Protein AF-A0A4R5M4K1-F1 (afdb_monomer)

InterPro domains:
  IPR003660 HAMP domain [PF00672] (145-196)
  IPR003660 HAMP domain [PS50885] (148-200)
  IPR003660 HAMP domain [SM00304] (148-200)
  IPR004089 Methyl-accepting chemotaxis protein (MCP) signalling domain [PF00015] (260-416)
  IPR004089 Methyl-accepting chemotaxis protein (MCP) signalling domain [PS50111] (205-434)
  IPR004089 Methyl-accepting chemotaxis protein (MCP) signalling domain [SM00283] (201-448)
  IPR004090 Chemotaxis methyl-accepting receptor [PR00260] (125-145)
  IPR004090 Chemotaxis methyl-accepting receptor [PR00260] (222-251)
  IPR004090 Chemotaxis methyl-accepting receptor [PR00260] (299-326)
  IPR004090 Chemotaxis methyl-accepting receptor [PR00260] (328-357)
  IPR004090 Chemotaxis methyl-accepting receptor [PR00260] (376-405)

Nearest PDB structures (foldseek):
  3zx6-assembly1_A  TM=9.377E-01  e=9.775E-18  Archaeoglobus fulgidus DSM 4304
  8c5v-assembly1_I  TM=7.174E-01  e=4.024E-17  Escherichia coli
  3ja6-assembly1_I  TM=6.295E-01  e=9.170E-08  Escherichia coli
  3g67-assembly1_A  TM=6.761E-01  e=6.565E-05  Thermotoga maritima
  3g67-assembly1_B  TM=6.049E-01  e=7.880E-05  Thermotoga maritima

Structure (mmCIF, N/CA/C/O backbone):
data_AF-A0A4R5M4K1-F1
#
_entry.id   AF-A0A4R5M4K1-F1
#
loop_
_atom_site.group_PDB
_atom_site.id
_atom_site.type_symbol
_atom_site.label_atom_id
_atom_site.label_alt_id
_atom_site.label_comp_id
_atom_site.label_asym_id
_atom_site.label_entity_id
_atom_site.label_seq_id
_atom_site.pdbx_PDB_ins_code
_atom_site.Cartn_x
_atom_site.Cartn_y
_atom_site.Cartn_z
_atom_site.occupancy
_atom_site.B_iso_or_equiv
_atom_site.auth_seq_id
_atom_site.auth_comp_id
_atom_site.auth_asym_id
_atom_site.auth_atom_id
_atom_site.pdbx_PDB_model_num
ATOM 1 N N . MET A 1 1 ? 92.655 1.547 -141.781 1.00 39.22 1 MET A N 1
ATOM 2 C CA . MET A 1 1 ? 92.478 0.322 -142.600 1.00 39.22 1 MET A CA 1
ATOM 3 C C . MET A 1 1 ? 91.800 0.553 -143.962 1.00 39.22 1 MET A C 1
ATOM 5 O O . MET A 1 1 ? 91.765 -0.377 -144.750 1.00 39.22 1 MET A O 1
ATOM 9 N N . LEU A 1 2 ? 91.340 1.766 -144.310 1.00 45.31 2 LEU A N 1
ATOM 10 C CA . LEU A 1 2 ? 90.675 2.051 -145.598 1.00 45.31 2 LEU A CA 1
ATOM 11 C C . LEU A 1 2 ? 91.605 2.059 -146.833 1.00 45.31 2 LEU A C 1
ATOM 13 O O . LEU A 1 2 ? 91.189 1.649 -147.909 1.00 45.31 2 LEU A O 1
ATOM 17 N N . ALA A 1 3 ? 92.874 2.461 -146.695 1.00 42.72 3 ALA A N 1
ATOM 18 C CA . ALA A 1 3 ? 93.779 2.641 -147.841 1.00 42.72 3 ALA A CA 1
ATOM 19 C C . ALA A 1 3 ? 94.212 1.331 -148.546 1.00 42.72 3 ALA A C 1
ATOM 21 O O . ALA A 1 3 ? 94.563 1.349 -149.729 1.00 42.72 3 ALA A O 1
ATOM 22 N N . TYR A 1 4 ? 94.149 0.187 -147.852 1.00 48.56 4 TYR A N 1
ATOM 23 C CA . TYR A 1 4 ? 94.551 -1.121 -148.393 1.00 48.56 4 TYR A CA 1
ATOM 24 C C . TYR A 1 4 ? 93.411 -1.888 -149.092 1.00 48.56 4 TYR A C 1
ATOM 26 O O . TYR A 1 4 ? 93.695 -2.740 -149.927 1.00 48.56 4 TYR A O 1
ATOM 34 N N . ASN A 1 5 ? 92.141 -1.531 -148.856 1.00 51.69 5 ASN A N 1
ATOM 35 C CA . ASN A 1 5 ? 90.960 -2.258 -149.364 1.00 51.69 5 ASN A CA 1
ATOM 36 C C . ASN A 1 5 ? 90.385 -1.700 -150.679 1.00 51.69 5 ASN A C 1
ATOM 38 O O . ASN A 1 5 ? 89.258 -2.001 -151.055 1.00 51.69 5 ASN A O 1
ATOM 42 N N . LEU A 1 6 ? 91.150 -0.863 -151.376 1.00 55.62 6 LEU A N 1
ATOM 43 C CA . LEU A 1 6 ? 90.715 -0.114 -152.555 1.00 55.62 6 LEU A CA 1
ATOM 44 C C . LEU A 1 6 ? 91.321 -0.676 -153.858 1.00 55.62 6 LEU A C 1
ATOM 46 O O . LEU A 1 6 ? 91.606 0.089 -154.762 1.00 55.62 6 LEU A O 1
ATOM 50 N N . ASN A 1 7 ? 91.598 -1.976 -153.984 1.00 53.75 7 ASN A N 1
ATOM 51 C CA . ASN A 1 7 ? 92.278 -2.545 -155.169 1.00 53.75 7 ASN A CA 1
ATOM 52 C C . ASN A 1 7 ? 91.377 -2.705 -156.421 1.00 53.75 7 ASN A C 1
ATOM 54 O O . ASN A 1 7 ? 91.896 -2.965 -157.505 1.00 53.75 7 ASN A O 1
ATOM 58 N N . GLY A 1 8 ? 90.063 -2.490 -156.303 1.00 55.72 8 GLY A N 1
ATOM 59 C CA . GLY A 1 8 ? 89.122 -2.538 -157.428 1.00 55.72 8 GLY A CA 1
ATOM 60 C C . GLY A 1 8 ? 88.698 -3.947 -157.858 1.00 55.72 8 GLY A C 1
ATOM 61 O O . GLY A 1 8 ? 88.080 -4.084 -158.911 1.00 55.72 8 GLY A O 1
ATOM 62 N N . GLU A 1 9 ? 89.001 -4.985 -157.072 1.00 55.34 9 GLU A N 1
ATOM 63 C CA . GLU A 1 9 ? 88.476 -6.334 -157.317 1.00 55.34 9 GLU A CA 1
ATOM 64 C C . GLU A 1 9 ? 86.988 -6.448 -156.909 1.00 55.34 9 GLU A C 1
ATOM 66 O O . GLU A 1 9 ? 86.553 -5.742 -155.991 1.00 55.34 9 GLU A O 1
ATOM 71 N N . PRO A 1 10 ? 86.195 -7.345 -157.538 1.00 57.97 10 PRO A N 1
ATOM 72 C CA . PRO A 1 10 ? 84.743 -7.433 -157.336 1.00 57.97 10 PRO A CA 1
ATOM 73 C C . PRO A 1 10 ? 84.295 -7.550 -155.869 1.00 57.97 10 PRO A C 1
ATOM 75 O O . PRO A 1 10 ? 83.282 -6.963 -155.503 1.00 57.97 10 PRO A O 1
ATOM 78 N N . GLY A 1 11 ? 85.066 -8.231 -155.011 1.00 58.06 11 GLY A N 1
ATOM 79 C CA . GLY A 1 11 ? 84.739 -8.390 -153.586 1.00 58.06 11 GLY A CA 1
ATOM 80 C C . GLY A 1 11 ? 84.816 -7.097 -152.757 1.00 58.06 11 GLY A C 1
ATOM 81 O O . GLY A 1 11 ? 84.147 -6.975 -151.737 1.00 58.06 11 GLY A O 1
ATOM 82 N N . HIS A 1 12 ? 85.574 -6.087 -153.195 1.00 62.12 12 HIS A N 1
ATOM 83 C CA . HIS A 1 12 ? 85.709 -4.818 -152.463 1.00 62.12 12 HIS A CA 1
ATOM 84 C C . HIS A 1 12 ? 84.580 -3.818 -152.764 1.00 62.12 12 HIS A C 1
ATOM 86 O O . HIS A 1 12 ? 84.363 -2.876 -152.000 1.00 62.12 12 HIS A O 1
ATOM 92 N N . LEU A 1 13 ? 83.829 -4.034 -153.849 1.00 58.31 13 LEU A N 1
ATOM 93 C CA . LEU A 1 13 ? 82.626 -3.262 -154.174 1.00 58.31 13 LEU A CA 1
ATOM 94 C C . LEU A 1 13 ? 81.442 -3.614 -153.260 1.00 58.31 13 LEU A C 1
ATOM 96 O O . LEU A 1 13 ? 80.594 -2.758 -153.021 1.00 58.31 13 LEU A O 1
ATOM 100 N N . GLU A 1 14 ? 81.403 -4.829 -152.711 1.00 59.22 14 GLU A N 1
ATOM 101 C CA . GLU A 1 14 ? 80.353 -5.266 -151.781 1.00 59.22 14 GLU A CA 1
ATOM 102 C C . GLU A 1 14 ? 80.501 -4.575 -150.412 1.00 59.22 14 GLU A C 1
ATOM 104 O O . GLU A 1 14 ? 79.538 -4.019 -149.884 1.00 59.22 14 GLU A O 1
ATOM 109 N N . TRP A 1 15 ? 81.740 -4.448 -149.910 1.00 64.94 15 TRP A N 1
ATOM 110 C CA . TRP A 1 15 ? 82.042 -3.723 -148.666 1.00 64.94 15 TRP A CA 1
ATOM 111 C C . TRP A 1 15 ? 81.605 -2.247 -148.702 1.00 64.94 15 TRP A C 1
ATOM 113 O O . TRP A 1 15 ? 81.102 -1.735 -147.698 1.00 64.94 15 TRP A O 1
ATOM 123 N N . LYS A 1 16 ? 81.761 -1.574 -149.859 1.00 63.12 16 LYS A N 1
ATOM 124 C CA . LYS A 1 16 ? 81.290 -0.192 -150.079 1.00 63.12 16 LYS A CA 1
ATOM 125 C C . LYS A 1 16 ? 79.805 -0.081 -149.749 1.00 63.12 16 LYS A C 1
ATOM 127 O O . LYS A 1 16 ? 79.423 0.815 -149.002 1.00 63.12 16 LYS A O 1
ATOM 132 N N . ASN A 1 17 ? 78.989 -0.945 -150.346 1.00 63.50 17 ASN A N 1
ATOM 133 C CA . ASN A 1 17 ? 77.540 -0.819 -150.256 1.00 63.50 17 ASN A CA 1
ATOM 134 C C . ASN A 1 17 ? 77.065 -1.120 -148.833 1.00 63.50 17 ASN A C 1
ATOM 136 O O . ASN A 1 17 ? 76.329 -0.320 -148.267 1.00 63.50 17 ASN A O 1
ATOM 140 N N . ASP A 1 18 ? 77.578 -2.174 -148.195 1.00 65.94 18 ASP A N 1
ATOM 141 C CA . ASP A 1 18 ? 77.115 -2.545 -146.855 1.00 65.94 18 ASP A CA 1
ATOM 142 C C . ASP A 1 18 ? 77.427 -1.489 -145.789 1.00 65.94 18 ASP A C 1
ATOM 144 O O . ASP A 1 18 ? 76.532 -1.091 -145.043 1.00 65.94 18 ASP A O 1
ATOM 148 N N . HIS A 1 19 ? 78.666 -0.989 -145.725 1.00 69.81 19 HIS A N 1
ATOM 149 C CA . HIS A 1 19 ? 79.073 -0.092 -144.636 1.00 69.81 19 HIS A CA 1
ATOM 150 C C . HIS A 1 19 ? 78.591 1.349 -144.839 1.00 69.81 19 HIS A C 1
ATOM 152 O O . HIS A 1 19 ? 78.221 2.018 -143.872 1.00 69.81 19 HIS A O 1
ATOM 158 N N . ILE A 1 20 ? 78.568 1.838 -146.085 1.00 68.25 20 ILE A N 1
ATOM 159 C CA . ILE A 1 20 ? 78.042 3.179 -146.379 1.00 68.25 20 ILE A CA 1
ATOM 160 C C . ILE A 1 20 ? 76.528 3.221 -146.154 1.00 68.25 20 ILE A C 1
ATOM 162 O O . ILE A 1 20 ? 76.010 4.217 -145.638 1.00 68.25 20 ILE A O 1
ATOM 166 N N . ASP A 1 21 ? 75.815 2.150 -146.507 1.00 70.62 21 ASP A N 1
ATOM 167 C CA . ASP A 1 21 ? 74.370 2.099 -146.314 1.00 70.62 21 ASP A CA 1
ATOM 168 C C . ASP A 1 21 ? 73.986 1.818 -144.859 1.00 70.62 21 ASP A C 1
ATOM 170 O O . ASP A 1 21 ? 72.927 2.268 -144.427 1.00 70.62 21 ASP A O 1
ATOM 174 N N . ASP A 1 22 ? 74.806 1.121 -144.067 1.00 75.75 22 ASP A N 1
ATOM 175 C CA . ASP A 1 22 ? 74.528 0.899 -142.640 1.00 75.75 22 ASP A CA 1
ATOM 176 C C . ASP A 1 22 ? 74.580 2.197 -141.818 1.00 75.75 22 ASP A C 1
ATOM 178 O O . ASP A 1 22 ? 73.658 2.490 -141.049 1.00 75.75 22 ASP A O 1
ATOM 182 N N . PHE A 1 23 ? 75.585 3.047 -142.059 1.00 72.31 23 PHE A N 1
ATOM 183 C CA . PHE A 1 23 ? 75.673 4.350 -141.393 1.00 72.31 23 PHE A CA 1
ATOM 184 C C . PHE A 1 23 ? 74.497 5.264 -141.773 1.00 72.31 23 PHE A C 1
ATOM 186 O O . PHE A 1 23 ? 73.850 5.849 -140.900 1.00 72.31 23 PHE A O 1
ATOM 193 N N . LYS A 1 24 ? 74.143 5.323 -143.067 1.00 72.00 24 LYS A N 1
ATOM 194 C CA . LYS A 1 24 ? 72.958 6.064 -143.536 1.00 72.00 24 LYS A CA 1
ATOM 195 C C . LYS A 1 24 ? 71.666 5.525 -142.925 1.00 72.00 24 LYS A C 1
ATOM 197 O O . LYS A 1 24 ? 70.824 6.316 -142.506 1.00 72.00 24 LYS A O 1
ATOM 202 N N . ARG A 1 25 ? 71.500 4.199 -142.855 1.00 75.81 25 ARG A N 1
ATOM 203 C CA . ARG A 1 25 ? 70.315 3.558 -142.261 1.00 75.81 25 ARG A CA 1
ATOM 204 C C . ARG A 1 25 ? 70.198 3.851 -140.768 1.00 75.81 25 ARG A C 1
ATOM 206 O O . ARG A 1 25 ? 69.089 4.095 -140.295 1.00 75.81 25 ARG A O 1
ATOM 213 N N . SER A 1 26 ? 71.312 3.852 -140.043 1.00 74.44 26 SER A N 1
ATOM 214 C CA . SER A 1 26 ? 71.335 4.125 -138.604 1.00 74.44 26 SER A CA 1
ATOM 215 C C . SER A 1 26 ? 70.976 5.578 -138.293 1.00 74.44 26 SER A C 1
ATOM 217 O O . SER A 1 26 ? 70.087 5.809 -137.476 1.00 74.44 26 SER A O 1
ATOM 219 N N . LEU A 1 27 ? 71.557 6.553 -139.004 1.00 70.50 27 LEU A N 1
ATOM 220 C CA . LEU A 1 27 ? 71.178 7.960 -138.827 1.00 70.50 27 LEU A CA 1
ATOM 221 C C . LEU A 1 27 ? 69.732 8.242 -139.275 1.00 70.50 27 LEU A C 1
ATOM 223 O O . LEU A 1 27 ? 69.016 8.980 -138.603 1.00 70.50 27 LEU A O 1
ATOM 227 N N . ALA A 1 28 ? 69.267 7.621 -140.365 1.00 68.38 28 ALA A N 1
ATOM 228 C CA . ALA A 1 28 ? 67.901 7.823 -140.856 1.00 68.38 28 ALA A CA 1
ATOM 229 C C . ALA A 1 28 ? 66.843 7.303 -139.868 1.00 68.38 28 ALA A C 1
ATOM 231 O O . ALA A 1 28 ? 65.780 7.905 -139.726 1.00 68.38 28 ALA A O 1
ATOM 232 N N . LYS A 1 29 ? 67.131 6.215 -139.137 1.00 73.81 29 LYS A N 1
ATOM 233 C CA . LYS A 1 29 ? 66.253 5.734 -138.054 1.00 73.81 29 LYS A CA 1
ATOM 234 C C . LYS A 1 29 ? 66.111 6.753 -136.923 1.00 73.81 29 LYS A C 1
ATOM 236 O O . LYS A 1 29 ? 65.032 6.848 -136.345 1.00 73.81 29 LYS A O 1
ATOM 241 N N . VAL A 1 30 ? 67.174 7.498 -136.618 1.00 70.25 30 VAL A N 1
ATOM 242 C CA . VAL A 1 30 ? 67.155 8.544 -135.586 1.00 70.25 30 VAL A CA 1
ATOM 243 C C . VAL A 1 30 ? 66.349 9.756 -136.065 1.00 70.25 30 VAL A C 1
ATOM 245 O O . VAL A 1 30 ? 65.487 10.229 -135.325 1.00 70.25 30 VAL A O 1
ATOM 248 N N . GLU A 1 31 ? 66.537 10.187 -137.319 1.00 66.19 31 GLU A N 1
ATOM 249 C CA . GLU A 1 31 ? 65.776 11.290 -137.939 1.00 66.19 31 GLU A CA 1
ATOM 250 C C . GLU A 1 31 ? 64.259 11.013 -137.980 1.00 66.19 31 GLU A C 1
ATOM 252 O O . GLU A 1 31 ? 63.447 11.902 -137.722 1.00 66.19 31 GLU A O 1
ATOM 257 N N . LEU A 1 32 ? 63.872 9.760 -138.250 1.00 61.66 32 LEU A N 1
ATOM 258 C CA . LEU A 1 32 ? 62.475 9.303 -138.291 1.00 61.66 32 LEU A CA 1
ATOM 259 C C . LEU A 1 32 ? 61.859 9.034 -136.907 1.00 61.66 32 LEU A C 1
ATOM 261 O O . LEU A 1 32 ? 60.671 8.712 -136.827 1.00 61.66 32 LEU A O 1
ATOM 265 N N . SER A 1 33 ? 62.623 9.145 -135.818 1.00 63.09 33 SER A N 1
ATOM 266 C CA . SER A 1 33 ? 62.085 8.936 -134.474 1.00 63.09 33 SER A CA 1
ATOM 267 C C . SER A 1 33 ? 61.294 10.163 -133.997 1.00 63.09 33 SER A C 1
ATOM 269 O O . SER A 1 33 ? 61.720 11.308 -134.134 1.00 63.09 33 SER A O 1
ATOM 271 N N . ASN A 1 34 ? 60.129 9.931 -133.386 1.00 61.16 34 ASN A N 1
ATOM 272 C CA . ASN A 1 34 ? 59.311 10.989 -132.771 1.00 61.16 34 ASN A CA 1
ATOM 273 C C . ASN A 1 34 ? 59.838 11.435 -131.395 1.00 61.16 34 ASN A C 1
ATOM 275 O O . ASN A 1 34 ? 59.134 12.123 -130.662 1.00 61.16 34 ASN A O 1
ATOM 279 N N . VAL A 1 35 ? 61.039 10.991 -131.025 1.00 60.91 35 VAL A N 1
ATOM 280 C CA . VAL A 1 35 ? 61.600 11.140 -129.678 1.00 60.91 35 VAL A CA 1
ATOM 281 C C . VAL A 1 35 ? 62.473 12.394 -129.564 1.00 60.91 35 VAL A C 1
ATOM 283 O O . VAL A 1 35 ? 62.672 12.886 -128.461 1.00 60.91 35 VAL A O 1
ATOM 286 N N . ILE A 1 36 ? 62.944 12.941 -130.690 1.00 69.31 36 ILE A N 1
ATOM 287 C CA . ILE A 1 36 ? 63.825 14.115 -130.732 1.00 69.31 36 ILE A CA 1
ATOM 288 C C . ILE A 1 36 ? 63.100 15.363 -131.258 1.00 69.31 36 ILE A C 1
ATOM 290 O O . ILE A 1 36 ? 62.212 15.277 -132.118 1.00 69.31 36 ILE A O 1
ATOM 294 N N . ALA A 1 37 ? 63.478 16.528 -130.737 1.00 68.75 37 ALA A N 1
ATOM 295 C CA . ALA A 1 37 ? 62.941 17.830 -131.106 1.00 68.75 37 ALA A CA 1
ATOM 296 C C . ALA A 1 37 ? 63.311 18.217 -132.550 1.00 68.75 37 ALA A C 1
ATOM 298 O O . ALA A 1 37 ? 64.292 17.752 -133.130 1.00 68.75 37 ALA A O 1
ATOM 299 N N . GLU A 1 38 ? 62.541 19.131 -133.143 1.00 67.62 38 GLU A N 1
ATOM 300 C CA . GLU A 1 38 ? 62.692 19.505 -134.557 1.00 67.62 38 GLU A CA 1
ATOM 301 C C . GLU A 1 38 ? 64.069 20.121 -134.883 1.00 67.62 38 GLU A C 1
ATOM 303 O O . GLU A 1 38 ? 64.605 19.949 -135.978 1.00 67.62 38 GLU A O 1
ATOM 308 N N . THR A 1 39 ? 64.686 20.800 -133.911 1.00 67.75 39 THR A N 1
ATOM 309 C CA . THR A 1 39 ? 66.063 21.310 -134.003 1.00 67.75 39 THR A CA 1
ATOM 310 C C . THR A 1 39 ? 67.101 20.196 -134.093 1.00 67.75 39 THR A C 1
ATOM 312 O O . THR A 1 39 ? 68.089 20.342 -134.804 1.00 67.75 39 THR A O 1
ATOM 315 N N . GLU A 1 40 ? 66.862 19.077 -133.421 1.00 69.75 40 GLU A N 1
ATOM 316 C CA . GLU A 1 40 ? 67.783 17.943 -133.310 1.00 69.75 40 GLU A CA 1
ATOM 317 C C . GLU A 1 40 ? 67.670 17.060 -134.559 1.00 69.75 40 GLU A C 1
ATOM 319 O O . GLU A 1 40 ? 68.682 16.643 -135.123 1.00 69.75 40 GLU A O 1
ATOM 324 N N . LYS A 1 41 ? 66.450 16.903 -135.099 1.00 69.25 41 LYS A N 1
ATOM 325 C CA . LYS A 1 41 ? 66.226 16.302 -136.428 1.00 69.25 41 LYS A CA 1
ATOM 326 C C . LYS A 1 41 ? 66.990 17.032 -137.525 1.00 69.25 41 LYS A C 1
ATOM 328 O O . LYS A 1 41 ? 67.562 16.394 -138.405 1.00 69.25 41 LYS A O 1
ATOM 333 N N . LYS A 1 42 ? 67.035 18.367 -137.464 1.00 72.44 42 LYS A N 1
ATOM 334 C CA . LYS A 1 42 ? 67.786 19.177 -138.428 1.00 72.44 42 LYS A CA 1
ATOM 335 C C . LYS A 1 42 ? 69.288 18.878 -138.381 1.00 72.44 42 LYS A C 1
ATOM 337 O O . LYS A 1 42 ? 69.909 18.801 -139.437 1.00 72.44 42 LYS A O 1
ATOM 342 N N . GLU A 1 43 ? 69.862 18.687 -137.195 1.00 73.50 43 GLU A N 1
ATOM 343 C CA . GLU A 1 43 ? 71.285 18.353 -137.045 1.00 73.50 43 GLU A CA 1
ATOM 344 C C . GLU A 1 43 ? 71.605 16.933 -137.536 1.00 73.50 43 GLU A C 1
ATOM 346 O O . GLU A 1 43 ? 72.597 16.743 -138.242 1.00 73.50 43 GLU A O 1
ATOM 351 N N . VAL A 1 44 ? 70.724 15.960 -137.269 1.00 72.06 44 VAL A N 1
ATOM 352 C CA . VAL A 1 44 ? 70.829 14.595 -137.820 1.00 72.06 44 VAL A CA 1
ATOM 353 C C . VAL A 1 44 ? 70.726 14.606 -139.350 1.00 72.06 44 VAL A C 1
ATOM 355 O O . VAL A 1 44 ? 71.548 13.990 -140.033 1.00 72.06 44 VAL A O 1
ATOM 358 N N . GLY A 1 45 ? 69.776 15.360 -139.910 1.00 72.69 45 GLY A N 1
ATOM 359 C CA . GLY A 1 45 ? 69.618 15.522 -141.357 1.00 72.69 45 GLY A CA 1
ATOM 360 C C . GLY A 1 45 ? 70.802 16.241 -142.021 1.00 72.69 45 GLY A C 1
ATOM 361 O O . GLY A 1 45 ? 71.212 15.885 -143.130 1.00 72.69 45 GLY A O 1
ATOM 362 N N . ASP A 1 46 ? 71.408 17.225 -141.351 1.00 76.19 46 ASP A N 1
ATOM 363 C CA . ASP A 1 46 ? 72.631 17.888 -141.820 1.00 76.19 46 ASP A CA 1
ATOM 364 C C . ASP A 1 46 ? 73.832 16.932 -141.824 1.00 76.19 46 ASP A C 1
ATOM 366 O O . ASP A 1 46 ? 74.563 16.885 -142.818 1.00 76.19 46 ASP A O 1
ATOM 370 N N . ALA A 1 47 ? 73.995 16.106 -140.790 1.00 74.00 47 ALA A N 1
ATOM 371 C CA . ALA A 1 47 ? 75.015 15.061 -140.750 1.00 74.00 47 ALA A CA 1
ATOM 372 C C . ALA A 1 47 ? 74.840 14.016 -141.866 1.00 74.00 47 ALA A C 1
ATOM 374 O O . ALA A 1 47 ? 75.806 13.677 -142.556 1.00 74.00 47 ALA A O 1
ATOM 375 N N . LEU A 1 48 ? 73.606 13.567 -142.114 1.00 74.69 48 LEU A N 1
ATOM 376 C CA . LEU A 1 48 ? 73.259 12.671 -143.225 1.00 74.69 48 LEU A CA 1
ATOM 377 C C . LEU A 1 48 ? 73.604 13.282 -144.587 1.00 74.69 48 LEU A C 1
ATOM 379 O O . LEU A 1 48 ? 74.200 12.617 -145.444 1.00 74.69 48 LEU A O 1
ATOM 383 N N . ARG A 1 49 ? 73.275 14.565 -144.783 1.00 77.56 49 ARG A N 1
ATOM 384 C CA . ARG A 1 49 ? 73.613 15.305 -146.006 1.00 77.56 49 ARG A CA 1
ATOM 385 C C . ARG A 1 49 ? 75.120 15.413 -146.200 1.00 77.56 49 ARG A C 1
ATOM 387 O O . ARG A 1 49 ? 75.595 15.068 -147.282 1.00 77.56 49 ARG A O 1
ATOM 394 N N . GLN A 1 50 ? 75.872 15.819 -145.179 1.00 76.94 50 GLN A N 1
ATOM 395 C CA . GLN A 1 50 ? 77.333 15.922 -145.266 1.00 76.94 50 GLN A CA 1
ATOM 396 C C . GLN A 1 50 ? 77.991 14.562 -145.519 1.00 76.94 50 GLN A C 1
ATOM 398 O O . GLN A 1 50 ? 78.866 14.461 -146.377 1.00 76.94 50 GLN A O 1
ATOM 403 N N . TYR A 1 51 ? 77.506 13.495 -144.879 1.00 73.94 51 TYR A N 1
ATOM 404 C CA . TYR A 1 51 ? 77.981 12.135 -145.137 1.00 73.94 51 TYR A CA 1
ATOM 405 C C . TYR A 1 51 ? 77.714 11.702 -146.584 1.00 73.94 51 TYR A C 1
ATOM 407 O O . TYR A 1 51 ? 78.598 11.177 -147.260 1.00 73.94 51 TYR A O 1
ATOM 415 N N . SER A 1 52 ? 76.513 11.974 -147.105 1.00 72.50 52 SER A N 1
ATOM 416 C CA . SER A 1 52 ? 76.166 11.655 -148.495 1.00 72.50 52 SER A CA 1
ATOM 417 C C . SER A 1 52 ? 77.007 12.436 -149.513 1.00 72.50 52 SER A C 1
ATOM 419 O O . SER A 1 52 ? 77.431 11.863 -150.520 1.00 72.50 52 SER A O 1
ATOM 421 N N . MET A 1 53 ? 77.303 13.710 -149.229 1.00 73.50 53 MET A N 1
ATOM 422 C CA . MET A 1 53 ? 78.176 14.545 -150.054 1.00 73.50 53 MET A CA 1
ATOM 423 C C . MET A 1 53 ? 79.621 14.057 -150.008 1.00 73.50 53 MET A C 1
ATOM 425 O O . MET A 1 53 ? 80.252 13.971 -151.056 1.00 73.50 53 MET A O 1
ATOM 429 N N . TRP A 1 54 ? 80.128 13.667 -148.839 1.00 73.06 54 TRP A N 1
ATOM 430 C CA . TRP A 1 54 ? 81.463 13.086 -148.710 1.00 73.06 54 TRP A CA 1
ATOM 431 C C . TRP A 1 54 ? 81.597 11.778 -149.501 1.00 73.06 54 TRP A C 1
ATOM 433 O O . TRP A 1 54 ? 82.551 11.607 -150.256 1.00 73.06 54 TRP A O 1
ATOM 443 N N . VAL A 1 55 ? 80.607 10.885 -149.422 1.00 71.38 55 VAL A N 1
ATOM 444 C CA . VAL A 1 55 ? 80.602 9.647 -150.220 1.00 71.38 55 VAL A CA 1
ATOM 445 C C . VAL A 1 55 ? 80.637 9.953 -151.719 1.00 71.38 55 VAL A C 1
ATOM 447 O O . VAL A 1 55 ? 81.467 9.405 -152.444 1.00 71.38 55 VAL A O 1
ATOM 450 N N . LYS A 1 56 ? 79.760 10.842 -152.189 1.00 71.50 56 LYS A N 1
ATOM 451 C CA . LYS A 1 56 ? 79.649 11.171 -153.615 1.00 71.50 56 LYS A CA 1
ATOM 452 C C . LYS A 1 56 ? 80.886 11.893 -154.149 1.00 71.50 56 LYS A C 1
ATOM 454 O O . LYS A 1 56 ? 81.338 11.612 -155.251 1.00 71.50 56 LYS A O 1
ATOM 459 N N . ASN A 1 57 ? 81.415 12.836 -153.382 1.00 69.06 57 ASN A N 1
ATOM 460 C CA . ASN A 1 57 ? 82.471 13.717 -153.855 1.00 69.06 57 ASN A CA 1
ATOM 461 C C . ASN A 1 57 ? 83.853 13.109 -153.591 1.00 69.06 57 ASN A C 1
ATOM 463 O O . ASN A 1 57 ? 84.718 13.179 -154.445 1.00 69.06 57 ASN A O 1
ATOM 467 N N . VAL A 1 58 ? 84.083 12.457 -152.455 1.00 68.19 58 VAL A N 1
ATOM 468 C CA . VAL A 1 58 ? 85.421 11.952 -152.104 1.00 68.19 58 VAL A CA 1
ATOM 469 C C . VAL A 1 58 ? 85.564 10.477 -152.457 1.00 68.19 58 VAL A C 1
ATOM 471 O O . VAL A 1 58 ? 86.519 10.070 -153.119 1.00 68.19 58 VAL A O 1
ATOM 474 N N . VAL A 1 59 ? 84.608 9.653 -152.030 1.00 68.81 59 VAL A N 1
ATOM 475 C CA . VAL A 1 59 ? 84.750 8.195 -152.130 1.00 68.81 59 VAL A CA 1
ATOM 476 C C . VAL A 1 59 ? 84.594 7.728 -153.580 1.00 68.81 59 VAL A C 1
ATOM 478 O O . VAL A 1 59 ? 85.451 6.996 -154.076 1.00 68.81 59 VAL A O 1
ATOM 481 N N . GLU A 1 60 ? 83.554 8.163 -154.296 1.00 69.50 60 GLU A N 1
ATOM 482 C CA . GLU A 1 60 ? 83.295 7.694 -155.670 1.00 69.50 60 GLU A CA 1
ATOM 483 C C . GLU A 1 60 ? 84.408 8.039 -156.681 1.00 69.50 60 GLU A C 1
ATOM 485 O O . GLU A 1 60 ? 84.825 7.132 -157.414 1.00 69.50 60 GLU A O 1
ATOM 490 N N . PRO A 1 61 ? 84.968 9.266 -156.716 1.00 66.06 61 PRO A N 1
ATOM 491 C CA . PRO A 1 61 ? 86.050 9.597 -157.642 1.00 66.06 61 PRO A CA 1
ATOM 492 C C . PRO A 1 61 ? 87.351 8.860 -157.329 1.00 66.06 61 PRO A C 1
ATOM 494 O O . PRO A 1 61 ? 88.032 8.424 -158.256 1.00 66.06 61 PRO A O 1
ATOM 497 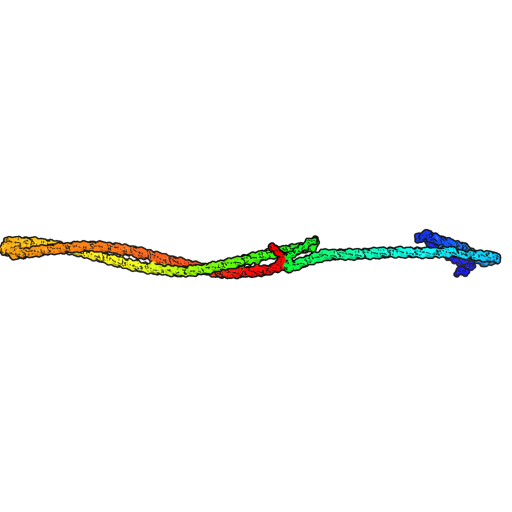N N . MET A 1 62 ? 87.679 8.638 -156.049 1.00 65.50 62 MET A N 1
ATOM 498 C CA . MET A 1 62 ? 88.857 7.843 -155.674 1.00 65.50 62 MET A CA 1
ATOM 499 C C . MET A 1 62 ? 88.759 6.391 -156.158 1.00 65.50 62 MET A C 1
ATOM 501 O O . MET A 1 62 ? 89.748 5.815 -156.621 1.00 65.50 62 MET A O 1
ATOM 505 N N . PHE A 1 63 ? 87.568 5.794 -156.096 1.00 65.38 63 PHE A N 1
ATOM 506 C CA . PHE A 1 63 ? 87.340 4.462 -156.659 1.00 65.38 63 PHE A CA 1
ATOM 507 C C . PHE A 1 63 ? 87.431 4.467 -158.195 1.00 65.38 63 PHE A C 1
ATOM 509 O O . PHE A 1 63 ? 88.072 3.582 -158.771 1.00 65.38 63 PHE A O 1
ATOM 516 N N . ALA A 1 64 ? 86.850 5.470 -158.865 1.00 64.38 64 ALA A N 1
ATOM 517 C CA . ALA A 1 64 ? 86.926 5.613 -160.323 1.00 64.38 64 ALA A CA 1
ATOM 518 C C . ALA A 1 64 ? 88.374 5.789 -160.816 1.00 64.38 64 ALA A C 1
ATOM 520 O O . ALA A 1 64 ? 88.774 5.197 -161.823 1.00 64.38 64 ALA A O 1
ATOM 521 N N . LEU A 1 65 ? 89.180 6.548 -160.071 1.00 61.66 65 LEU A N 1
ATOM 522 C CA . LEU A 1 65 ? 90.610 6.717 -160.302 1.00 61.66 65 LEU A CA 1
ATOM 523 C C . LEU A 1 65 ? 91.346 5.375 -160.252 1.00 61.66 65 LEU A C 1
ATOM 525 O O . LEU A 1 65 ? 92.081 5.024 -161.178 1.00 61.66 65 LEU A O 1
ATOM 529 N N . ARG A 1 66 ? 91.125 4.598 -159.187 1.00 62.56 66 ARG A N 1
ATOM 530 C CA . ARG A 1 66 ? 91.826 3.324 -159.004 1.00 62.56 66 ARG A CA 1
ATOM 531 C C . ARG A 1 66 ? 91.438 2.298 -160.070 1.00 62.56 66 ARG A C 1
ATOM 533 O O . ARG A 1 66 ? 92.311 1.609 -160.585 1.00 62.56 66 ARG A O 1
ATOM 540 N N . SER A 1 67 ? 90.170 2.277 -160.485 1.00 63.19 67 SER A N 1
ATOM 541 C CA . SER A 1 67 ? 89.685 1.463 -161.611 1.00 63.19 67 SER A CA 1
ATOM 542 C C . SER A 1 67 ? 90.428 1.753 -162.932 1.00 63.19 67 SER A C 1
ATOM 544 O O . SER A 1 67 ? 90.809 0.818 -163.647 1.00 63.19 67 SER A O 1
ATOM 546 N N . LYS A 1 68 ? 90.705 3.030 -163.242 1.00 61.91 68 LYS A N 1
ATOM 547 C CA . LYS A 1 68 ? 91.451 3.428 -164.453 1.00 61.91 68 LYS A CA 1
ATOM 548 C C . LYS A 1 68 ? 92.943 3.085 -164.385 1.00 61.91 68 LYS A C 1
ATOM 550 O O . LYS A 1 68 ? 93.521 2.666 -165.385 1.00 61.91 68 LYS A O 1
ATOM 555 N N . VAL A 1 69 ? 93.566 3.198 -163.210 1.00 61.72 69 VAL A N 1
ATOM 556 C CA . VAL A 1 69 ? 94.981 2.825 -163.013 1.00 61.72 69 VAL A CA 1
ATOM 557 C C . VAL A 1 69 ? 95.192 1.313 -163.179 1.00 61.72 69 VAL A C 1
ATOM 559 O O . VAL A 1 69 ? 96.157 0.892 -163.818 1.00 61.72 69 VAL A O 1
ATOM 562 N N . THR A 1 70 ? 94.265 0.484 -162.692 1.00 62.12 70 THR A N 1
ATOM 563 C CA . THR A 1 70 ? 94.358 -0.984 -162.804 1.00 62.12 70 THR A CA 1
ATOM 564 C C . THR A 1 70 ? 94.195 -1.490 -164.249 1.00 62.12 70 THR A C 1
ATOM 566 O O . THR A 1 70 ? 94.716 -2.548 -164.593 1.00 62.12 70 THR A O 1
ATOM 569 N N . SER A 1 71 ? 93.551 -0.721 -165.136 1.00 61.41 71 SER A N 1
ATOM 570 C CA . SER A 1 71 ? 93.305 -1.088 -166.544 1.00 61.41 71 SER A CA 1
ATOM 571 C C . SER A 1 71 ? 94.418 -0.673 -167.531 1.00 61.41 71 SER A C 1
ATOM 573 O O . SER A 1 71 ? 94.248 -0.825 -168.740 1.00 61.41 71 SER A O 1
ATOM 575 N N . ARG A 1 72 ? 95.585 -0.214 -167.038 1.00 53.72 72 ARG A N 1
ATOM 576 C CA . ARG A 1 72 ? 96.802 0.137 -167.820 1.00 53.72 72 ARG A CA 1
ATOM 577 C C . ARG A 1 72 ? 96.613 1.180 -168.940 1.00 53.72 72 ARG A C 1
ATOM 579 O O . ARG A 1 72 ? 97.478 1.307 -169.801 1.00 53.72 72 ARG A O 1
ATOM 586 N N . ASN A 1 73 ? 95.537 1.963 -168.905 1.00 53.94 73 ASN A N 1
ATOM 587 C CA . ASN A 1 73 ? 95.172 2.900 -169.970 1.00 53.94 73 ASN A CA 1
ATOM 588 C C . ASN A 1 73 ? 95.103 4.347 -169.449 1.00 53.94 73 ASN A C 1
ATOM 590 O O . ASN A 1 73 ? 94.042 4.966 -169.461 1.00 53.94 73 ASN A O 1
ATOM 594 N N . VAL A 1 74 ? 96.220 4.862 -168.920 1.00 59.00 74 VAL A N 1
ATOM 595 C CA . VAL A 1 74 ? 96.307 6.238 -168.395 1.00 59.00 74 VAL A CA 1
ATOM 596 C C . VAL A 1 74 ? 97.642 6.870 -168.786 1.00 59.00 74 VAL A C 1
ATOM 598 O O . VAL A 1 74 ? 98.699 6.261 -168.605 1.00 59.00 74 VAL A O 1
ATOM 601 N N . SER A 1 75 ? 97.601 8.090 -169.320 1.00 57.75 75 SER A N 1
ATOM 602 C CA . SER A 1 75 ? 98.796 8.863 -169.679 1.00 57.75 75 SER A CA 1
ATOM 603 C C . SER A 1 75 ? 99.385 9.609 -168.468 1.00 57.75 75 SER A C 1
ATOM 605 O O . SER A 1 75 ? 98.668 10.001 -167.548 1.00 57.75 75 SER A O 1
ATOM 607 N N . LEU A 1 76 ? 100.703 9.851 -168.461 1.00 58.81 76 LEU A N 1
ATOM 608 C CA . LEU A 1 76 ? 101.393 10.559 -167.365 1.00 58.81 76 LEU A CA 1
ATOM 609 C C . LEU A 1 76 ? 100.827 11.979 -167.134 1.00 58.81 76 LEU A C 1
ATOM 611 O O . LEU A 1 76 ? 100.784 12.451 -166.002 1.00 58.81 76 LEU A O 1
ATOM 615 N N . ALA A 1 77 ? 100.321 12.621 -168.192 1.00 57.44 77 ALA A N 1
ATOM 616 C CA . ALA A 1 77 ? 99.665 13.926 -168.127 1.00 57.44 77 ALA A CA 1
ATOM 617 C C . ALA A 1 77 ? 98.295 13.881 -167.415 1.00 57.44 77 ALA A C 1
ATOM 619 O O . ALA A 1 77 ? 97.926 14.837 -166.735 1.00 57.44 77 ALA A O 1
ATOM 620 N N . GLU A 1 78 ? 97.554 12.771 -167.515 1.00 59.06 78 GLU A N 1
ATOM 621 C CA . GLU A 1 78 ? 96.291 12.578 -166.784 1.00 59.06 78 GLU A CA 1
ATOM 622 C C . GLU A 1 78 ? 96.534 12.283 -165.300 1.00 59.06 78 GLU A C 1
ATOM 624 O O . GLU A 1 78 ? 95.792 12.774 -164.453 1.00 59.06 78 GLU A O 1
ATOM 629 N N . LEU A 1 79 ? 97.601 11.548 -164.965 1.00 59.84 79 LEU A N 1
ATOM 630 C CA . LEU A 1 79 ? 97.992 11.312 -163.570 1.00 59.84 79 LEU A CA 1
ATOM 631 C C . LEU A 1 79 ? 98.423 12.603 -162.863 1.00 59.84 79 LEU A C 1
ATOM 633 O O . LEU A 1 79 ? 98.074 12.806 -161.703 1.00 59.84 79 LEU A O 1
ATOM 637 N N . GLN A 1 80 ? 99.130 13.493 -163.563 1.00 58.91 80 GLN A N 1
ATOM 638 C CA . GLN A 1 80 ? 99.634 14.738 -162.981 1.00 58.91 80 GLN A CA 1
ATOM 639 C C . GLN A 1 80 ? 98.520 15.776 -162.766 1.00 58.91 80 GLN A C 1
ATOM 641 O O . GLN A 1 80 ? 98.460 16.380 -161.698 1.00 58.91 80 GLN A O 1
ATOM 646 N N . LYS A 1 81 ? 97.575 15.904 -163.713 1.00 58.97 81 LYS A N 1
ATOM 647 C CA . LYS A 1 81 ? 96.387 16.765 -163.556 1.00 58.97 81 LYS A CA 1
ATOM 648 C C . LYS A 1 81 ? 95.473 16.299 -162.414 1.00 58.97 81 LYS A C 1
ATOM 650 O O . LYS A 1 81 ? 94.834 17.113 -161.763 1.00 58.97 81 LYS A O 1
ATOM 655 N N . MET A 1 82 ? 95.437 14.994 -162.139 1.00 56.72 82 MET A N 1
ATOM 656 C CA . MET A 1 82 ? 94.661 14.445 -161.022 1.00 56.72 82 MET A CA 1
ATOM 657 C C . MET A 1 82 ? 95.358 14.573 -159.663 1.00 56.72 82 MET A C 1
ATOM 659 O O . MET A 1 82 ? 94.669 14.602 -158.649 1.00 56.72 82 MET A O 1
ATOM 663 N N . GLN A 1 83 ? 96.693 14.661 -159.609 1.00 57.56 83 GLN A N 1
ATOM 664 C CA . 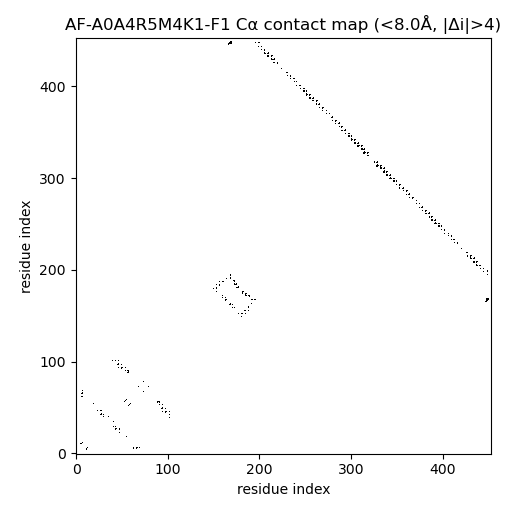GLN A 1 83 ? 97.408 14.863 -158.344 1.00 57.56 83 GLN A CA 1
ATOM 665 C C . GLN A 1 83 ? 97.192 16.280 -157.776 1.00 57.56 83 GLN A C 1
ATOM 667 O O . GLN A 1 83 ? 97.169 16.431 -156.557 1.00 57.56 83 GLN A O 1
ATOM 672 N N . GLU A 1 84 ? 96.982 17.290 -158.630 1.00 56.28 84 GLU A N 1
ATOM 673 C CA . GLU A 1 84 ? 96.585 18.646 -158.205 1.00 56.28 84 GLU A CA 1
ATOM 674 C C . GLU A 1 84 ? 95.137 18.699 -157.681 1.00 56.28 84 GLU A C 1
ATOM 676 O O . GLU A 1 84 ? 94.912 19.285 -156.626 1.00 56.28 84 GLU A O 1
ATOM 681 N N . ASP A 1 85 ? 94.178 18.016 -158.324 1.00 56.62 85 ASP A N 1
ATOM 682 C CA . ASP A 1 85 ? 92.773 17.985 -157.864 1.00 56.62 85 ASP A CA 1
ATOM 683 C C . ASP A 1 85 ? 92.590 17.212 -156.542 1.00 56.62 85 ASP A C 1
ATOM 685 O O . ASP A 1 85 ? 91.718 17.538 -155.739 1.00 56.62 85 ASP A O 1
ATOM 689 N N . LEU A 1 86 ? 93.418 16.197 -156.272 1.00 56.41 86 LEU A N 1
ATOM 690 C CA . LEU A 1 86 ? 93.330 15.401 -155.040 1.00 56.41 86 LEU A CA 1
ATOM 691 C C . LEU A 1 86 ? 93.757 16.164 -153.776 1.00 56.41 86 LEU A C 1
ATOM 693 O O . LEU A 1 86 ? 93.340 15.777 -152.684 1.00 56.41 86 LEU A O 1
ATOM 697 N N . GLY A 1 87 ? 94.547 17.237 -153.908 1.00 54.03 87 GLY A N 1
ATOM 698 C CA . GLY A 1 87 ? 94.986 18.064 -152.778 1.00 54.03 87 GLY A CA 1
ATOM 699 C C . GLY A 1 87 ? 93.837 18.790 -152.072 1.00 54.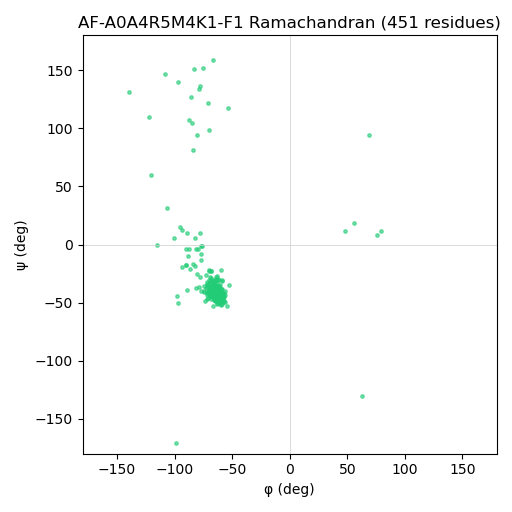03 87 GLY A C 1
ATOM 700 O O . GLY A 1 87 ? 93.836 18.866 -150.845 1.00 54.03 87 GLY A O 1
ATOM 701 N N . ASP A 1 88 ? 92.828 19.232 -152.830 1.00 52.88 88 ASP A N 1
ATOM 702 C CA . ASP A 1 88 ? 91.622 19.901 -152.309 1.00 52.88 88 ASP A CA 1
ATOM 703 C C . ASP A 1 88 ? 90.494 18.909 -151.944 1.00 52.88 88 ASP A C 1
ATOM 705 O O . ASP A 1 88 ? 89.506 19.271 -151.302 1.00 52.88 88 ASP A O 1
ATOM 709 N N . TYR A 1 89 ? 90.625 17.628 -152.310 1.00 54.50 89 TYR A N 1
ATOM 710 C CA . TYR A 1 89 ? 89.528 16.651 -152.265 1.00 54.50 89 TYR A CA 1
ATOM 711 C C . TYR A 1 89 ? 89.416 15.808 -150.987 1.00 54.50 89 TYR A C 1
ATOM 713 O O . TYR A 1 89 ? 88.651 14.842 -150.956 1.00 54.50 89 TYR A O 1
ATOM 721 N N . LEU A 1 90 ? 90.115 16.151 -149.901 1.00 57.06 90 LEU A N 1
ATOM 722 C CA . LEU A 1 90 ? 90.004 15.378 -148.655 1.00 57.06 90 LEU A CA 1
ATOM 723 C C . LEU A 1 90 ? 88.729 15.652 -147.839 1.00 57.06 90 LEU A C 1
ATOM 725 O O . LEU A 1 90 ? 88.402 14.812 -147.013 1.00 57.06 90 LEU A O 1
ATOM 729 N N . GLY A 1 91 ? 87.959 16.714 -148.116 1.00 58.75 91 GLY A N 1
ATOM 730 C CA . GLY A 1 91 ? 86.503 16.834 -147.875 1.00 58.75 91 GLY A CA 1
ATOM 731 C C . GLY A 1 91 ? 85.896 16.432 -146.512 1.00 58.75 91 GLY A C 1
ATOM 732 O O . GLY A 1 91 ? 84.673 16.307 -146.428 1.00 58.75 91 GLY A O 1
ATOM 733 N N . THR A 1 92 ? 86.684 16.197 -145.460 1.00 63.38 92 THR A N 1
ATOM 734 C CA . THR A 1 92 ? 86.221 15.639 -144.175 1.00 63.38 92 THR A CA 1
ATOM 735 C C . THR A 1 92 ? 85.783 16.686 -143.154 1.00 63.38 92 THR A C 1
ATOM 737 O O . THR A 1 92 ? 85.058 16.339 -142.225 1.00 63.38 92 THR A O 1
ATOM 740 N N . ASP A 1 93 ? 86.155 17.956 -143.319 1.00 66.62 93 ASP A N 1
ATOM 741 C CA . ASP A 1 93 ? 85.938 18.993 -142.295 1.00 66.62 93 ASP A CA 1
ATOM 742 C C . ASP A 1 93 ? 84.454 19.219 -141.981 1.00 66.62 93 ASP A C 1
ATOM 744 O O . ASP A 1 93 ? 84.049 19.259 -140.819 1.00 66.62 93 ASP A O 1
ATOM 748 N N . ASN A 1 94 ? 83.607 19.271 -143.012 1.00 69.75 94 ASN A N 1
ATOM 749 C CA . ASN A 1 94 ? 82.168 19.460 -142.822 1.00 69.75 94 ASN A CA 1
ATOM 750 C C . ASN A 1 94 ? 81.490 18.246 -142.167 1.00 69.75 94 ASN A C 1
ATOM 752 O O . ASN A 1 94 ? 80.481 18.406 -141.479 1.00 69.75 94 ASN A O 1
ATOM 756 N N . LEU A 1 95 ? 82.029 17.040 -142.370 1.00 69.06 95 LEU A N 1
ATOM 757 C CA . LEU A 1 95 ? 81.500 15.823 -141.760 1.00 69.06 95 LEU A CA 1
ATOM 758 C C . LEU A 1 95 ? 81.851 15.757 -140.267 1.00 69.06 95 LEU A C 1
ATOM 760 O O . LEU A 1 95 ? 80.992 15.409 -139.461 1.00 69.06 95 LEU A O 1
ATOM 764 N N . VAL A 1 96 ? 83.074 16.145 -139.893 1.00 72.19 96 VAL A N 1
ATOM 765 C CA . VAL A 1 96 ? 83.515 16.185 -138.488 1.00 72.19 96 VAL A CA 1
ATOM 766 C C . VAL A 1 96 ? 82.697 17.199 -137.685 1.00 72.19 96 VAL A C 1
ATOM 768 O O . VAL A 1 96 ? 82.179 16.859 -136.625 1.00 72.19 96 VAL A O 1
ATOM 771 N N . VAL A 1 97 ? 82.474 18.405 -138.221 1.00 77.19 97 VAL A N 1
ATOM 772 C CA . VAL A 1 97 ? 81.652 19.433 -137.550 1.00 77.19 97 VAL A CA 1
ATOM 773 C C . VAL A 1 97 ? 80.206 18.971 -137.343 1.00 77.19 97 VAL A C 1
ATOM 775 O O . VAL A 1 97 ? 79.591 19.290 -136.326 1.00 77.19 97 VAL A O 1
ATOM 778 N N . ALA A 1 98 ? 79.642 18.227 -138.298 1.00 73.38 98 ALA A N 1
ATOM 779 C CA . ALA A 1 98 ? 78.291 17.695 -138.162 1.00 73.38 98 ALA A CA 1
ATOM 780 C C . ALA A 1 98 ? 78.204 16.581 -137.101 1.00 73.38 98 ALA A C 1
ATOM 782 O O . ALA A 1 98 ? 77.200 16.498 -136.398 1.00 73.38 98 ALA A O 1
ATOM 783 N N . MET A 1 99 ? 79.252 15.765 -136.949 1.00 73.69 99 MET A N 1
ATOM 784 C CA . MET A 1 99 ? 79.332 14.736 -135.903 1.00 73.69 99 MET A CA 1
ATOM 785 C C . MET A 1 99 ? 79.506 15.327 -134.498 1.00 73.69 99 MET A C 1
ATOM 787 O O . MET A 1 99 ? 78.832 14.874 -133.577 1.00 73.69 99 MET A O 1
ATOM 791 N N . ASP A 1 100 ? 80.315 16.378 -134.335 1.00 76.81 100 ASP A N 1
ATOM 792 C CA . ASP A 1 100 ? 80.494 17.057 -133.039 1.00 76.81 100 ASP A CA 1
ATOM 793 C C . ASP A 1 100 ? 79.196 17.699 -132.525 1.00 76.81 100 ASP A C 1
ATOM 795 O O . ASP A 1 100 ? 78.901 17.665 -131.329 1.00 76.81 100 ASP A O 1
ATOM 799 N N . LYS A 1 101 ? 78.385 18.269 -133.427 1.00 77.25 101 LYS A N 1
ATOM 800 C CA . LYS A 1 101 ? 77.060 18.793 -133.059 1.00 77.25 101 LYS A CA 1
ATOM 801 C C . LYS A 1 101 ? 76.128 17.690 -132.563 1.00 77.25 101 LYS A C 1
ATOM 803 O O . LYS A 1 101 ? 75.424 17.887 -131.578 1.00 77.25 101 LYS A O 1
ATOM 808 N N . LEU A 1 102 ? 76.174 16.525 -133.206 1.00 75.31 102 LEU A N 1
ATOM 809 C CA . LEU A 1 102 ? 75.346 15.379 -132.842 1.00 75.31 102 LEU A CA 1
ATOM 810 C C . LEU A 1 102 ? 75.675 14.867 -131.424 1.00 75.31 102 LEU A C 1
ATOM 812 O O . LEU A 1 102 ? 74.761 14.656 -130.629 1.00 75.31 102 LEU A O 1
ATOM 816 N N . ASP A 1 103 ? 76.965 14.764 -131.077 1.00 75.94 103 ASP A N 1
ATOM 817 C CA . ASP A 1 103 ? 77.429 14.364 -129.732 1.00 75.94 103 ASP A CA 1
ATOM 818 C C . ASP A 1 103 ? 77.050 15.396 -128.649 1.00 75.94 103 ASP A C 1
ATOM 820 O O . ASP A 1 103 ? 76.654 15.046 -127.531 1.00 75.94 103 ASP A O 1
ATOM 824 N N . ALA A 1 104 ? 77.115 16.691 -128.975 1.00 75.75 104 ALA A N 1
ATOM 825 C CA . ALA A 1 104 ? 76.707 17.753 -128.056 1.00 75.75 104 ALA A CA 1
ATOM 826 C C . ALA A 1 104 ? 75.200 17.710 -127.742 1.00 75.75 104 ALA A C 1
ATOM 828 O O . ALA A 1 104 ? 74.794 17.964 -126.602 1.00 75.75 104 ALA A O 1
ATOM 829 N N . THR A 1 105 ? 74.382 17.373 -128.738 1.00 75.06 105 THR A N 1
ATOM 830 C CA . THR A 1 105 ? 72.927 17.252 -128.604 1.00 75.06 105 THR A CA 1
ATOM 831 C C . THR A 1 105 ? 72.531 16.020 -127.781 1.00 75.06 105 THR A C 1
ATOM 833 O O . THR A 1 105 ? 71.697 16.136 -126.880 1.00 75.06 105 THR A O 1
ATOM 836 N N . GLU A 1 106 ? 73.198 14.876 -127.965 1.00 71.75 106 GLU A N 1
ATOM 837 C CA . GLU A 1 106 ? 72.971 13.666 -127.155 1.00 71.75 106 GLU A CA 1
ATOM 838 C C . GLU A 1 106 ? 73.231 13.908 -125.655 1.00 71.75 106 GLU A C 1
ATOM 840 O O . GLU A 1 106 ? 72.399 13.583 -124.802 1.00 71.75 106 GLU A O 1
ATOM 845 N N . LYS A 1 107 ? 74.343 14.573 -125.315 1.00 72.94 107 LYS A N 1
ATOM 846 C CA . LYS A 1 107 ? 74.676 14.906 -123.915 1.00 72.94 107 LYS A CA 1
ATOM 847 C C . LYS A 1 107 ? 73.646 15.819 -123.248 1.00 72.94 107 LYS A C 1
ATOM 849 O O . LYS A 1 107 ? 73.461 15.745 -122.032 1.00 72.94 107 LYS A O 1
ATOM 854 N N . LYS A 1 108 ? 72.983 16.684 -124.018 1.00 74.75 108 LYS A N 1
ATOM 855 C CA . LYS A 1 108 ? 71.961 17.607 -123.508 1.00 74.75 108 LYS A CA 1
ATOM 856 C C . LYS A 1 108 ? 70.683 16.875 -123.100 1.00 74.75 108 LYS A C 1
ATOM 858 O O . LYS A 1 108 ? 70.196 17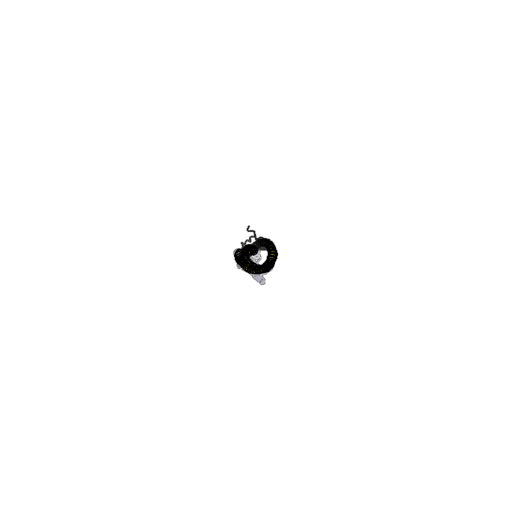.102 -121.995 1.00 74.75 108 LYS A O 1
ATOM 863 N N . LEU A 1 109 ? 70.205 15.966 -123.950 1.00 71.94 109 LEU A N 1
ATOM 864 C CA . LEU A 1 109 ? 68.995 15.170 -123.713 1.00 71.94 109 LEU A CA 1
ATOM 865 C C . LEU A 1 109 ? 69.110 14.312 -122.444 1.00 71.94 109 LEU A C 1
ATOM 867 O O . LEU A 1 109 ? 68.189 14.277 -121.628 1.00 71.94 109 LEU A O 1
ATOM 871 N N . VAL A 1 110 ? 70.268 13.684 -122.224 1.00 72.94 110 VAL A N 1
ATOM 872 C CA . VAL A 1 110 ? 70.517 12.874 -121.017 1.00 72.94 110 VAL A CA 1
ATOM 873 C C . VAL A 1 110 ? 70.526 13.737 -119.748 1.00 72.94 110 VAL A C 1
ATOM 875 O O . VAL A 1 110 ? 69.983 13.339 -118.719 1.00 72.94 110 VAL A O 1
ATOM 878 N N . ALA A 1 111 ? 71.105 14.940 -119.804 1.00 71.81 111 ALA A N 1
ATOM 879 C CA . ALA A 1 111 ? 71.158 15.840 -118.651 1.00 71.81 111 ALA A CA 1
ATOM 880 C C . ALA A 1 111 ? 69.782 16.414 -118.262 1.00 71.81 111 ALA A C 1
ATOM 882 O O . ALA A 1 111 ? 69.563 16.749 -117.095 1.00 71.81 111 ALA A O 1
ATOM 883 N N . GLU A 1 112 ? 68.866 16.547 -119.221 1.00 68.19 112 GLU A N 1
ATOM 884 C CA . GLU A 1 112 ? 67.513 17.058 -118.987 1.00 68.19 112 GLU A CA 1
ATOM 885 C C . GLU A 1 112 ? 66.613 15.996 -118.332 1.00 68.19 112 GLU A C 1
ATOM 887 O O . GLU A 1 112 ? 65.929 16.302 -117.355 1.00 68.19 112 GLU A O 1
ATOM 892 N N . GLN A 1 113 ? 66.726 14.727 -118.747 1.00 64.75 113 GLN A N 1
ATOM 893 C CA . GLN A 1 113 ? 65.991 13.609 -118.134 1.00 64.75 113 GLN A CA 1
ATOM 894 C C . GLN A 1 113 ? 66.368 13.361 -116.662 1.00 64.75 113 GLN A C 1
ATOM 896 O O . GLN A 1 113 ? 65.497 13.077 -115.841 1.00 64.75 113 GLN A O 1
ATOM 901 N N . VAL A 1 114 ? 67.642 13.528 -116.288 1.00 66.75 114 VAL A N 1
ATOM 902 C CA . VAL A 1 114 ? 68.092 13.343 -114.891 1.00 66.75 114 VAL A CA 1
ATOM 903 C C . VAL A 1 114 ? 67.515 14.414 -113.951 1.00 66.75 114 VAL A C 1
ATOM 905 O O . VAL A 1 114 ? 67.224 14.130 -112.790 1.00 66.75 114 VAL A O 1
ATOM 908 N N . LYS A 1 115 ? 67.295 15.643 -114.439 1.00 65.25 115 LYS A N 1
ATOM 909 C CA . LYS A 1 115 ? 66.737 16.733 -113.620 1.00 65.25 115 LYS A CA 1
ATOM 910 C C . LYS A 1 115 ? 65.253 16.556 -113.304 1.00 65.25 115 LYS A C 1
ATOM 912 O O . LYS A 1 115 ? 64.825 16.966 -112.226 1.00 65.25 115 LYS A O 1
ATOM 917 N N . GLU A 1 116 ? 64.469 15.977 -114.212 1.00 64.06 116 GLU A N 1
ATOM 918 C CA . GLU A 1 116 ? 63.041 15.735 -113.961 1.00 64.06 116 GLU A CA 1
ATOM 919 C C . GLU A 1 116 ? 62.812 14.667 -112.878 1.00 64.06 116 GLU A C 1
ATOM 921 O O . GLU A 1 116 ? 61.922 14.835 -112.037 1.00 64.06 116 GLU A O 1
ATOM 926 N N . GLU A 1 117 ? 63.641 13.617 -112.818 1.00 61.28 117 GLU A N 1
ATOM 927 C CA . GLU A 1 117 ? 63.503 12.569 -111.794 1.00 61.28 117 GLU A CA 1
ATOM 928 C C . GLU A 1 117 ? 63.845 13.053 -110.371 1.00 61.28 117 GLU A C 1
ATOM 930 O O . GLU A 1 117 ? 63.151 12.691 -109.413 1.00 61.28 117 GLU A O 1
ATOM 935 N N . GLU A 1 118 ? 64.856 13.914 -110.204 1.00 66.06 118 GLU A N 1
ATOM 936 C CA . GLU A 1 118 ? 65.250 14.430 -108.881 1.00 66.06 118 GLU A CA 1
ATOM 937 C C . GLU A 1 118 ? 64.170 15.321 -108.236 1.00 66.06 118 GLU A C 1
ATOM 939 O O . GLU A 1 118 ? 63.970 15.298 -107.014 1.00 66.06 118 GLU A O 1
ATOM 944 N N . VAL A 1 119 ? 63.433 16.103 -109.034 1.00 67.19 119 VAL A N 1
ATOM 945 C CA . VAL A 1 119 ? 62.373 16.992 -108.522 1.00 67.19 119 VAL A CA 1
ATOM 946 C C . VAL A 1 119 ? 61.175 16.184 -108.014 1.00 67.19 119 VAL A C 1
ATOM 948 O O . VAL A 1 119 ? 60.638 16.480 -106.941 1.00 67.19 119 VAL A O 1
ATOM 951 N N . LEU A 1 120 ? 60.785 15.127 -108.731 1.00 66.62 120 LEU A N 1
ATOM 952 C CA . LEU A 1 120 ? 59.676 14.249 -108.342 1.00 66.62 120 LEU A CA 1
ATOM 953 C C . LEU A 1 120 ? 59.963 13.491 -107.035 1.00 66.62 120 LEU A C 1
ATOM 955 O O . LEU A 1 120 ? 59.092 13.430 -106.159 1.00 66.62 120 LEU A O 1
ATOM 959 N N . GLN A 1 121 ? 61.187 12.985 -106.846 1.00 69.25 121 GLN A N 1
ATOM 960 C CA . GLN A 1 121 ? 61.573 12.300 -105.603 1.00 69.25 121 GLN A CA 1
ATOM 961 C C . GLN A 1 121 ? 61.548 13.227 -104.375 1.00 69.25 121 GLN A C 1
ATOM 963 O O . GLN A 1 121 ? 61.099 12.813 -103.299 1.00 69.25 121 GLN A O 1
ATOM 968 N N . ASN A 1 122 ? 61.963 14.489 -104.524 1.00 71.62 122 ASN A N 1
ATOM 969 C CA . ASN A 1 122 ? 61.972 15.460 -103.426 1.00 71.62 122 ASN A CA 1
ATOM 970 C C . ASN A 1 122 ? 60.558 15.890 -102.994 1.00 71.62 122 ASN A C 1
ATOM 972 O O . ASN A 1 122 ? 60.290 16.006 -101.794 1.00 71.62 122 ASN A O 1
ATOM 976 N N . VAL A 1 123 ? 59.628 16.072 -103.939 1.00 74.38 123 VAL A N 1
ATOM 977 C CA . VAL A 1 123 ? 58.229 16.429 -103.626 1.00 74.38 123 VAL A CA 1
ATOM 978 C C . VAL A 1 123 ? 57.505 15.278 -102.913 1.00 74.38 123 VAL A C 1
ATOM 980 O O . VAL A 1 123 ? 56.817 15.502 -101.909 1.00 74.38 123 VAL A O 1
ATOM 983 N N . ILE A 1 124 ? 57.698 14.035 -103.368 1.00 75.88 124 ILE A N 1
ATOM 984 C CA . ILE A 1 124 ? 57.099 12.850 -102.731 1.00 75.88 124 ILE A CA 1
ATOM 985 C C . ILE A 1 124 ? 57.657 12.664 -101.312 1.00 75.88 124 ILE A C 1
ATOM 987 O O . ILE A 1 124 ? 56.885 12.533 -100.360 1.00 75.88 124 ILE A O 1
ATOM 991 N N . SER A 1 125 ? 58.979 12.741 -101.141 1.00 73.69 125 SER A N 1
ATOM 992 C CA . SER A 1 125 ? 59.624 12.582 -99.830 1.00 73.69 125 SER A CA 1
ATOM 993 C C . SER A 1 125 ? 59.213 13.684 -98.843 1.00 73.69 125 SER A C 1
ATOM 995 O O . SER A 1 125 ? 58.901 13.395 -97.687 1.00 73.69 125 SER A O 1
ATOM 997 N N . GLY A 1 126 ? 59.127 14.941 -99.296 1.00 74.75 126 GLY A N 1
ATOM 998 C CA . GLY A 1 126 ? 58.684 16.065 -98.465 1.00 74.75 126 GLY A CA 1
ATOM 999 C C . GLY A 1 126 ? 57.228 15.943 -98.001 1.00 74.75 126 GLY A C 1
ATOM 1000 O O . GLY A 1 126 ? 56.930 16.171 -96.826 1.00 74.75 126 GLY A O 1
ATOM 1001 N N . SER A 1 127 ? 56.319 15.527 -98.890 1.00 78.12 127 SER A N 1
ATOM 1002 C CA . SER A 1 127 ? 54.900 15.353 -98.541 1.00 78.12 127 SER A CA 1
ATOM 1003 C C . SER A 1 127 ? 54.660 14.212 -97.538 1.00 78.12 127 SER A C 1
ATOM 1005 O O . SER A 1 127 ? 53.861 14.377 -96.612 1.00 78.12 127 SER A O 1
ATOM 1007 N N . LEU A 1 128 ? 55.406 13.103 -97.638 1.00 81.88 128 LEU A N 1
ATOM 1008 C CA . LEU A 1 128 ? 55.342 11.987 -96.684 1.00 81.88 128 LEU A CA 1
ATOM 1009 C C . LEU A 1 128 ? 55.824 12.384 -95.282 1.00 81.88 128 LEU A C 1
ATOM 1011 O O . LEU A 1 128 ? 55.188 12.028 -94.286 1.00 81.88 128 LEU A O 1
ATOM 1015 N N . VAL A 1 129 ? 56.912 13.155 -95.186 1.00 83.56 129 VAL A N 1
ATOM 1016 C CA . VAL A 1 129 ? 57.434 13.634 -93.894 1.00 83.56 129 VAL A CA 1
ATOM 1017 C C . VAL A 1 129 ? 56.428 14.561 -93.210 1.00 83.56 129 VAL A C 1
ATOM 1019 O O . VAL A 1 129 ? 56.145 14.388 -92.022 1.00 83.56 129 VAL A O 1
ATOM 1022 N N . ILE A 1 130 ? 55.830 15.498 -93.953 1.00 85.25 130 ILE A N 1
ATOM 1023 C CA . ILE A 1 130 ? 54.822 16.420 -93.410 1.00 85.25 130 ILE A CA 1
ATOM 1024 C C . ILE A 1 130 ? 53.573 15.656 -92.956 1.00 85.25 130 ILE A C 1
ATOM 1026 O O . ILE A 1 130 ? 53.111 15.876 -91.838 1.00 85.25 130 ILE A O 1
ATOM 1030 N N . ALA A 1 131 ? 53.056 14.725 -93.765 1.00 84.31 131 ALA A N 1
ATOM 1031 C CA . ALA A 1 131 ? 51.892 13.916 -93.396 1.00 84.31 131 ALA A CA 1
ATOM 1032 C C . ALA A 1 131 ? 52.146 13.080 -92.129 1.00 84.31 131 ALA A C 1
ATOM 1034 O O . ALA A 1 131 ? 51.286 13.005 -91.250 1.00 84.31 131 ALA A O 1
ATOM 1035 N N . THR A 1 132 ? 53.349 12.513 -91.992 1.00 85.94 132 THR A N 1
ATOM 1036 C CA . THR A 1 132 ? 53.743 11.726 -90.813 1.00 85.94 132 THR A CA 1
ATOM 1037 C C . THR A 1 132 ? 53.856 12.604 -89.564 1.00 85.94 132 THR A C 1
ATOM 1039 O O . THR A 1 132 ? 53.330 12.251 -88.507 1.00 85.94 132 THR A O 1
ATOM 1042 N N . LEU A 1 133 ? 54.480 13.782 -89.674 1.00 87.56 133 LEU A N 1
ATOM 1043 C CA . LEU A 1 133 ? 54.573 14.745 -88.571 1.00 87.56 133 LEU A CA 1
ATOM 1044 C C . LEU A 1 133 ? 53.194 15.255 -88.132 1.00 87.56 133 LEU A C 1
ATOM 1046 O O . LEU A 1 133 ? 52.938 15.374 -86.930 1.00 87.56 133 LEU A O 1
ATOM 1050 N N . LEU A 1 134 ? 52.295 15.513 -89.086 1.00 89.19 134 LEU A N 1
ATOM 1051 C CA . LEU A 1 134 ? 50.925 15.942 -88.807 1.00 89.19 134 LEU A CA 1
ATOM 1052 C C . LEU A 1 134 ? 50.127 14.830 -88.107 1.00 89.19 134 LEU A C 1
ATOM 1054 O O . LEU A 1 134 ? 49.437 15.083 -87.122 1.00 89.19 134 LEU A O 1
ATOM 1058 N N . ALA A 1 135 ? 50.274 13.580 -88.554 1.00 87.25 135 ALA A N 1
ATOM 1059 C CA . ALA A 1 135 ? 49.634 12.432 -87.917 1.00 87.25 135 ALA A CA 1
ATOM 1060 C C . ALA A 1 135 ? 50.117 12.231 -86.469 1.00 87.25 135 ALA A C 1
ATOM 1062 O O . ALA A 1 135 ? 49.296 12.031 -85.574 1.00 87.25 135 ALA A O 1
ATOM 1063 N N . ILE A 1 136 ? 51.425 12.349 -86.210 1.00 90.25 136 ILE A N 1
ATOM 1064 C CA . ILE A 1 136 ? 51.998 12.225 -84.857 1.00 90.25 136 ILE A CA 1
ATOM 1065 C C . ILE A 1 136 ? 51.515 13.358 -83.945 1.00 90.25 136 ILE A C 1
ATOM 1067 O O . ILE A 1 136 ? 51.151 13.114 -82.794 1.00 90.25 136 ILE A O 1
ATOM 1071 N N . THR A 1 137 ? 51.484 14.597 -84.440 1.00 89.81 137 THR A N 1
ATOM 1072 C CA . THR A 1 137 ? 51.014 15.744 -83.646 1.00 89.81 137 THR A CA 1
ATOM 1073 C C . THR A 1 137 ? 49.526 15.644 -83.328 1.00 89.81 137 THR A C 1
ATOM 1075 O O . THR A 1 137 ? 49.146 15.834 -82.171 1.00 89.81 137 THR A O 1
ATOM 1078 N N . VAL A 1 138 ? 48.687 15.269 -84.297 1.00 89.94 138 VAL A N 1
ATOM 1079 C CA . VAL A 1 138 ? 47.253 15.031 -84.067 1.00 89.94 138 VAL A CA 1
ATOM 1080 C C . VAL A 1 138 ? 47.038 13.867 -83.096 1.00 89.94 138 VAL A C 1
ATOM 1082 O O . VAL A 1 138 ? 46.268 14.011 -82.146 1.00 89.94 138 VAL A O 1
ATOM 1085 N N . ALA A 1 139 ? 47.757 12.752 -83.255 1.00 88.25 139 ALA A N 1
ATOM 1086 C CA . ALA A 1 139 ? 47.687 11.619 -82.331 1.00 88.25 139 ALA A CA 1
ATOM 1087 C C . ALA A 1 139 ? 48.122 12.008 -80.906 1.00 88.25 139 ALA A C 1
ATOM 1089 O O . ALA A 1 139 ? 47.479 11.613 -79.934 1.00 88.25 139 ALA A O 1
ATOM 1090 N N . GLY A 1 140 ? 49.164 12.832 -80.764 1.00 89.06 140 GLY A N 1
ATOM 1091 C CA . GLY A 1 140 ? 49.618 13.353 -79.474 1.00 89.06 140 GLY A CA 1
ATOM 1092 C C . GLY A 1 140 ? 48.609 14.299 -78.816 1.00 89.06 140 GLY A C 1
ATOM 1093 O O . GLY A 1 140 ? 48.359 14.191 -77.613 1.00 89.06 140 GLY A O 1
ATOM 1094 N N . LEU A 1 141 ? 47.989 15.196 -79.591 1.00 89.88 141 LEU A N 1
ATOM 1095 C CA . LEU A 1 141 ? 46.951 16.112 -79.105 1.00 89.88 141 LEU A CA 1
ATOM 1096 C C . LEU A 1 141 ? 45.682 15.361 -78.692 1.00 89.88 141 LEU A C 1
ATOM 1098 O O . LEU A 1 141 ? 45.180 15.601 -77.593 1.00 89.88 141 LEU A O 1
ATOM 1102 N N . LEU A 1 142 ? 45.208 14.420 -79.514 1.00 87.44 142 LEU A N 1
ATOM 1103 C CA . LEU A 1 142 ? 44.066 13.559 -79.190 1.00 87.44 142 LEU A CA 1
ATOM 1104 C C . LEU A 1 142 ? 44.363 12.672 -77.982 1.00 87.44 142 LEU A C 1
ATOM 1106 O O . LEU A 1 142 ? 43.547 12.597 -77.068 1.00 87.44 142 LEU A O 1
ATOM 1110 N N . GLY A 1 143 ? 45.550 12.064 -77.922 1.00 86.69 143 GLY A N 1
ATOM 1111 C CA . GLY A 1 143 ? 45.981 11.257 -76.783 1.00 86.69 143 GLY A CA 1
ATOM 1112 C C . GLY A 1 143 ? 46.024 12.070 -75.492 1.00 86.69 143 GLY A C 1
ATOM 1113 O O . GLY A 1 143 ? 45.519 11.626 -74.460 1.00 86.69 143 GLY A O 1
ATOM 1114 N N . ARG A 1 144 ? 46.554 13.298 -75.541 1.00 88.94 144 ARG A N 1
ATOM 1115 C CA . ARG A 1 144 ? 46.577 14.211 -74.391 1.00 88.94 144 ARG A CA 1
ATOM 1116 C C . ARG A 1 144 ? 45.175 14.680 -74.001 1.00 88.94 144 ARG A C 1
ATOM 1118 O O . ARG A 1 144 ? 44.889 14.735 -72.806 1.00 88.94 144 ARG A O 1
ATOM 1125 N N . TRP A 1 145 ? 44.317 14.999 -74.968 1.00 87.25 145 TRP A N 1
ATOM 1126 C CA . TRP A 1 145 ? 42.930 15.406 -74.734 1.00 87.25 145 TRP A CA 1
ATOM 1127 C C . TRP A 1 145 ? 42.120 14.274 -74.094 1.00 87.25 145 TRP A C 1
ATOM 1129 O O . TRP A 1 145 ? 41.562 14.478 -73.020 1.00 87.25 145 TRP A O 1
ATOM 1139 N N . LEU A 1 146 ? 42.168 13.064 -74.660 1.00 84.88 146 LEU A N 1
ATOM 1140 C CA . LEU A 1 146 ? 41.476 11.881 -74.142 1.00 84.88 146 LEU A CA 1
ATOM 1141 C C . LEU A 1 146 ? 41.986 11.504 -72.745 1.00 84.88 146 LEU A C 1
ATOM 1143 O O . LEU A 1 146 ? 41.208 11.296 -71.817 1.00 84.88 146 LEU A O 1
ATOM 1147 N N . THR A 1 147 ? 43.310 11.511 -72.560 1.00 86.25 147 THR A N 1
ATOM 1148 C CA . THR A 1 147 ? 43.933 11.255 -71.256 1.00 86.25 147 THR A CA 1
ATOM 1149 C C . THR A 1 147 ? 43.469 12.264 -70.213 1.00 86.25 147 THR A C 1
ATOM 1151 O O . THR A 1 147 ? 43.172 11.884 -69.085 1.00 86.25 147 THR A O 1
ATOM 1154 N N . ARG A 1 148 ? 43.403 13.553 -70.562 1.00 85.94 148 ARG A N 1
ATOM 1155 C CA . ARG A 1 148 ? 42.975 14.597 -69.626 1.00 85.94 148 ARG A CA 1
ATOM 1156 C C . ARG A 1 148 ? 41.470 14.533 -69.352 1.00 85.94 148 ARG A C 1
ATOM 1158 O O . ARG A 1 148 ? 41.082 14.723 -68.204 1.00 85.94 148 ARG A O 1
ATOM 1165 N N . SER A 1 149 ? 40.665 14.222 -70.368 1.00 83.06 149 SER A N 1
ATOM 1166 C CA . SER A 1 149 ? 39.209 14.077 -70.265 1.00 83.06 149 SER A CA 1
ATOM 1167 C C . SER A 1 149 ? 38.799 12.896 -69.388 1.00 83.06 149 SER A C 1
ATOM 1169 O O . SER A 1 149 ? 37.774 12.977 -68.733 1.00 83.06 149 SER A O 1
ATOM 1171 N N . ILE A 1 150 ? 39.604 11.828 -69.327 1.00 86.50 150 ILE A N 1
ATOM 1172 C CA . ILE A 1 150 ? 39.295 10.629 -68.529 1.00 86.50 150 ILE A CA 1
ATOM 1173 C C . ILE A 1 150 ? 39.999 10.644 -67.163 1.00 86.50 150 ILE A C 1
ATOM 1175 O O . ILE A 1 150 ? 39.384 10.341 -66.142 1.00 86.50 150 ILE A O 1
ATOM 1179 N N . ARG A 1 151 ? 41.293 11.000 -67.100 1.00 88.00 151 ARG A N 1
ATOM 1180 C CA . ARG A 1 151 ? 42.066 10.910 -65.844 1.00 88.00 151 ARG A CA 1
ATOM 1181 C C . ARG A 1 151 ? 41.620 11.914 -64.790 1.00 88.00 151 ARG A C 1
ATOM 1183 O O . ARG A 1 151 ? 41.653 11.572 -63.613 1.00 88.00 151 ARG A O 1
ATOM 1190 N N . VAL A 1 152 ? 41.256 13.137 -65.182 1.00 87.12 152 VAL A N 1
ATOM 1191 C CA . VAL A 1 152 ? 40.881 14.180 -64.212 1.00 87.12 152 VAL A CA 1
ATOM 1192 C C . VAL A 1 152 ? 39.573 13.818 -63.490 1.00 87.12 152 VAL A C 1
ATOM 1194 O O . VAL A 1 152 ? 39.619 13.726 -62.264 1.00 87.12 152 VAL A O 1
ATOM 1197 N N . PRO A 1 153 ? 38.460 13.495 -64.183 1.00 87.44 153 PRO A N 1
ATOM 1198 C CA . PRO A 1 153 ? 37.220 13.103 -63.507 1.00 87.44 153 PRO A CA 1
ATOM 1199 C C . PRO A 1 153 ? 37.354 11.813 -62.692 1.00 87.44 153 PRO A C 1
ATOM 1201 O O . PRO A 1 153 ? 36.785 11.706 -61.609 1.00 87.44 153 PRO A O 1
ATOM 1204 N N . LEU A 1 154 ? 38.137 10.833 -63.167 1.00 88.12 154 LEU A N 1
ATOM 1205 C CA . LEU A 1 154 ? 38.397 9.608 -62.401 1.00 88.12 154 LEU A CA 1
ATOM 1206 C C . LEU A 1 154 ? 39.176 9.887 -61.114 1.00 88.12 154 LEU A C 1
ATOM 1208 O O . LEU A 1 154 ? 38.854 9.315 -60.078 1.00 88.12 154 LEU A O 1
ATOM 1212 N N . ALA A 1 155 ? 40.175 10.771 -61.151 1.00 88.62 155 ALA A N 1
ATOM 1213 C CA . ALA A 1 155 ? 40.903 11.167 -59.948 1.00 88.62 155 ALA A CA 1
ATOM 1214 C C . ALA A 1 155 ? 39.995 11.911 -58.953 1.00 88.62 155 ALA A C 1
ATOM 1216 O O . ALA A 1 155 ? 40.098 11.692 -57.746 1.00 88.62 155 ALA A O 1
ATOM 1217 N N . GLU A 1 156 ? 39.074 12.747 -59.444 1.00 89.44 156 GLU A N 1
ATOM 1218 C CA . GLU A 1 156 ? 38.052 13.391 -58.610 1.00 89.44 156 GLU A CA 1
ATOM 1219 C C . GLU A 1 156 ? 37.094 12.369 -57.987 1.00 89.44 156 GLU A C 1
ATOM 1221 O O . GLU A 1 156 ? 36.828 12.448 -56.787 1.00 89.44 156 GLU A O 1
ATOM 1226 N N . ALA A 1 157 ? 36.639 11.376 -58.757 1.00 90.44 157 ALA A N 1
ATOM 1227 C CA . ALA A 1 157 ? 35.779 10.300 -58.270 1.00 90.44 157 ALA A CA 1
ATOM 1228 C C . ALA A 1 157 ? 36.479 9.440 -57.205 1.00 90.44 157 ALA A C 1
ATOM 1230 O O . ALA A 1 157 ? 35.890 9.164 -56.160 1.00 90.44 157 ALA A O 1
ATOM 1231 N N . VAL A 1 158 ? 37.751 9.079 -57.417 1.00 91.62 158 VAL A N 1
ATOM 1232 C CA . VAL A 1 158 ? 38.571 8.376 -56.414 1.00 91.62 158 VAL A CA 1
ATOM 1233 C C . VAL A 1 158 ? 38.715 9.224 -55.153 1.00 91.62 158 VAL A C 1
ATOM 1235 O O . VAL A 1 158 ? 38.461 8.733 -54.057 1.00 91.62 158 VAL A O 1
ATOM 1238 N N . GLY A 1 159 ? 39.039 10.512 -55.289 1.00 90.81 159 GLY A N 1
ATOM 1239 C CA . GLY A 1 159 ? 39.166 11.414 -54.143 1.00 90.81 159 GLY A CA 1
ATOM 1240 C C . GLY A 1 159 ? 37.850 11.651 -53.391 1.00 90.81 159 GLY A C 1
ATOM 1241 O O . GLY A 1 159 ? 37.872 11.885 -52.181 1.00 90.81 159 GLY A O 1
ATOM 1242 N N . ALA A 1 160 ? 36.706 11.598 -54.078 1.00 90.12 160 ALA A N 1
ATOM 1243 C CA . ALA A 1 160 ? 35.383 11.650 -53.461 1.00 90.12 160 ALA A CA 1
ATOM 1244 C C . ALA A 1 160 ? 35.066 10.350 -52.707 1.00 90.12 160 ALA A C 1
ATOM 1246 O O . ALA A 1 160 ? 34.670 10.405 -51.545 1.00 90.12 160 ALA A O 1
ATOM 1247 N N . ALA A 1 161 ? 35.307 9.190 -53.323 1.00 91.38 161 ALA A N 1
ATOM 1248 C CA . ALA A 1 161 ? 35.123 7.891 -52.680 1.00 91.38 161 ALA A CA 1
ATOM 1249 C C . ALA A 1 161 ? 36.025 7.726 -51.445 1.00 91.38 161 ALA A C 1
ATOM 1251 O O . ALA A 1 161 ? 35.566 7.261 -50.405 1.00 91.38 161 ALA A O 1
ATOM 1252 N N . GLU A 1 162 ? 37.280 8.172 -51.523 1.00 92.00 162 GLU A N 1
ATOM 1253 C CA . GLU A 1 162 ? 38.216 8.152 -50.398 1.00 92.00 162 GLU A CA 1
ATOM 1254 C C . GLU A 1 162 ? 37.778 9.101 -49.272 1.00 92.00 162 GLU A C 1
ATOM 1256 O O . GLU A 1 162 ? 37.846 8.741 -48.097 1.00 92.00 162 GLU A O 1
ATOM 1261 N N . ALA A 1 163 ? 37.251 10.286 -49.605 1.00 89.81 163 ALA A N 1
ATOM 1262 C CA . ALA A 1 163 ? 36.670 11.187 -48.611 1.00 89.81 163 ALA A CA 1
ATOM 1263 C C . ALA A 1 163 ? 35.457 10.553 -47.905 1.00 89.81 163 ALA A C 1
ATOM 1265 O O . ALA A 1 163 ? 35.385 10.605 -46.677 1.00 89.81 163 ALA A O 1
ATOM 1266 N N . ILE A 1 164 ? 34.557 9.905 -48.653 1.00 91.00 164 ILE A N 1
ATOM 1267 C CA . ILE A 1 164 ? 33.404 9.182 -48.093 1.00 91.00 164 ILE A CA 1
ATOM 1268 C C . ILE A 1 164 ? 33.871 8.033 -47.186 1.00 91.00 164 ILE A C 1
ATOM 1270 O O . ILE A 1 164 ? 33.368 7.899 -46.072 1.00 91.00 164 ILE A O 1
ATOM 1274 N N . ALA A 1 165 ? 34.866 7.250 -47.613 1.00 88.81 165 ALA A N 1
ATOM 1275 C CA . ALA A 1 165 ? 35.429 6.151 -46.823 1.00 88.81 165 ALA A CA 1
ATOM 1276 C C . ALA A 1 165 ? 36.092 6.628 -45.517 1.00 88.81 165 ALA A C 1
ATOM 1278 O O . ALA A 1 165 ? 36.063 5.922 -44.514 1.00 88.81 165 ALA A O 1
ATOM 1279 N N . GLN A 1 166 ? 36.648 7.842 -45.509 1.00 90.25 166 GLN A N 1
ATOM 1280 C CA . GLN A 1 166 ? 37.191 8.498 -44.313 1.00 90.25 166 GLN A CA 1
ATOM 1281 C C . GLN A 1 166 ? 36.117 9.201 -43.459 1.00 90.25 166 GLN A C 1
ATOM 1283 O O . GLN A 1 166 ? 36.465 9.917 -42.522 1.00 90.25 166 GLN A O 1
ATOM 1288 N N . GLY A 1 167 ? 34.830 9.071 -43.798 1.00 88.44 167 GLY A N 1
ATOM 1289 C CA . GLY A 1 167 ? 33.726 9.719 -43.086 1.00 88.44 167 GLY A CA 1
ATOM 1290 C C . GLY A 1 167 ? 33.567 11.218 -43.373 1.00 88.44 167 GLY A C 1
ATOM 1291 O O . GLY A 1 167 ? 32.753 11.883 -42.741 1.00 88.44 167 GLY A O 1
ATOM 1292 N N . LYS A 1 168 ? 34.299 11.793 -44.332 1.00 90.06 168 LYS A N 1
ATOM 1293 C CA . LYS A 1 168 ? 34.201 13.218 -44.700 1.00 90.06 168 LYS A CA 1
ATOM 1294 C C . LYS A 1 168 ? 33.050 13.435 -45.682 1.00 90.06 168 LYS A C 1
ATOM 1296 O O . LYS A 1 168 ? 33.252 13.529 -46.892 1.00 90.06 168 LYS A O 1
ATOM 1301 N N . LEU A 1 169 ? 31.834 13.521 -45.152 1.00 89.38 169 LEU A N 1
ATOM 1302 C CA . LEU A 1 169 ? 30.610 13.687 -45.939 1.00 89.38 169 LEU A CA 1
ATOM 1303 C C . LEU A 1 169 ? 30.261 15.155 -46.239 1.00 89.38 169 LEU A C 1
ATOM 1305 O O . LEU A 1 169 ? 29.348 15.417 -47.008 1.00 89.38 169 LEU A O 1
ATOM 1309 N N . ASN A 1 170 ? 31.021 16.109 -45.708 1.00 88.00 170 ASN A N 1
ATOM 1310 C CA . ASN A 1 170 ? 30.823 17.550 -45.894 1.00 88.00 170 ASN A CA 1
ATOM 1311 C C . ASN A 1 170 ? 31.386 18.128 -47.210 1.00 88.00 170 ASN A C 1
ATOM 1313 O O . ASN A 1 170 ? 31.275 19.328 -47.462 1.00 88.00 170 ASN A O 1
ATOM 1317 N N . ARG A 1 171 ? 32.062 17.317 -48.031 1.00 85.81 171 ARG A N 1
ATOM 1318 C CA . ARG A 1 171 ? 32.727 17.780 -49.256 1.00 85.81 171 ARG A CA 1
ATOM 1319 C C . ARG A 1 171 ? 31.753 17.805 -50.433 1.00 85.81 171 ARG A C 1
ATOM 1321 O O . ARG A 1 171 ? 31.190 16.777 -50.767 1.00 85.81 171 ARG A O 1
ATOM 1328 N N . VAL A 1 172 ? 31.637 18.932 -51.131 1.00 84.38 172 VAL A N 1
ATOM 1329 C CA . VAL A 1 172 ? 30.815 19.026 -52.350 1.00 84.38 172 VAL A CA 1
ATOM 1330 C C . VAL A 1 172 ? 31.474 18.260 -53.504 1.00 84.38 172 VAL A C 1
ATOM 1332 O O . VAL A 1 172 ? 32.604 18.577 -53.894 1.00 84.38 172 VAL A O 1
ATOM 1335 N N . ILE A 1 173 ? 30.767 17.275 -54.065 1.00 86.12 173 ILE A N 1
ATOM 1336 C CA . ILE A 1 173 ? 31.177 16.538 -55.267 1.00 86.12 173 ILE A CA 1
ATOM 1337 C C . ILE A 1 173 ? 30.670 17.314 -56.485 1.00 86.12 173 ILE A C 1
ATOM 1339 O O . ILE A 1 173 ? 29.479 17.361 -56.761 1.00 86.12 173 ILE A O 1
ATOM 1343 N N . LYS A 1 174 ? 31.576 17.973 -57.211 1.00 79.31 174 LYS A N 1
ATOM 1344 C CA . LYS A 1 174 ? 31.217 18.713 -58.428 1.00 79.31 174 LYS A CA 1
ATOM 1345 C C . LYS A 1 174 ? 31.056 17.740 -59.594 1.00 79.31 174 LYS A C 1
ATOM 1347 O O . LYS A 1 174 ? 31.939 16.922 -59.825 1.00 79.31 174 LYS A O 1
ATOM 1352 N N . HIS A 1 175 ? 29.987 17.881 -60.373 1.00 77.81 175 HIS A N 1
ATOM 1353 C CA . HIS A 1 175 ? 29.818 17.172 -61.640 1.00 77.81 175 HIS A CA 1
ATOM 1354 C C . HIS A 1 175 ? 29.629 18.185 -62.788 1.00 77.81 175 HIS A C 1
ATOM 1356 O O . HIS A 1 175 ? 28.606 18.851 -62.901 1.00 77.81 175 HIS A O 1
ATOM 1362 N N . SER A 1 176 ? 30.616 18.330 -63.670 1.00 76.19 176 SER A N 1
ATOM 1363 C CA . SER A 1 176 ? 30.483 19.188 -64.871 1.00 76.19 176 SER A CA 1
ATOM 1364 C C . SER A 1 176 ? 30.542 18.393 -66.177 1.00 76.19 176 SER A C 1
ATOM 1366 O O . SER A 1 176 ? 30.442 18.964 -67.260 1.00 76.19 176 SER A O 1
ATOM 1368 N N . TYR A 1 177 ? 30.705 17.073 -66.081 1.00 81.81 177 TYR A N 1
ATOM 1369 C CA . TYR A 1 177 ? 30.905 16.169 -67.210 1.00 81.81 177 TYR A CA 1
ATOM 1370 C C . TYR A 1 177 ? 29.574 15.526 -67.622 1.00 81.81 177 TYR A C 1
ATOM 1372 O O . TYR A 1 177 ? 28.757 15.177 -66.770 1.00 81.81 177 TYR A O 1
ATOM 1380 N N . SER A 1 178 ? 29.342 15.391 -68.930 1.00 83.25 178 SER A N 1
ATOM 1381 C CA . SER A 1 178 ? 28.108 14.802 -69.490 1.00 83.25 178 SER A CA 1
ATOM 1382 C C . SER A 1 178 ? 28.278 13.343 -69.940 1.00 83.25 178 SER A C 1
ATOM 1384 O O . SER A 1 178 ? 27.357 12.775 -70.516 1.00 83.25 178 SER A O 1
ATOM 1386 N N . ASP A 1 179 ? 29.445 12.752 -69.686 1.00 86.50 179 ASP A N 1
ATOM 1387 C CA . ASP A 1 179 ? 29.813 11.381 -70.046 1.00 86.50 179 ASP A CA 1
ATOM 1388 C C . ASP A 1 179 ? 29.644 10.403 -68.861 1.00 86.50 179 ASP A C 1
ATOM 1390 O O . ASP A 1 179 ? 29.092 10.744 -67.804 1.00 86.50 179 ASP A O 1
ATOM 1394 N N . GLU A 1 180 ? 30.126 9.170 -69.023 1.00 88.75 180 GLU A N 1
ATOM 1395 C CA . GLU A 1 180 ? 30.088 8.119 -68.003 1.00 88.75 180 GLU A CA 1
ATOM 1396 C C . GLU A 1 180 ? 30.819 8.522 -66.712 1.00 88.75 180 GLU A C 1
ATOM 1398 O O . GLU A 1 180 ? 30.404 8.131 -65.618 1.00 88.75 180 GLU A O 1
ATOM 1403 N N . THR A 1 181 ? 31.869 9.346 -66.800 1.00 88.06 181 THR A N 1
ATOM 1404 C CA . THR A 1 181 ? 32.585 9.830 -65.609 1.00 88.06 181 THR A CA 1
ATOM 1405 C C . THR A 1 181 ? 31.752 10.845 -64.826 1.00 88.06 181 THR A C 1
ATOM 1407 O O . THR A 1 181 ? 31.731 10.821 -63.593 1.00 88.06 181 THR A O 1
ATOM 1410 N N . GLY A 1 182 ? 30.971 11.672 -65.527 1.00 87.81 182 GLY A N 1
ATOM 1411 C CA . GLY A 1 182 ? 29.961 12.536 -64.919 1.00 87.81 182 GLY A CA 1
ATOM 1412 C C . GLY A 1 182 ? 28.804 11.760 -64.285 1.00 87.81 182 GLY A C 1
ATOM 1413 O O . GLY A 1 182 ? 28.308 12.138 -63.221 1.00 87.81 182 GLY A O 1
ATOM 1414 N N . ALA A 1 183 ? 28.375 10.650 -64.894 1.00 89.12 183 ALA A N 1
ATOM 1415 C CA . ALA A 1 183 ? 27.390 9.743 -64.294 1.00 89.12 183 ALA A CA 1
ATOM 1416 C C . ALA A 1 183 ? 27.917 9.071 -63.008 1.00 89.12 183 ALA A C 1
ATOM 1418 O O . ALA A 1 183 ? 27.178 8.976 -62.022 1.00 89.12 183 ALA A O 1
ATOM 1419 N N . LEU A 1 184 ? 29.196 8.679 -62.978 1.00 91.00 184 LEU A N 1
ATOM 1420 C CA . LEU A 1 184 ? 29.858 8.150 -61.781 1.00 91.00 184 LEU A CA 1
ATOM 1421 C C . LEU A 1 184 ? 29.900 9.185 -60.647 1.00 91.00 184 LEU A C 1
ATOM 1423 O O . LEU A 1 184 ? 29.499 8.873 -59.527 1.00 91.00 184 LEU A O 1
ATOM 1427 N N . LEU A 1 185 ? 30.328 10.421 -60.932 1.00 91.06 185 LEU A N 1
ATOM 1428 C CA . LEU A 1 185 ? 30.378 11.498 -59.933 1.00 91.06 185 LEU A CA 1
ATOM 1429 C C . LEU A 1 185 ? 28.990 11.820 -59.353 1.00 91.06 185 LEU A C 1
ATOM 1431 O O . LEU A 1 185 ? 28.862 11.930 -58.137 1.00 91.06 185 LEU A O 1
ATOM 1435 N N . ARG A 1 186 ? 27.940 11.875 -60.187 1.00 91.00 186 ARG A N 1
ATOM 1436 C CA . ARG A 1 186 ? 26.543 12.035 -59.724 1.00 91.00 186 ARG A CA 1
ATOM 1437 C C . ARG A 1 186 ? 26.067 10.879 -58.842 1.00 91.00 186 ARG A C 1
ATOM 1439 O O . ARG A 1 186 ? 25.342 11.085 -57.870 1.00 91.00 186 ARG A O 1
ATOM 1446 N N . SER A 1 187 ? 26.479 9.654 -59.162 1.00 92.62 187 SER A N 1
ATOM 1447 C CA . SER A 1 187 ? 26.147 8.479 -58.347 1.00 92.62 187 SER A CA 1
ATOM 1448 C C . SER A 1 187 ? 26.840 8.536 -56.980 1.00 92.62 187 SER A C 1
ATOM 1450 O O . SER A 1 187 ? 26.213 8.238 -55.964 1.00 92.62 187 SER A O 1
ATOM 1452 N N . LEU A 1 188 ? 28.102 8.983 -56.933 1.00 92.44 188 LEU A N 1
ATOM 1453 C CA . LEU A 1 188 ? 28.835 9.212 -55.682 1.00 92.44 188 LEU A CA 1
ATOM 1454 C C . LEU A 1 188 ? 28.222 10.343 -54.844 1.00 92.44 188 LEU A C 1
ATOM 1456 O O . LEU A 1 188 ? 28.123 10.197 -53.629 1.00 92.44 188 LEU A O 1
ATOM 1460 N N . GLU A 1 189 ? 27.771 11.431 -55.471 1.00 91.00 189 GLU A N 1
ATOM 1461 C CA . GLU A 1 189 ? 27.026 12.507 -54.802 1.00 91.00 189 GLU A CA 1
ATOM 1462 C C . GLU A 1 189 ? 25.718 11.992 -54.191 1.00 91.00 189 GLU A C 1
ATOM 1464 O O . GLU A 1 189 ? 25.440 12.231 -53.018 1.00 91.00 189 GLU A O 1
ATOM 1469 N N . THR A 1 190 ? 24.945 11.212 -54.947 1.00 92.06 190 THR A N 1
ATOM 1470 C CA . THR A 1 190 ? 23.693 10.615 -54.453 1.00 92.06 190 THR A CA 1
ATOM 1471 C C . THR A 1 190 ? 23.952 9.669 -53.273 1.00 92.06 190 THR A C 1
ATOM 1473 O O . THR A 1 190 ? 23.218 9.683 -52.278 1.00 92.06 190 THR A O 1
ATOM 1476 N N . MET A 1 191 ? 25.022 8.871 -53.346 1.00 93.19 191 MET A N 1
ATOM 1477 C CA . MET A 1 191 ? 25.464 8.003 -52.252 1.00 93.19 191 MET A CA 1
ATOM 1478 C C . MET A 1 191 ? 25.870 8.819 -51.017 1.00 93.19 191 MET A C 1
ATOM 1480 O O . MET A 1 191 ? 25.437 8.502 -49.910 1.00 93.19 191 MET A O 1
ATOM 1484 N N . GLN A 1 192 ? 26.647 9.890 -51.197 1.00 92.50 192 GLN A N 1
ATOM 1485 C CA . GLN A 1 192 ? 27.034 10.801 -50.120 1.00 92.50 192 GLN A CA 1
ATOM 1486 C C . GLN A 1 192 ? 25.808 11.437 -49.458 1.00 92.50 192 GLN A C 1
ATOM 1488 O O . GLN A 1 192 ? 25.698 11.390 -48.236 1.00 92.50 192 GLN A O 1
ATOM 1493 N N . ALA A 1 193 ? 24.872 11.981 -50.238 1.00 90.94 193 ALA A N 1
ATOM 1494 C CA . ALA A 1 193 ? 23.650 12.596 -49.722 1.00 90.94 193 ALA A CA 1
ATOM 1495 C C . ALA A 1 193 ? 22.798 11.597 -48.919 1.00 90.94 193 ALA A C 1
ATOM 1497 O O . ALA A 1 193 ? 22.290 11.925 -47.845 1.00 90.94 193 ALA A O 1
ATOM 1498 N N . SER A 1 194 ? 22.702 10.352 -49.394 1.00 92.31 194 SER A N 1
ATOM 1499 C CA . SER A 1 194 ? 22.006 9.274 -48.680 1.00 92.31 194 SER A CA 1
ATOM 1500 C C . SER A 1 194 ? 22.696 8.932 -47.355 1.00 92.31 194 SER A C 1
ATOM 1502 O O . SER A 1 194 ? 22.028 8.807 -46.329 1.00 92.31 194 SER A O 1
ATOM 1504 N N . LEU A 1 195 ? 24.032 8.843 -47.344 1.00 92.38 195 LEU A N 1
ATOM 1505 C CA . LEU A 1 195 ? 24.809 8.619 -46.120 1.00 92.38 195 LEU A CA 1
ATOM 1506 C C . LEU A 1 195 ? 24.659 9.774 -45.125 1.00 92.38 195 LEU A C 1
ATOM 1508 O O . LEU A 1 195 ? 24.473 9.511 -43.940 1.00 92.38 195 LEU A O 1
ATOM 1512 N N . VAL A 1 196 ? 24.678 11.030 -45.589 1.00 92.06 196 VAL A N 1
ATOM 1513 C CA . VAL A 1 196 ? 24.412 12.208 -44.744 1.00 92.06 196 VAL A CA 1
ATOM 1514 C C . VAL A 1 196 ? 23.036 12.090 -44.098 1.00 92.06 196 VAL A C 1
ATOM 1516 O O . VAL A 1 196 ? 22.929 12.211 -42.883 1.00 92.06 196 VAL A O 1
ATOM 1519 N N . SER A 1 197 ? 21.994 11.785 -44.875 1.00 91.94 197 SER A N 1
ATOM 1520 C CA . SER A 1 197 ? 20.629 11.643 -44.355 1.00 91.94 197 SER A CA 1
ATOM 1521 C C . SER A 1 197 ? 20.508 10.534 -43.300 1.00 91.94 197 SER A C 1
ATOM 1523 O O . SER A 1 197 ? 19.908 10.754 -42.241 1.00 91.94 197 SER A O 1
ATOM 1525 N N . ILE A 1 198 ? 21.116 9.367 -43.546 1.00 91.88 198 ILE A N 1
ATOM 1526 C CA . ILE A 1 198 ? 21.134 8.247 -42.594 1.00 91.88 198 ILE A CA 1
ATOM 1527 C C . ILE A 1 198 ? 21.874 8.651 -41.315 1.00 91.88 198 ILE A C 1
ATOM 1529 O O . ILE A 1 198 ? 21.324 8.512 -40.224 1.00 91.88 198 ILE A O 1
ATOM 1533 N N . VAL A 1 199 ? 23.087 9.195 -41.439 1.00 92.38 199 VAL A N 1
ATOM 1534 C CA . VAL A 1 199 ? 23.908 9.625 -40.298 1.00 92.38 199 VAL A CA 1
ATOM 1535 C C . VAL A 1 199 ? 23.188 10.692 -39.474 1.00 92.38 199 VAL A C 1
ATOM 1537 O O . VAL A 1 199 ? 23.083 10.544 -38.259 1.00 92.38 199 VAL A O 1
ATOM 1540 N N . SER A 1 200 ? 22.627 11.723 -40.109 1.00 91.25 200 SER A N 1
ATOM 1541 C CA . SER A 1 200 ? 21.853 12.762 -39.423 1.00 91.25 200 SER A CA 1
ATOM 1542 C C . SER A 1 200 ? 20.645 12.187 -38.682 1.00 91.25 200 SER A C 1
ATOM 1544 O O . SER A 1 200 ? 20.395 12.569 -37.540 1.00 91.25 200 SER A O 1
ATOM 1546 N N . SER A 1 201 ? 19.928 11.236 -39.286 1.00 91.81 201 SER A N 1
ATOM 1547 C CA . SER A 1 201 ? 18.789 10.569 -38.640 1.00 91.81 201 SER A CA 1
ATOM 1548 C C . SER A 1 201 ? 19.223 9.756 -37.419 1.00 91.81 201 SER A C 1
ATOM 1550 O O . SER A 1 201 ? 18.569 9.814 -36.377 1.00 91.81 201 SER A O 1
ATOM 1552 N N . VAL A 1 202 ? 20.352 9.045 -37.513 1.00 92.94 202 VAL A N 1
ATOM 1553 C CA . VAL A 1 202 ? 20.921 8.292 -36.387 1.00 92.94 202 VAL A CA 1
ATOM 1554 C C . VAL A 1 202 ? 21.363 9.237 -35.269 1.00 92.94 202 VAL A C 1
ATOM 1556 O O . VAL A 1 202 ? 21.007 8.998 -34.120 1.00 92.94 202 VAL A O 1
ATOM 1559 N N . VAL A 1 203 ? 22.068 10.331 -35.579 1.00 90.25 203 VAL A N 1
ATOM 1560 C CA . VAL A 1 203 ? 22.486 11.331 -34.575 1.00 90.25 203 VAL A CA 1
ATOM 1561 C C . VAL A 1 203 ? 21.275 11.921 -33.850 1.00 90.25 203 VAL A C 1
ATOM 1563 O O . VAL A 1 203 ? 21.277 11.998 -32.620 1.00 90.25 203 VAL A O 1
ATOM 1566 N N . SER A 1 204 ? 20.221 12.293 -34.579 1.00 91.75 204 SER A N 1
ATOM 1567 C CA . SER A 1 204 ? 18.984 12.788 -33.964 1.00 91.75 204 SER A CA 1
ATOM 1568 C C . SER A 1 204 ? 18.306 11.729 -33.090 1.00 91.75 204 SER A C 1
ATOM 1570 O O . SER A 1 204 ? 17.879 12.046 -31.980 1.00 91.75 204 SER A O 1
ATOM 1572 N N . GLY A 1 205 ? 18.249 10.471 -33.540 1.00 93.75 205 GLY A N 1
ATOM 1573 C CA . GLY A 1 205 ? 17.703 9.363 -32.751 1.00 93.75 205 GLY A CA 1
ATOM 1574 C C . GLY A 1 205 ? 18.493 9.101 -31.466 1.00 93.75 205 GLY A C 1
ATOM 1575 O O . GLY A 1 205 ? 17.902 8.932 -30.403 1.00 93.75 205 GLY A O 1
ATOM 1576 N N . VAL A 1 206 ? 19.824 9.143 -31.531 1.00 93.69 206 VAL A N 1
ATOM 1577 C CA . VAL A 1 206 ? 20.705 8.975 -30.365 1.00 93.69 206 VAL A CA 1
ATOM 1578 C C . VAL A 1 206 ? 20.518 10.106 -29.352 1.00 93.69 206 VAL A C 1
ATOM 1580 O O . VAL A 1 206 ? 20.395 9.832 -28.160 1.00 93.69 206 VAL A O 1
ATOM 1583 N N . ARG A 1 207 ? 20.411 11.365 -29.804 1.00 91.06 207 ARG A N 1
ATOM 1584 C CA . ARG A 1 207 ? 20.099 12.496 -28.909 1.00 91.06 207 ARG A CA 1
ATOM 1585 C C . ARG A 1 207 ? 18.747 12.330 -28.218 1.00 91.06 207 ARG A C 1
ATOM 1587 O O . ARG A 1 207 ? 18.648 12.619 -27.029 1.00 91.06 207 ARG A O 1
ATOM 1594 N N . ALA A 1 208 ? 17.734 11.847 -28.938 1.00 93.75 208 ALA A N 1
ATOM 1595 C CA . ALA A 1 208 ? 16.429 11.559 -28.351 1.00 93.75 208 ALA A CA 1
ATOM 1596 C C . ALA A 1 208 ? 16.520 10.455 -27.284 1.00 93.75 208 ALA A C 1
ATOM 1598 O O . ALA A 1 208 ? 15.975 10.627 -26.199 1.00 93.75 208 ALA A O 1
ATOM 1599 N N . ILE A 1 209 ? 17.269 9.373 -27.541 1.00 93.75 209 ILE A N 1
ATOM 1600 C CA . ILE A 1 209 ? 17.500 8.310 -26.547 1.00 93.75 209 ILE A CA 1
ATOM 1601 C C . ILE A 1 209 ? 18.214 8.863 -25.310 1.00 93.75 209 ILE A C 1
ATOM 1603 O O . ILE A 1 209 ? 17.795 8.547 -24.200 1.00 93.75 209 ILE A O 1
ATOM 1607 N N . ASN A 1 210 ? 19.245 9.699 -25.469 1.00 92.06 210 ASN A N 1
ATOM 1608 C CA . ASN A 1 210 ? 19.937 10.317 -24.332 1.00 92.06 210 ASN A CA 1
ATOM 1609 C C . ASN A 1 210 ? 18.982 11.161 -23.479 1.00 92.06 210 ASN A C 1
ATOM 1611 O O . ASN A 1 210 ? 18.947 10.997 -22.261 1.00 92.06 2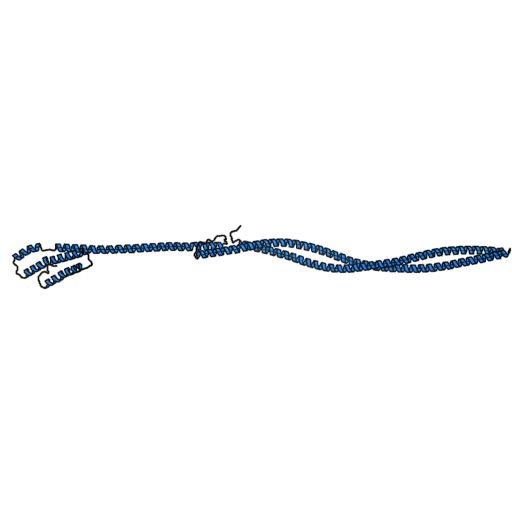10 ASN A O 1
ATOM 1615 N N . LEU A 1 211 ? 18.167 12.011 -24.114 1.00 93.31 211 LEU A N 1
ATOM 1616 C CA . LEU A 1 211 ? 17.179 12.828 -23.409 1.00 93.31 211 LEU A CA 1
ATOM 1617 C C . LEU A 1 211 ? 16.158 11.957 -22.662 1.00 93.31 211 LEU A C 1
ATOM 1619 O O . LEU A 1 211 ? 15.984 12.125 -21.459 1.00 93.31 211 LEU A O 1
ATOM 1623 N N . SER A 1 212 ? 15.541 10.986 -23.342 1.00 94.88 212 SER A N 1
ATOM 1624 C CA . SER A 1 212 ? 14.563 10.086 -22.721 1.00 94.88 212 SER A CA 1
ATOM 1625 C C . SER A 1 212 ? 15.169 9.219 -21.615 1.00 94.88 212 SER A C 1
ATOM 1627 O O . SER A 1 212 ? 14.492 8.925 -20.634 1.00 94.88 212 SER A O 1
ATOM 1629 N N . SER A 1 213 ? 16.437 8.815 -21.734 1.00 93.75 213 SER A N 1
ATOM 1630 C CA . SER A 1 213 ? 17.123 8.042 -20.685 1.00 93.75 213 SER A CA 1
ATOM 1631 C C . SER A 1 213 ? 17.371 8.897 -19.441 1.00 93.75 213 SER A C 1
ATOM 1633 O O . SER A 1 213 ? 17.167 8.417 -18.327 1.00 93.75 213 SER A O 1
ATOM 1635 N N . ALA A 1 214 ? 17.741 10.171 -19.617 1.00 91.00 214 ALA A N 1
ATOM 1636 C CA . ALA A 1 214 ? 17.892 11.119 -18.514 1.00 91.00 214 ALA A CA 1
ATOM 1637 C C . ALA A 1 214 ? 16.548 11.417 -17.822 1.00 91.00 214 ALA A C 1
ATOM 1639 O O . ALA A 1 214 ? 16.473 11.423 -16.592 1.00 91.00 214 ALA A O 1
ATOM 1640 N N . GLU A 1 215 ? 15.473 11.600 -18.596 1.00 94.25 215 GLU A N 1
ATOM 1641 C CA . GLU A 1 215 ? 14.113 11.749 -18.061 1.00 94.25 215 GLU A CA 1
ATOM 1642 C C . GLU A 1 215 ? 13.673 10.504 -17.279 1.00 94.25 215 GLU A C 1
ATOM 1644 O O . GLU A 1 215 ? 13.114 10.628 -16.188 1.00 94.25 215 GLU A O 1
ATOM 1649 N N . LEU A 1 216 ? 13.972 9.305 -17.791 1.00 93.38 216 LEU A N 1
ATOM 1650 C CA . LEU A 1 216 ? 13.661 8.046 -17.114 1.00 93.38 216 LEU A CA 1
ATOM 1651 C C . LEU A 1 216 ? 14.451 7.897 -15.809 1.00 93.38 216 LEU A C 1
ATOM 1653 O O . LEU A 1 216 ? 13.878 7.495 -14.799 1.00 93.38 216 LEU A O 1
ATOM 1657 N N . ALA A 1 217 ? 15.731 8.278 -15.793 1.00 90.19 217 ALA A N 1
ATOM 1658 C CA . ALA A 1 217 ? 16.543 8.284 -14.579 1.00 90.19 217 ALA A CA 1
ATOM 1659 C C . ALA A 1 217 ? 15.971 9.232 -13.510 1.00 90.19 217 ALA A C 1
ATOM 1661 O O . ALA A 1 217 ? 15.837 8.843 -12.350 1.00 90.19 217 ALA A O 1
ATOM 1662 N N . MET A 1 218 ? 15.565 10.447 -13.897 1.00 92.50 218 MET A N 1
ATOM 1663 C CA . MET A 1 218 ? 14.889 11.380 -12.988 1.00 92.50 218 MET A CA 1
ATOM 1664 C C . MET A 1 218 ? 13.550 10.832 -12.479 1.00 92.50 218 MET A C 1
ATOM 1666 O O . MET A 1 218 ? 13.276 10.903 -11.282 1.00 92.50 218 MET A O 1
ATOM 1670 N N . GLY A 1 219 ? 12.730 10.262 -13.367 1.00 94.88 219 GLY A N 1
ATOM 1671 C CA . GLY A 1 219 ? 11.459 9.639 -12.993 1.00 94.88 219 GLY A CA 1
ATOM 1672 C C . GLY A 1 219 ? 11.643 8.470 -12.025 1.00 94.88 219 GLY A C 1
ATOM 1673 O O . GLY A 1 219 ? 10.848 8.293 -11.105 1.00 94.88 219 GLY A O 1
ATOM 1674 N N . ASN A 1 220 ? 12.731 7.716 -12.170 1.00 93.75 220 ASN A N 1
ATOM 1675 C CA . ASN A 1 220 ? 13.085 6.648 -11.246 1.00 93.75 220 ASN A CA 1
ATOM 1676 C C . ASN A 1 220 ? 13.498 7.148 -9.863 1.00 93.75 220 ASN A C 1
ATOM 1678 O O . ASN A 1 220 ? 13.161 6.502 -8.876 1.00 93.75 220 ASN A O 1
ATOM 1682 N N . ILE A 1 221 ? 14.195 8.284 -9.774 1.00 91.94 221 ILE A N 1
ATOM 1683 C CA . ILE A 1 221 ? 14.524 8.905 -8.483 1.00 91.94 221 ILE A CA 1
ATOM 1684 C C . ILE A 1 221 ? 13.236 9.322 -7.756 1.00 91.94 221 ILE A C 1
ATOM 1686 O O . ILE A 1 221 ? 13.086 9.023 -6.572 1.00 91.94 221 ILE A O 1
ATOM 1690 N N . ASP A 1 222 ? 12.283 9.941 -8.463 1.00 95.19 222 ASP A N 1
ATOM 1691 C CA . ASP A 1 222 ? 10.967 10.280 -7.896 1.00 95.19 222 ASP A CA 1
ATOM 1692 C C . ASP A 1 222 ? 10.203 9.026 -7.443 1.00 95.19 222 ASP A C 1
ATOM 1694 O O . ASP A 1 222 ? 9.686 8.966 -6.324 1.00 95.19 222 ASP A O 1
ATOM 1698 N N . LEU A 1 223 ? 10.182 7.983 -8.280 1.00 95.62 223 LEU A N 1
ATOM 1699 C CA . LEU A 1 223 ? 9.530 6.721 -7.942 1.00 95.62 223 LEU A CA 1
ATOM 1700 C C . LEU A 1 223 ? 10.185 6.042 -6.730 1.00 95.62 223 LEU A C 1
ATOM 1702 O O . LEU A 1 223 ? 9.465 5.501 -5.889 1.00 95.62 223 LEU A O 1
ATOM 1706 N N . SER A 1 224 ? 11.515 6.104 -6.604 1.00 95.44 224 SER A N 1
ATOM 1707 C CA . SER A 1 224 ? 12.251 5.613 -5.431 1.00 95.44 224 SER A CA 1
ATOM 1708 C C . SER A 1 224 ? 11.806 6.341 -4.167 1.00 95.44 224 SER A C 1
ATOM 1710 O O . SER A 1 224 ? 11.368 5.699 -3.216 1.00 95.44 224 SER A O 1
ATOM 1712 N N . ALA A 1 225 ? 11.818 7.678 -4.185 1.00 95.12 225 ALA A N 1
ATOM 1713 C CA . ALA A 1 225 ? 11.427 8.496 -3.038 1.00 95.12 225 ALA A CA 1
ATOM 1714 C C . ALA A 1 225 ? 9.974 8.227 -2.608 1.00 95.12 225 ALA A C 1
ATOM 1716 O O . ALA A 1 225 ? 9.675 8.094 -1.421 1.00 95.12 225 ALA A O 1
ATOM 1717 N N . ARG A 1 226 ? 9.061 8.076 -3.574 1.00 95.62 226 ARG A N 1
ATOM 1718 C CA . ARG A 1 226 ? 7.661 7.719 -3.301 1.00 95.62 226 ARG A CA 1
ATOM 1719 C C . ARG A 1 226 ? 7.513 6.303 -2.750 1.00 95.62 226 ARG A C 1
ATOM 1721 O O . ARG A 1 226 ? 6.664 6.085 -1.891 1.00 95.62 226 ARG A O 1
ATOM 1728 N N . THR A 1 227 ? 8.324 5.358 -3.222 1.00 95.94 227 THR A N 1
ATOM 1729 C CA . THR A 1 227 ? 8.336 3.972 -2.726 1.00 95.94 227 THR A CA 1
ATOM 1730 C C . THR A 1 227 ? 8.854 3.912 -1.288 1.00 95.94 227 THR A C 1
ATOM 1732 O O . THR A 1 227 ? 8.245 3.245 -0.455 1.00 95.94 227 THR A O 1
ATOM 1735 N N . GLU A 1 228 ? 9.906 4.665 -0.962 1.00 94.12 228 GLU A N 1
ATOM 1736 C CA . GLU A 1 228 ? 10.425 4.805 0.406 1.00 94.12 228 GLU A CA 1
ATOM 1737 C C . GLU A 1 228 ? 9.401 5.459 1.342 1.00 94.12 228 GLU A C 1
ATOM 1739 O O . GLU A 1 228 ? 9.137 4.949 2.432 1.00 94.12 228 GLU A O 1
ATOM 1744 N N . GLN A 1 229 ? 8.756 6.546 0.905 1.00 95.62 229 GLN A N 1
ATOM 1745 C CA . GLN A 1 229 ? 7.695 7.191 1.683 1.00 95.62 229 GLN A CA 1
ATOM 1746 C C . GLN A 1 229 ? 6.513 6.240 1.920 1.00 95.62 229 GLN A C 1
ATOM 1748 O O . GLN A 1 229 ? 5.963 6.190 3.023 1.00 95.62 229 GLN A O 1
ATOM 1753 N N . GLN A 1 230 ? 6.122 5.474 0.898 1.00 94.75 230 GLN A N 1
ATOM 1754 C CA . GLN A 1 230 ? 5.058 4.482 1.009 1.00 94.75 230 GLN A CA 1
ATOM 1755 C C . GLN A 1 230 ? 5.429 3.365 1.991 1.00 94.75 230 GLN A C 1
ATOM 1757 O O . GLN A 1 230 ? 4.581 2.975 2.791 1.00 94.75 230 GLN A O 1
ATOM 1762 N N . ALA A 1 231 ? 6.678 2.893 1.979 1.00 95.12 231 ALA A N 1
ATOM 1763 C CA . ALA A 1 231 ? 7.166 1.915 2.948 1.00 95.12 231 ALA A CA 1
ATOM 1764 C C . ALA A 1 231 ? 7.057 2.449 4.387 1.00 95.12 231 ALA A C 1
ATOM 1766 O O . ALA A 1 231 ? 6.487 1.777 5.244 1.00 95.12 231 ALA A O 1
ATOM 1767 N N . ALA A 1 232 ? 7.490 3.691 4.630 1.00 95.44 232 ALA A N 1
ATOM 1768 C CA . ALA A 1 232 ? 7.372 4.325 5.945 1.00 95.44 232 ALA A CA 1
ATOM 1769 C C . ALA A 1 232 ? 5.904 4.474 6.399 1.00 95.44 232 ALA A C 1
ATOM 1771 O O . ALA A 1 232 ? 5.568 4.176 7.544 1.00 95.44 232 ALA A O 1
ATOM 1772 N N . SER A 1 233 ? 5.003 4.878 5.494 1.00 95.56 233 SER A N 1
ATOM 1773 C CA . SER A 1 233 ? 3.563 4.964 5.795 1.00 95.56 233 SER A CA 1
ATOM 1774 C C . SER A 1 233 ? 2.935 3.595 6.083 1.00 95.56 233 SER A C 1
ATOM 1776 O O . SER A 1 233 ? 2.045 3.489 6.929 1.00 95.56 233 SER A O 1
ATOM 1778 N N . LEU A 1 234 ? 3.382 2.537 5.398 1.00 96.38 234 LEU A N 1
ATOM 1779 C CA . LEU A 1 234 ? 2.931 1.168 5.661 1.00 96.38 234 LEU A CA 1
ATOM 1780 C C . LEU A 1 234 ? 3.411 0.668 7.025 1.00 96.38 234 LEU A C 1
ATOM 1782 O O . LEU A 1 234 ? 2.636 0.019 7.724 1.00 96.38 234 LEU A O 1
ATOM 1786 N N . GLU A 1 235 ? 4.632 1.012 7.436 1.00 93.88 235 GLU A N 1
ATOM 1787 C CA . GLU A 1 235 ? 5.169 0.668 8.756 1.00 93.88 235 GLU A CA 1
ATOM 1788 C C . GLU A 1 235 ? 4.373 1.347 9.886 1.00 93.88 235 GLU A C 1
ATOM 1790 O O . GLU A 1 235 ? 3.935 0.681 10.830 1.00 93.88 235 GLU A O 1
ATOM 1795 N N . GLU A 1 236 ? 4.073 2.643 9.751 1.00 96.38 236 GLU A N 1
ATOM 1796 C CA . GLU A 1 236 ? 3.221 3.377 10.701 1.00 96.38 236 GLU A CA 1
ATOM 1797 C C . GLU A 1 236 ? 1.788 2.819 10.737 1.00 96.38 236 GLU A C 1
ATOM 1799 O O . GLU A 1 236 ? 1.188 2.660 11.808 1.00 96.38 236 GLU A O 1
ATOM 1804 N N . THR A 1 237 ? 1.247 2.457 9.570 1.00 94.81 237 THR A N 1
ATOM 1805 C CA . THR A 1 237 ? -0.070 1.816 9.471 1.00 94.81 237 THR A CA 1
ATOM 1806 C C . THR A 1 237 ? -0.059 0.458 10.170 1.00 94.81 237 THR A C 1
ATOM 1808 O O . THR A 1 237 ? -0.960 0.173 10.955 1.00 94.81 237 THR A O 1
ATOM 1811 N N . ALA A 1 238 ? 0.964 -0.372 9.962 1.00 93.38 238 ALA A N 1
ATOM 1812 C CA . ALA A 1 238 ? 1.091 -1.676 10.611 1.00 93.38 238 ALA A CA 1
ATOM 1813 C C . ALA A 1 238 ? 1.214 -1.558 12.143 1.00 93.38 238 ALA A C 1
ATOM 1815 O O . ALA A 1 238 ? 0.568 -2.315 12.881 1.00 93.38 238 ALA A O 1
ATOM 1816 N N . ALA A 1 239 ? 1.977 -0.576 12.632 1.00 94.62 239 ALA A N 1
ATOM 1817 C CA . ALA A 1 239 ? 2.074 -0.270 14.059 1.00 94.62 239 ALA A CA 1
ATOM 1818 C C . ALA A 1 239 ? 0.711 0.157 14.635 1.00 94.62 239 ALA A C 1
ATOM 1820 O O . ALA A 1 239 ? 0.255 -0.393 15.643 1.00 94.62 239 ALA A O 1
ATOM 1821 N N . SER A 1 240 ? 0.011 1.060 13.945 1.00 95.62 240 SER A N 1
ATOM 1822 C CA . SER A 1 240 ? -1.331 1.520 14.327 1.00 95.62 240 SER A CA 1
ATOM 1823 C C . SER A 1 240 ? -2.349 0.379 14.337 1.00 95.62 240 SER A C 1
ATOM 1825 O O . SER A 1 240 ? -3.159 0.271 15.257 1.00 95.62 240 SER A O 1
ATOM 1827 N N . MET A 1 241 ? -2.278 -0.524 13.358 1.00 95.06 241 MET A N 1
ATOM 1828 C CA . MET A 1 241 ? -3.131 -1.710 13.276 1.00 95.06 241 MET A CA 1
ATOM 1829 C C . MET A 1 241 ? -2.868 -2.689 14.423 1.00 95.06 241 MET A C 1
ATOM 1831 O O . MET A 1 241 ? -3.812 -3.262 14.970 1.00 95.06 241 MET A O 1
ATOM 1835 N N . THR A 1 242 ? -1.611 -2.853 14.837 1.00 92.25 242 THR A N 1
ATOM 1836 C CA . THR A 1 242 ? -1.254 -3.675 16.005 1.00 92.25 242 THR A CA 1
ATOM 1837 C C . THR A 1 242 ? -1.843 -3.084 17.286 1.00 92.25 242 THR A C 1
ATOM 1839 O O . THR A 1 242 ? -2.480 -3.799 18.063 1.00 92.25 242 THR A O 1
ATOM 1842 N N . GLN A 1 243 ? -1.713 -1.766 17.472 1.00 95.69 243 GLN A N 1
ATOM 1843 C CA . GLN A 1 243 ? -2.305 -1.067 18.613 1.00 95.69 243 GLN A CA 1
ATOM 1844 C C . GLN A 1 243 ? -3.838 -1.175 18.612 1.00 95.69 243 GLN A C 1
ATOM 1846 O O . GLN A 1 243 ? -4.426 -1.516 19.637 1.00 95.69 243 GLN A O 1
ATOM 1851 N N . LEU A 1 244 ? -4.489 -0.961 17.462 1.00 95.75 244 LEU A N 1
ATOM 1852 C CA . LEU A 1 244 ? -5.940 -1.121 17.312 1.00 95.75 244 LEU A CA 1
ATOM 1853 C C . LEU A 1 244 ? -6.396 -2.545 17.637 1.00 95.75 244 LEU A C 1
ATOM 1855 O O . LEU A 1 244 ? -7.375 -2.717 18.360 1.00 95.75 244 LEU A O 1
ATOM 1859 N N . THR A 1 245 ? -5.668 -3.560 17.164 1.00 94.44 245 THR A N 1
ATOM 1860 C CA . THR A 1 245 ? -5.951 -4.971 17.480 1.00 94.44 245 THR A CA 1
ATOM 1861 C C . THR A 1 245 ? -5.932 -5.202 18.989 1.00 94.44 245 THR A C 1
ATOM 1863 O O . THR A 1 245 ? -6.838 -5.832 19.538 1.00 94.44 245 THR A O 1
ATOM 1866 N N . GLN A 1 246 ? -4.926 -4.659 19.680 1.00 96.38 246 GLN A N 1
ATOM 1867 C CA . GLN A 1 246 ? -4.812 -4.772 21.131 1.00 96.38 246 GLN A CA 1
ATOM 1868 C C . GLN A 1 246 ? -5.969 -4.068 21.852 1.00 96.38 246 GLN A C 1
ATOM 1870 O O . GLN A 1 246 ? -6.558 -4.652 22.761 1.00 96.38 246 GLN A O 1
ATOM 1875 N N . THR A 1 247 ? -6.333 -2.851 21.439 1.00 96.56 247 THR A N 1
ATOM 1876 C CA . THR A 1 247 ? -7.450 -2.106 22.040 1.00 96.56 247 THR A CA 1
ATOM 1877 C C . THR A 1 247 ? -8.792 -2.804 21.818 1.00 96.56 247 THR A C 1
ATOM 1879 O O . THR A 1 247 ? -9.579 -2.915 22.754 1.00 96.56 247 THR A O 1
ATOM 1882 N N . VAL A 1 248 ? -9.053 -3.327 20.618 1.00 97.44 248 VAL A N 1
ATOM 1883 C CA . VAL A 1 248 ? -10.291 -4.068 20.322 1.00 97.44 248 VAL A CA 1
ATOM 1884 C C . VAL A 1 248 ? -10.372 -5.357 21.139 1.00 97.44 248 VAL A C 1
ATOM 1886 O O . VAL A 1 248 ? -11.425 -5.660 21.701 1.00 97.44 248 VAL A O 1
ATOM 1889 N N . LYS A 1 249 ? -9.257 -6.083 21.282 1.00 94.06 249 LYS A N 1
ATOM 1890 C CA . LYS A 1 249 ? -9.197 -7.265 22.151 1.00 94.06 249 LYS A CA 1
ATOM 1891 C C . LYS A 1 249 ? -9.482 -6.908 23.611 1.00 94.06 249 LYS A C 1
ATOM 1893 O O . LYS A 1 249 ? -10.300 -7.561 24.250 1.00 94.06 249 LYS A O 1
ATOM 1898 N N . GLN A 1 250 ? -8.866 -5.841 24.114 1.00 96.44 250 GLN A N 1
ATOM 1899 C CA . GLN A 1 250 ? -9.109 -5.358 25.471 1.00 96.44 250 GLN A CA 1
ATOM 1900 C C . GLN A 1 250 ? -10.570 -4.925 25.674 1.00 96.44 250 GLN A C 1
ATOM 1902 O O . GLN A 1 250 ? -11.139 -5.189 26.728 1.00 96.44 250 GLN A O 1
ATOM 1907 N N . ASN A 1 251 ? -11.203 -4.303 24.675 1.00 95.94 251 ASN A N 1
ATOM 1908 C CA . ASN A 1 251 ? -12.623 -3.951 24.733 1.00 95.94 251 ASN A CA 1
ATOM 1909 C C . ASN A 1 251 ? -13.521 -5.190 24.813 1.00 95.94 251 ASN A C 1
ATOM 1911 O O . ASN A 1 251 ? -14.464 -5.193 25.602 1.00 95.94 251 ASN A O 1
ATOM 1915 N N . ALA A 1 252 ? -13.212 -6.243 24.050 1.00 94.06 252 ALA A N 1
ATOM 1916 C CA . ALA A 1 252 ? -13.933 -7.508 24.136 1.00 94.06 252 ALA A CA 1
ATOM 1917 C C . ALA A 1 252 ? -13.807 -8.128 25.539 1.00 94.06 252 ALA A C 1
ATOM 1919 O O . ALA A 1 252 ? -14.819 -8.480 26.142 1.00 94.06 252 ALA A O 1
ATOM 1920 N N . ASP A 1 253 ? -12.591 -8.193 26.089 1.00 94.56 253 ASP A N 1
ATOM 1921 C CA . ASP A 1 253 ? -12.341 -8.727 27.435 1.00 94.56 253 ASP A CA 1
ATOM 1922 C C . ASP A 1 253 ? -13.056 -7.898 28.522 1.00 94.56 253 ASP A C 1
ATOM 1924 O O . ASP A 1 253 ? -13.708 -8.454 29.409 1.00 94.56 253 ASP A O 1
ATOM 1928 N N . ASN A 1 254 ? -13.007 -6.565 28.422 1.00 95.94 254 ASN A N 1
ATOM 1929 C CA . ASN A 1 254 ? -13.721 -5.657 29.324 1.00 95.94 254 ASN A CA 1
ATOM 1930 C C . ASN A 1 254 ? -15.241 -5.853 29.244 1.00 95.94 254 ASN A C 1
ATOM 1932 O O . ASN A 1 254 ? -15.919 -5.808 30.270 1.00 95.94 254 ASN A O 1
ATOM 1936 N N . ALA A 1 255 ? -15.785 -6.082 28.045 1.00 96.69 255 ALA A N 1
ATOM 1937 C CA . ALA A 1 255 ? -17.204 -6.363 27.869 1.00 96.69 255 ALA A CA 1
ATOM 1938 C C . ALA A 1 255 ? -17.593 -7.694 28.535 1.00 96.69 255 ALA A C 1
ATOM 1940 O O . ALA A 1 255 ? -18.589 -7.753 29.255 1.00 96.69 255 ALA A O 1
ATOM 1941 N N . TYR A 1 256 ? -16.776 -8.744 28.405 1.00 92.75 256 TYR A N 1
ATOM 1942 C CA . TYR A 1 256 ? -17.011 -9.997 29.132 1.00 92.75 256 TYR A CA 1
ATOM 1943 C C . TYR A 1 256 ? -17.038 -9.796 30.653 1.00 92.75 256 TYR A C 1
ATOM 1945 O O . TYR A 1 256 ? -17.971 -10.261 31.312 1.00 92.75 256 TYR A O 1
ATOM 1953 N N . GLN A 1 257 ? -16.073 -9.057 31.208 1.00 95.62 257 GLN A N 1
ATOM 1954 C CA . GLN A 1 257 ? -16.031 -8.761 32.647 1.00 95.62 257 GLN A CA 1
ATOM 1955 C C . GLN A 1 257 ? -17.229 -7.917 33.106 1.00 95.62 257 GLN A C 1
ATOM 1957 O O . GLN A 1 257 ? -17.827 -8.193 34.146 1.00 95.62 257 GLN A O 1
ATOM 1962 N N . ALA A 1 258 ? -17.621 -6.905 32.327 1.00 96.31 258 ALA A N 1
ATOM 1963 C CA . ALA A 1 258 ? -18.787 -6.081 32.634 1.00 96.31 258 ALA A CA 1
ATOM 1964 C C . ALA A 1 258 ? -20.089 -6.902 32.630 1.00 96.31 258 ALA A C 1
ATOM 1966 O O . ALA A 1 258 ? -20.958 -6.682 33.475 1.00 96.31 258 ALA A O 1
ATOM 1967 N N . ASN A 1 259 ? -20.209 -7.887 31.735 1.00 93.19 259 ASN A N 1
ATOM 1968 C CA . ASN A 1 259 ? -21.361 -8.783 31.694 1.00 93.19 259 ASN A CA 1
ATOM 1969 C C . ASN A 1 259 ? -21.426 -9.715 32.921 1.00 93.19 259 ASN A C 1
ATOM 1971 O O . ASN A 1 259 ? -22.505 -9.963 33.467 1.00 93.19 259 ASN A O 1
ATOM 1975 N N . GLU A 1 260 ? -20.275 -10.198 33.398 1.00 93.88 260 GLU A N 1
ATOM 1976 C CA . GLU A 1 260 ? -20.192 -10.971 34.643 1.00 93.88 260 GLU A CA 1
ATOM 1977 C C . GLU A 1 260 ? -20.622 -10.123 35.852 1.00 93.88 260 GLU A C 1
ATOM 1979 O O . GLU A 1 260 ? -21.470 -10.544 36.643 1.00 93.88 260 GLU A O 1
ATOM 1984 N N . LEU A 1 261 ? -20.130 -8.882 35.948 1.00 95.38 261 LEU A N 1
ATOM 1985 C CA . LEU A 1 261 ? -20.533 -7.936 36.994 1.00 95.38 261 LEU A CA 1
ATOM 1986 C C . LEU A 1 261 ? -22.034 -7.622 36.954 1.00 95.38 261 LEU A C 1
ATOM 1988 O O . LEU A 1 261 ? -22.672 -7.573 38.006 1.00 95.38 261 LEU A O 1
ATOM 1992 N N . ALA A 1 262 ? -22.620 -7.458 35.765 1.00 95.06 262 ALA A N 1
ATOM 1993 C CA . ALA A 1 262 ? -24.061 -7.260 35.613 1.00 95.06 262 ALA A CA 1
ATOM 1994 C C . ALA A 1 262 ? -24.868 -8.481 36.097 1.00 95.06 262 ALA A C 1
ATOM 1996 O O . ALA A 1 262 ? -25.908 -8.331 36.744 1.00 95.06 262 ALA A O 1
ATOM 1997 N N . THR A 1 263 ? -24.365 -9.696 35.861 1.00 92.94 263 THR A N 1
ATOM 1998 C CA . THR A 1 263 ? -24.982 -10.940 36.353 1.00 92.94 263 THR A CA 1
ATOM 1999 C C . THR A 1 263 ? -24.951 -11.014 37.885 1.00 92.94 263 THR A C 1
ATOM 2001 O O . THR A 1 263 ? -25.962 -11.326 38.525 1.00 92.94 263 THR A O 1
ATOM 2004 N N . ILE A 1 264 ? -23.816 -10.659 38.496 1.00 95.19 264 ILE A N 1
ATOM 2005 C CA . ILE A 1 264 ? -23.674 -10.580 39.957 1.00 95.19 264 ILE A CA 1
ATOM 2006 C C . ILE A 1 264 ? -24.622 -9.517 40.532 1.00 95.19 264 ILE A C 1
ATOM 2008 O O . ILE A 1 264 ? -25.358 -9.798 41.478 1.00 95.19 264 ILE A O 1
ATOM 2012 N N . ALA A 1 265 ? -24.667 -8.324 39.934 1.00 95.25 265 ALA A N 1
ATOM 2013 C CA . ALA A 1 265 ? -25.544 -7.239 40.371 1.00 95.25 265 ALA A CA 1
ATOM 2014 C C . ALA A 1 265 ? -27.035 -7.613 40.270 1.00 95.25 265 ALA A C 1
ATOM 2016 O O . ALA A 1 265 ? -27.811 -7.284 41.165 1.00 95.25 265 ALA A O 1
ATOM 2017 N N . THR A 1 266 ? -27.427 -8.358 39.230 1.00 94.12 266 THR A N 1
ATOM 2018 C CA . THR A 1 266 ? -28.792 -8.897 39.088 1.00 94.12 266 THR A CA 1
ATOM 2019 C C . THR A 1 266 ? -29.129 -9.846 40.238 1.00 94.12 266 THR A C 1
ATOM 2021 O O . THR A 1 266 ? -30.175 -9.707 40.866 1.00 94.12 266 THR A O 1
ATOM 2024 N N . THR A 1 267 ? -28.207 -10.750 40.581 1.00 94.25 267 THR A N 1
ATOM 2025 C CA . THR A 1 267 ? -28.374 -11.686 41.708 1.00 94.25 267 THR A CA 1
ATOM 2026 C C . THR A 1 267 ? -28.498 -10.945 43.047 1.00 94.25 267 THR A C 1
ATOM 2028 O O . THR A 1 267 ? -29.297 -11.321 43.909 1.00 94.25 267 THR A O 1
ATOM 2031 N N . MET A 1 268 ? -27.736 -9.861 43.231 1.00 93.62 268 MET A N 1
ATOM 2032 C CA . MET A 1 268 ? -27.843 -9.004 44.416 1.00 93.62 268 MET A CA 1
ATOM 2033 C C . MET A 1 268 ? -29.195 -8.284 44.488 1.00 93.62 268 MET A C 1
ATOM 2035 O O . MET A 1 268 ? -29.780 -8.219 45.568 1.00 93.62 268 MET A O 1
ATOM 2039 N N . ALA A 1 269 ? -29.701 -7.773 43.361 1.00 93.94 269 ALA A N 1
ATOM 2040 C CA . ALA A 1 269 ? -31.019 -7.147 43.293 1.00 93.94 269 ALA A CA 1
ATOM 2041 C C . ALA A 1 269 ? -32.141 -8.151 43.611 1.00 93.94 269 ALA A C 1
ATOM 2043 O O . ALA A 1 269 ? -33.038 -7.823 44.387 1.00 93.94 269 ALA A O 1
ATOM 2044 N N . ASP A 1 270 ? -32.049 -9.384 43.100 1.00 92.56 270 ASP A N 1
ATOM 2045 C CA . ASP A 1 270 ? -32.987 -10.470 43.421 1.00 92.56 270 ASP A CA 1
ATOM 2046 C C . ASP A 1 270 ? -32.982 -10.791 44.922 1.00 92.56 270 ASP A C 1
ATOM 2048 O O . ASP A 1 270 ? -34.029 -10.782 45.568 1.00 92.56 270 ASP A O 1
ATOM 2052 N N . THR A 1 271 ? -31.794 -10.952 45.512 1.00 93.88 271 THR A N 1
ATOM 2053 C CA . THR A 1 271 ? -31.650 -11.199 46.958 1.00 93.88 271 THR A CA 1
ATOM 2054 C C . THR A 1 271 ? -32.205 -10.035 47.793 1.00 93.88 271 THR A C 1
ATOM 2056 O O . THR A 1 271 ? -32.817 -10.244 48.842 1.00 93.88 271 THR A O 1
ATOM 2059 N N . GLY A 1 272 ? -32.008 -8.793 47.335 1.00 93.25 272 GLY A N 1
ATOM 2060 C CA . GLY A 1 272 ? -32.564 -7.598 47.970 1.00 93.25 272 GLY A CA 1
ATOM 2061 C C . GLY A 1 272 ? -34.092 -7.559 47.911 1.00 93.25 272 GLY A C 1
ATOM 2062 O O . GLY A 1 272 ? -34.736 -7.252 48.915 1.00 93.25 272 GLY A O 1
ATOM 2063 N N . ASN A 1 273 ? -34.676 -7.922 46.769 1.00 93.19 273 ASN A N 1
ATOM 2064 C CA . ASN A 1 273 ? -36.124 -8.011 46.602 1.00 93.19 273 ASN A CA 1
ATOM 2065 C C . ASN A 1 273 ? -36.734 -9.088 47.517 1.00 93.19 273 ASN A C 1
ATOM 2067 O O . ASN A 1 273 ? -37.724 -8.821 48.199 1.00 93.19 273 ASN A O 1
ATOM 2071 N N . ASP A 1 274 ? -36.104 -10.262 47.613 1.00 93.06 274 ASP A N 1
ATOM 2072 C CA . ASP A 1 274 ? -36.532 -11.337 48.517 1.00 93.06 274 ASP A CA 1
ATOM 2073 C C . ASP A 1 274 ? -36.506 -10.889 49.989 1.00 93.06 274 ASP A C 1
ATOM 2075 O O . ASP A 1 274 ? -37.450 -11.135 50.747 1.00 93.06 274 ASP A O 1
ATOM 2079 N N . ALA A 1 275 ? -35.458 -10.167 50.404 1.00 94.12 275 ALA A N 1
ATOM 2080 C CA . ALA A 1 275 ? -35.357 -9.616 51.755 1.00 94.12 275 ALA A CA 1
ATOM 2081 C C . ALA A 1 275 ? -36.476 -8.606 52.063 1.00 94.12 275 ALA A C 1
ATOM 2083 O O . ALA A 1 275 ? -37.059 -8.637 53.151 1.00 94.12 275 ALA A O 1
ATOM 2084 N N . VAL A 1 276 ? -36.820 -7.744 51.101 1.00 93.69 276 VAL A N 1
ATOM 2085 C CA . VAL A 1 276 ? -37.934 -6.794 51.229 1.00 93.69 276 VAL A CA 1
ATOM 2086 C C . VAL A 1 276 ? -39.276 -7.525 51.318 1.00 93.69 276 VAL A C 1
ATOM 2088 O O . VAL A 1 276 ? -40.092 -7.179 52.172 1.00 93.69 276 VAL A O 1
ATOM 2091 N N . GLN A 1 277 ? -39.501 -8.570 50.517 1.00 91.88 277 GLN A N 1
ATOM 2092 C CA . GLN A 1 277 ? -40.726 -9.378 50.597 1.00 91.88 277 GLN A CA 1
ATOM 2093 C C . GLN A 1 277 ? -40.881 -10.056 51.967 1.00 91.88 277 GLN A C 1
ATOM 2095 O O . GLN A 1 277 ? -41.959 -10.002 52.566 1.00 91.88 277 GLN A O 1
ATOM 2100 N N . MET A 1 278 ? -39.802 -10.627 52.514 1.00 93.31 278 MET A N 1
ATOM 2101 C CA . MET A 1 278 ? -39.805 -11.184 53.874 1.00 93.31 278 MET A CA 1
ATOM 2102 C C . MET A 1 278 ? -40.077 -10.113 54.943 1.00 93.31 278 MET A C 1
ATOM 2104 O O . MET A 1 278 ? -40.790 -10.368 55.921 1.00 93.31 278 MET A O 1
ATOM 2108 N N . MET A 1 279 ? -39.543 -8.902 54.761 1.00 92.31 279 MET A N 1
ATOM 2109 C CA . MET A 1 279 ? -39.790 -7.772 55.658 1.00 92.31 279 MET A CA 1
ATOM 2110 C C . MET A 1 279 ? -41.264 -7.348 55.636 1.00 92.31 279 MET A C 1
ATOM 2112 O O . MET A 1 279 ? -41.856 -7.189 56.703 1.00 92.31 279 MET A O 1
ATOM 2116 N N . VAL A 1 280 ? -41.881 -7.242 54.454 1.00 92.00 280 VAL A N 1
ATOM 2117 C CA . VAL A 1 280 ? -43.317 -6.940 54.304 1.00 92.00 280 VAL A CA 1
ATOM 2118 C C . VAL A 1 280 ? -44.174 -7.998 55.003 1.00 92.00 280 VAL A C 1
ATOM 2120 O O . VAL A 1 280 ? -45.066 -7.641 55.771 1.00 92.00 280 VAL A O 1
ATOM 2123 N N . ALA A 1 281 ? -43.867 -9.287 54.826 1.00 92.50 281 ALA A N 1
ATOM 2124 C CA . ALA A 1 281 ? -44.577 -10.368 55.516 1.00 92.50 281 ALA A CA 1
ATOM 2125 C C . ALA A 1 281 ? -44.433 -10.288 57.050 1.00 92.50 281 ALA A C 1
ATOM 2127 O O . ALA A 1 281 ? -45.368 -10.579 57.797 1.00 92.50 281 ALA A O 1
ATOM 2128 N N . THR A 1 282 ? -43.268 -9.868 57.547 1.00 93.69 282 THR A N 1
ATOM 2129 C CA . THR A 1 282 ? -43.043 -9.671 58.988 1.00 93.69 282 THR A CA 1
ATOM 2130 C C . THR A 1 282 ? -43.837 -8.476 59.519 1.00 93.69 282 THR A C 1
ATOM 2132 O O . THR A 1 282 ? -44.475 -8.580 60.564 1.00 93.69 282 THR A O 1
ATOM 2135 N N . ILE A 1 283 ? -43.846 -7.362 58.784 1.00 92.69 283 ILE A N 1
ATOM 2136 C CA . ILE A 1 283 ? -44.633 -6.159 59.094 1.00 92.69 283 ILE A CA 1
ATOM 2137 C C . ILE A 1 283 ? -46.131 -6.488 59.160 1.00 92.69 283 ILE A C 1
ATOM 2139 O O . ILE A 1 283 ? -46.807 -6.049 60.091 1.00 92.69 283 ILE A O 1
ATOM 2143 N N . ASP A 1 284 ? -46.637 -7.305 58.234 1.00 90.44 284 ASP A N 1
ATOM 2144 C CA . ASP A 1 284 ? -48.036 -7.744 58.216 1.00 90.44 284 ASP A CA 1
ATOM 2145 C C . ASP A 1 284 ? -48.395 -8.594 59.450 1.00 90.44 284 ASP A C 1
ATOM 2147 O O . ASP A 1 284 ? -49.385 -8.333 60.138 1.00 90.44 284 ASP A O 1
ATOM 2151 N N . ASN A 1 285 ? -47.519 -9.531 59.832 1.00 93.62 285 ASN A N 1
ATOM 2152 C CA . ASN A 1 285 ? -47.676 -10.308 61.065 1.00 93.62 285 ASN A CA 1
ATOM 2153 C C . ASN A 1 285 ? -47.671 -9.425 62.327 1.00 93.62 285 ASN A C 1
ATOM 2155 O O . ASN A 1 285 ? -48.476 -9.644 63.238 1.00 93.62 285 ASN A O 1
ATOM 2159 N N . ILE A 1 286 ? -46.789 -8.418 62.395 1.00 92.38 286 ILE A N 1
ATOM 2160 C CA . ILE A 1 286 ? -46.752 -7.459 63.513 1.00 92.38 286 ILE A CA 1
ATOM 2161 C C . ILE A 1 286 ? -48.056 -6.652 63.548 1.00 92.38 286 ILE A C 1
ATOM 2163 O O . ILE A 1 286 ? -48.648 -6.528 64.620 1.00 92.38 286 ILE A O 1
ATOM 2167 N N . SER A 1 287 ? -48.544 -6.179 62.396 1.00 90.69 287 SER A N 1
ATOM 2168 C CA . SER A 1 287 ? -49.824 -5.465 62.270 1.00 90.69 287 SER A CA 1
ATOM 2169 C C . SER A 1 287 ? -50.993 -6.291 62.818 1.00 90.69 287 SER A C 1
ATOM 2171 O O . SER A 1 287 ? -51.748 -5.823 63.678 1.00 90.69 287 SER A O 1
ATOM 2173 N N . HIS A 1 288 ? -51.094 -7.560 62.406 1.00 91.69 288 HIS A N 1
ATOM 2174 C CA . HIS A 1 288 ? -52.093 -8.501 62.914 1.00 91.69 288 HIS A CA 1
ATOM 2175 C C . HIS A 1 288 ? -52.003 -8.707 64.429 1.00 91.69 288 HIS A C 1
ATOM 2177 O O . HIS A 1 288 ? -53.026 -8.703 65.123 1.00 91.69 288 HIS A O 1
ATOM 2183 N N . SER A 1 289 ? -50.788 -8.847 64.958 1.00 94.31 289 SER A N 1
ATOM 2184 C CA . SER A 1 289 ? -50.562 -8.999 66.395 1.00 94.31 289 SER A CA 1
ATOM 2185 C C . SER A 1 289 ? -50.974 -7.735 67.165 1.00 94.31 289 SER A C 1
ATOM 2187 O O . SER A 1 289 ? -51.683 -7.828 68.166 1.00 94.31 289 SER A O 1
ATOM 2189 N N . SER A 1 290 ? -50.629 -6.544 66.665 1.00 93.81 290 SER A N 1
ATOM 2190 C CA . SER A 1 290 ? -51.016 -5.258 67.262 1.00 93.81 290 SER A CA 1
ATOM 2191 C C . SER A 1 290 ? -52.531 -5.041 67.279 1.00 93.81 290 SER A C 1
ATOM 2193 O O . SER A 1 290 ? -53.058 -4.615 68.308 1.00 93.81 290 SER A O 1
ATOM 2195 N N . MET A 1 291 ? -53.248 -5.384 66.202 1.00 90.25 291 MET A N 1
ATOM 2196 C CA . MET A 1 291 ? -54.719 -5.322 66.180 1.00 90.25 291 MET A CA 1
ATOM 2197 C C . MET A 1 291 ? -55.335 -6.216 67.259 1.00 90.25 291 MET A C 1
ATOM 2199 O O . MET A 1 291 ? -56.211 -5.778 68.003 1.00 90.25 291 MET A O 1
ATOM 2203 N N . ARG A 1 292 ? -54.817 -7.438 67.420 1.00 93.75 292 ARG A N 1
ATOM 2204 C CA . ARG A 1 292 ? -55.290 -8.365 68.453 1.00 93.75 292 ARG A CA 1
ATOM 2205 C C . ARG A 1 292 ? -55.025 -7.850 69.869 1.00 93.75 292 ARG A C 1
ATOM 2207 O O . ARG A 1 292 ? -55.861 -8.033 70.750 1.00 93.75 292 ARG A O 1
ATOM 2214 N N . ILE A 1 293 ? -53.889 -7.186 70.102 1.00 93.56 293 ILE A N 1
ATOM 2215 C CA . ILE A 1 293 ? -53.629 -6.527 71.391 1.00 93.56 293 ILE A CA 1
ATOM 2216 C C . ILE A 1 293 ? -54.640 -5.392 71.609 1.00 93.56 293 ILE A C 1
ATOM 2218 O O . ILE A 1 293 ? -55.183 -5.306 72.707 1.00 93.56 293 ILE A O 1
ATOM 2222 N N . SER A 1 294 ? -54.950 -4.587 70.581 1.00 93.75 294 SER A N 1
ATOM 2223 C CA . SER A 1 294 ? -55.951 -3.510 70.675 1.00 93.75 294 SER A CA 1
ATOM 2224 C C . SER A 1 294 ? -57.327 -4.039 71.097 1.00 93.75 294 SER A C 1
ATOM 2226 O O . SER A 1 294 ? -57.940 -3.505 72.026 1.00 93.75 294 SER A O 1
ATOM 2228 N N . GLU A 1 295 ? -57.776 -5.146 70.495 1.00 93.50 295 GLU A N 1
ATOM 2229 C CA . GLU A 1 295 ? -59.025 -5.829 70.861 1.00 93.50 295 GLU A CA 1
ATOM 2230 C C . GLU A 1 295 ? -59.023 -6.287 72.328 1.00 93.50 295 GLU A C 1
ATOM 2232 O O . GLU A 1 295 ? -59.993 -6.060 73.059 1.00 93.50 295 GLU A O 1
ATOM 2237 N N . ILE A 1 296 ? -57.918 -6.887 72.788 1.00 94.25 296 ILE A N 1
ATOM 2238 C CA . ILE A 1 296 ? -57.758 -7.322 74.183 1.00 94.25 296 ILE A CA 1
ATOM 2239 C C . ILE A 1 296 ? -57.786 -6.117 75.130 1.00 94.25 296 ILE A C 1
ATOM 2241 O O . ILE A 1 296 ? -58.438 -6.170 76.173 1.00 94.25 296 ILE A O 1
ATOM 2245 N N . THR A 1 297 ? -57.123 -5.012 74.789 1.00 94.06 297 THR A N 1
ATOM 2246 C CA . THR A 1 297 ? -57.114 -3.807 75.630 1.00 94.06 297 THR A CA 1
ATOM 2247 C C . THR A 1 297 ? -58.476 -3.124 75.683 1.00 94.06 297 THR A C 1
ATOM 2249 O O . THR A 1 297 ? -58.880 -2.683 76.759 1.00 94.06 297 THR A O 1
ATOM 2252 N N . SER A 1 298 ? -59.237 -3.126 74.585 1.00 94.94 298 SER A N 1
ATOM 2253 C CA . SER A 1 298 ? -60.636 -2.680 74.578 1.00 94.94 298 SER A CA 1
ATOM 2254 C C . SER A 1 298 ? -61.535 -3.573 75.438 1.00 94.94 298 SER A C 1
ATOM 2256 O O . SER A 1 298 ? -62.401 -3.067 76.153 1.00 94.94 298 SER A O 1
ATOM 2258 N N . LEU A 1 299 ? -61.310 -4.892 75.440 1.00 96.62 299 LEU A N 1
ATOM 2259 C CA . LEU A 1 299 ? -62.003 -5.808 76.350 1.00 96.62 299 LEU A CA 1
ATOM 2260 C C . LEU A 1 299 ? -61.669 -5.500 77.820 1.00 96.62 299 LEU A C 1
ATOM 2262 O O . LEU A 1 299 ? -62.576 -5.46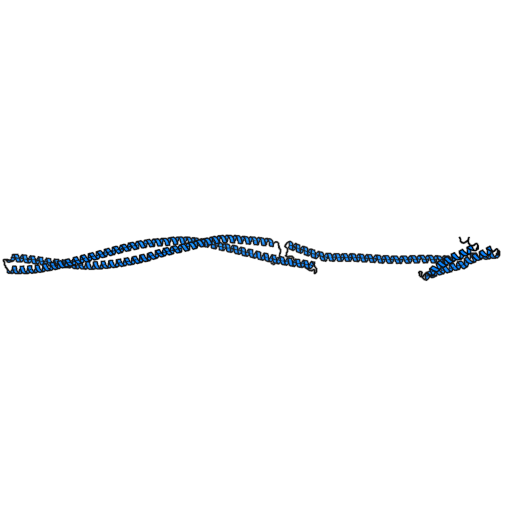1 78.651 1.00 96.62 299 LEU A O 1
ATOM 2266 N N . ILE A 1 300 ? -60.396 -5.244 78.145 1.00 94.62 300 ILE A N 1
ATOM 2267 C CA . ILE A 1 300 ? -59.960 -4.870 79.502 1.00 94.62 300 ILE A CA 1
ATOM 2268 C C . ILE A 1 300 ? -60.609 -3.550 79.943 1.00 94.62 300 ILE A C 1
ATOM 2270 O O . ILE A 1 300 ? -61.094 -3.467 81.072 1.00 94.62 300 ILE A O 1
ATOM 2274 N N . GLU A 1 301 ? -60.674 -2.542 79.068 1.00 95.12 301 GLU A N 1
ATOM 2275 C CA . GLU A 1 301 ? -61.388 -1.285 79.339 1.00 95.12 301 GLU A CA 1
ATOM 2276 C C . GLU A 1 301 ? -62.878 -1.545 79.630 1.00 95.12 301 GLU A C 1
ATOM 2278 O O . GLU A 1 301 ? -63.424 -1.015 80.601 1.00 95.12 301 GLU A O 1
ATOM 2283 N N . GLY A 1 302 ? -63.517 -2.431 78.858 1.00 95.69 302 GLY A N 1
ATOM 2284 C CA . GLY A 1 302 ? -64.894 -2.874 79.090 1.00 95.69 302 GLY A CA 1
ATOM 2285 C C . GLY A 1 302 ? -65.094 -3.580 80.439 1.00 95.69 302 GLY A C 1
ATOM 2286 O O . GLY A 1 302 ? -66.038 -3.261 81.166 1.00 95.69 302 GLY A O 1
ATOM 2287 N N . ILE A 1 303 ? -64.188 -4.488 80.820 1.00 95.12 303 ILE A N 1
ATOM 2288 C CA . ILE A 1 303 ? -64.201 -5.166 82.130 1.00 95.12 303 ILE A CA 1
ATOM 2289 C C . ILE A 1 303 ? -64.003 -4.151 83.262 1.00 95.12 303 ILE A C 1
ATOM 2291 O O . ILE A 1 303 ? -64.703 -4.204 84.277 1.00 95.12 303 ILE A O 1
ATOM 2295 N N . ALA A 1 304 ? -63.084 -3.199 83.099 1.00 96.25 304 ALA A N 1
ATOM 2296 C CA . ALA A 1 304 ? -62.845 -2.138 84.071 1.00 96.25 304 ALA A CA 1
ATOM 2297 C C . ALA A 1 304 ? -64.086 -1.244 84.237 1.00 96.25 304 ALA A C 1
ATOM 2299 O O . ALA A 1 304 ? -64.478 -0.933 85.364 1.00 96.25 304 ALA A O 1
ATOM 2300 N N . PHE A 1 305 ? -64.772 -0.903 83.143 1.00 94.69 305 PHE A N 1
ATOM 2301 C CA . PHE A 1 305 ? -66.037 -0.172 83.191 1.00 94.69 305 PHE A CA 1
ATOM 2302 C C . PHE A 1 305 ? -67.124 -0.957 83.939 1.00 94.69 305 PHE A C 1
ATOM 2304 O O . PHE A 1 305 ? -67.739 -0.418 84.861 1.00 94.69 305 PHE A O 1
ATOM 2311 N N . GLN A 1 306 ? -67.316 -2.240 83.615 1.00 96.50 306 GLN A N 1
ATOM 2312 C CA . GLN A 1 306 ? -68.264 -3.110 84.323 1.00 96.50 306 GLN A CA 1
ATOM 2313 C C . GLN A 1 306 ? -67.935 -3.203 85.820 1.00 96.50 306 GLN A C 1
ATOM 2315 O O . GLN A 1 306 ? -68.822 -3.039 86.656 1.00 96.50 306 GLN A O 1
ATOM 2320 N N . THR A 1 307 ? -66.658 -3.374 86.169 1.00 96.25 307 THR A N 1
ATOM 2321 C CA . THR A 1 307 ? -66.185 -3.433 87.562 1.00 96.25 307 THR A CA 1
ATOM 2322 C C . THR A 1 307 ? -66.463 -2.126 88.305 1.00 96.25 307 THR A C 1
ATOM 2324 O O . THR A 1 307 ? -66.917 -2.149 89.447 1.00 96.25 307 THR A O 1
ATOM 2327 N N . ASN A 1 308 ? -66.268 -0.979 87.649 1.00 94.06 308 ASN A N 1
ATOM 2328 C CA . ASN A 1 308 ? -66.592 0.337 88.201 1.00 94.06 308 ASN A CA 1
ATOM 2329 C C . ASN A 1 308 ? -68.103 0.493 88.479 1.00 94.06 308 ASN A C 1
ATOM 2331 O O . ASN A 1 308 ? -68.470 1.048 89.516 1.00 94.06 308 ASN A O 1
ATOM 2335 N N . ILE A 1 309 ? -68.979 -0.034 87.612 1.00 94.12 309 ILE A N 1
ATOM 2336 C CA . ILE A 1 309 ? -70.436 -0.045 87.843 1.00 94.12 309 ILE A CA 1
ATOM 2337 C C . ILE A 1 309 ? -70.819 -0.999 88.986 1.00 94.12 309 ILE A C 1
ATOM 2339 O O . ILE A 1 309 ? -71.600 -0.615 89.858 1.00 94.12 309 ILE A O 1
ATOM 2343 N N . LEU A 1 310 ? -70.248 -2.209 89.039 1.00 94.88 310 LEU A N 1
ATOM 2344 C CA . LEU A 1 310 ? -70.478 -3.143 90.151 1.00 94.88 310 LEU A CA 1
ATOM 2345 C C . LEU A 1 310 ? -70.037 -2.545 91.494 1.00 94.88 310 LEU A C 1
ATOM 2347 O O . LEU A 1 310 ? -70.771 -2.633 92.476 1.00 94.88 310 LEU A O 1
ATOM 2351 N N . ALA A 1 311 ? -68.866 -1.911 91.531 1.00 94.88 311 ALA A N 1
ATOM 2352 C CA . ALA A 1 311 ? -68.330 -1.271 92.727 1.00 94.88 311 ALA A CA 1
ATOM 2353 C C . ALA A 1 311 ? -69.191 -0.083 93.181 1.00 94.88 311 ALA A C 1
ATOM 2355 O O . ALA A 1 311 ? -69.429 0.087 94.375 1.00 94.88 311 ALA A O 1
ATOM 2356 N N . LEU A 1 312 ? -69.720 0.708 92.241 1.00 92.56 312 LEU A N 1
ATOM 2357 C CA . LEU A 1 312 ? -70.695 1.758 92.539 1.00 92.56 312 LEU A CA 1
ATOM 2358 C C . LEU A 1 312 ? -71.975 1.175 93.157 1.00 92.56 312 LEU A C 1
ATOM 2360 O O . LEU A 1 312 ? -72.417 1.665 94.194 1.00 92.56 312 LEU A O 1
ATOM 2364 N N . ASN A 1 313 ? -72.537 0.119 92.564 1.00 91.75 313 ASN A N 1
ATOM 2365 C CA . ASN A 1 313 ? -73.730 -0.548 93.094 1.00 91.75 313 ASN A CA 1
ATOM 2366 C C . ASN A 1 313 ? -73.482 -1.109 94.504 1.00 91.75 313 ASN A C 1
ATOM 2368 O O . ASN A 1 313 ? -74.309 -0.926 95.396 1.00 91.75 313 ASN A O 1
ATOM 2372 N N . ALA A 1 314 ? -72.317 -1.724 94.733 1.00 92.06 314 ALA A N 1
ATOM 2373 C CA . ALA A 1 314 ? -71.915 -2.223 96.046 1.00 92.06 314 ALA A CA 1
ATOM 2374 C C . ALA A 1 314 ? -71.743 -1.093 97.076 1.00 92.06 314 ALA A C 1
ATOM 2376 O O . ALA A 1 314 ? -72.173 -1.239 98.218 1.00 92.06 314 ALA A O 1
ATOM 2377 N N . ALA A 1 315 ? -71.165 0.048 96.685 1.00 90.12 315 ALA A N 1
ATOM 2378 C CA . ALA A 1 315 ? -71.033 1.218 97.554 1.00 90.12 315 ALA A CA 1
ATOM 2379 C C . ALA A 1 315 ? -72.403 1.799 97.949 1.00 90.12 315 ALA A C 1
ATOM 2381 O O . ALA A 1 315 ? -72.596 2.187 99.103 1.00 90.12 315 ALA A O 1
ATOM 2382 N N . VAL A 1 316 ? -73.363 1.823 97.015 1.00 89.69 316 VAL A N 1
ATOM 2383 C CA . VAL A 1 316 ? -74.748 2.253 97.270 1.00 89.69 316 VAL A CA 1
ATOM 2384 C C . VAL A 1 316 ? -75.446 1.306 98.250 1.00 89.69 316 VAL A C 1
ATOM 2386 O O . VAL A 1 316 ? -76.0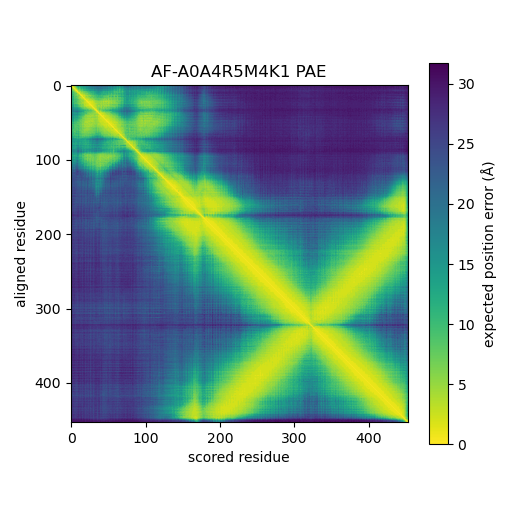40 1.769 99.225 1.00 89.69 316 VAL A O 1
ATOM 2389 N N . GLU A 1 317 ? -75.338 -0.009 98.053 1.00 89.81 317 GLU A N 1
ATOM 2390 C CA . GLU A 1 317 ? -75.964 -0.991 98.950 1.00 89.81 317 GLU A CA 1
ATOM 2391 C C . GLU A 1 317 ? -75.301 -0.999 100.342 1.00 89.81 317 GLU A C 1
ATOM 2393 O O . GLU A 1 317 ? -75.980 -1.076 101.367 1.00 89.81 317 GLU A O 1
ATOM 2398 N N . ALA A 1 318 ? -73.980 -0.803 100.410 1.00 88.88 318 ALA A N 1
ATOM 2399 C CA . ALA A 1 318 ? -73.254 -0.635 101.668 1.00 88.88 318 ALA A CA 1
ATOM 2400 C C . ALA A 1 318 ? -73.684 0.631 102.434 1.00 88.88 318 ALA A C 1
ATOM 2402 O O . ALA A 1 318 ? -73.815 0.591 103.659 1.00 88.88 318 ALA A O 1
ATOM 2403 N N . ALA A 1 319 ? -73.956 1.738 101.733 1.00 85.62 319 ALA A N 1
ATOM 2404 C CA . ALA A 1 319 ? -74.519 2.948 102.337 1.00 85.62 319 ALA A CA 1
ATOM 2405 C C . ALA A 1 319 ? -75.951 2.717 102.855 1.00 85.62 319 ALA A C 1
ATOM 2407 O O . ALA A 1 319 ? -76.316 3.221 103.920 1.00 85.62 319 ALA A O 1
ATOM 2408 N N . ARG A 1 320 ? -76.741 1.902 102.144 1.00 88.19 320 ARG A N 1
ATOM 2409 C CA . ARG A 1 320 ? -78.108 1.517 102.528 1.00 88.19 320 ARG A CA 1
ATOM 2410 C C . ARG A 1 320 ? -78.153 0.665 103.802 1.00 88.19 320 ARG A C 1
ATOM 2412 O O . ARG A 1 320 ? -79.077 0.815 104.596 1.00 88.19 320 ARG A O 1
ATOM 2419 N N . ALA A 1 321 ? -77.137 -0.168 104.035 1.00 86.00 321 ALA A N 1
ATOM 2420 C CA . ALA A 1 321 ? -76.986 -0.992 105.241 1.00 86.00 321 ALA A CA 1
ATOM 2421 C C . ALA A 1 321 ? -76.518 -0.215 106.501 1.00 86.00 321 ALA A C 1
ATOM 2423 O O . ALA A 1 321 ? -76.378 -0.798 107.581 1.00 86.00 321 ALA A O 1
ATOM 2424 N N . GLY A 1 322 ? -76.272 1.098 106.400 1.00 83.25 322 GLY A N 1
ATOM 2425 C CA . GLY A 1 322 ? -75.973 1.967 107.542 1.00 83.25 322 GLY A CA 1
ATOM 2426 C C . GLY A 1 322 ? -74.679 1.602 108.289 1.00 83.25 322 GLY A C 1
ATOM 2427 O O . GLY A 1 322 ? -73.615 1.447 107.692 1.00 83.25 322 GLY A O 1
ATOM 2428 N N . GLY A 1 323 ? -74.744 1.485 109.622 1.00 77.25 323 GLY A N 1
ATOM 2429 C CA . GLY A 1 323 ? -73.565 1.272 110.479 1.00 77.25 323 GLY A CA 1
ATOM 2430 C C . GLY A 1 323 ? -72.817 -0.049 110.243 1.00 77.25 323 GLY A C 1
ATOM 2431 O O . GLY A 1 323 ? -71.606 -0.093 110.449 1.00 77.25 323 GLY A O 1
ATOM 2432 N N . GLN A 1 324 ? -73.510 -1.091 109.766 1.00 77.44 324 GLN A N 1
ATOM 2433 C CA . GLN A 1 324 ? -72.938 -2.421 109.498 1.00 77.44 324 GLN A CA 1
ATOM 2434 C C . GLN A 1 324 ? -72.231 -2.507 108.129 1.00 77.44 324 GLN A C 1
ATOM 2436 O O . GLN A 1 324 ? -71.396 -3.381 107.915 1.00 77.44 324 GLN A O 1
ATOM 2441 N N . GLY A 1 325 ? -72.520 -1.583 107.203 1.00 84.25 325 GLY A N 1
ATOM 2442 C CA . GLY A 1 325 ? -71.967 -1.569 105.842 1.00 84.25 325 GLY A CA 1
ATOM 2443 C C . GLY A 1 325 ? -70.658 -0.790 105.672 1.00 84.25 325 GLY A C 1
ATOM 2444 O O . GLY A 1 325 ? -70.081 -0.800 104.587 1.00 84.25 325 GLY A O 1
ATOM 2445 N N . ARG A 1 326 ? -70.147 -0.123 106.719 1.00 81.94 326 ARG A N 1
ATOM 2446 C CA . ARG A 1 326 ? -68.975 0.776 106.624 1.00 81.94 326 ARG A CA 1
ATOM 2447 C C . ARG A 1 326 ? -67.721 0.111 106.048 1.00 81.94 326 ARG A C 1
ATOM 2449 O O . ARG A 1 326 ? -67.063 0.713 105.208 1.00 81.94 326 ARG A O 1
ATOM 2456 N N . GLY A 1 327 ? -67.406 -1.118 106.464 1.00 85.25 327 GLY A N 1
ATOM 2457 C CA . GLY A 1 327 ? -66.258 -1.863 105.929 1.00 85.25 327 GLY A CA 1
ATOM 2458 C C . GLY A 1 327 ? -66.419 -2.200 104.442 1.00 85.25 327 GLY A C 1
ATOM 2459 O O . GLY A 1 327 ? -65.491 -2.010 103.660 1.00 85.25 327 GLY A O 1
ATOM 2460 N N . PHE A 1 328 ? -67.625 -2.605 104.031 1.00 88.56 328 PHE A N 1
ATOM 2461 C CA . PHE A 1 328 ? -67.950 -2.884 102.630 1.00 88.56 328 PHE A CA 1
ATOM 2462 C C . PHE A 1 328 ? -67.917 -1.628 101.755 1.00 88.56 328 PHE A C 1
ATOM 2464 O O . PHE A 1 328 ? -67.448 -1.698 100.622 1.00 88.56 328 PHE A O 1
ATOM 2471 N N . ALA A 1 329 ? -68.343 -0.473 102.275 1.00 87.88 329 ALA A N 1
ATOM 2472 C CA . ALA A 1 329 ? -68.294 0.793 101.544 1.00 87.88 329 ALA A CA 1
ATOM 2473 C C . ALA A 1 329 ? -66.851 1.220 101.210 1.00 87.88 329 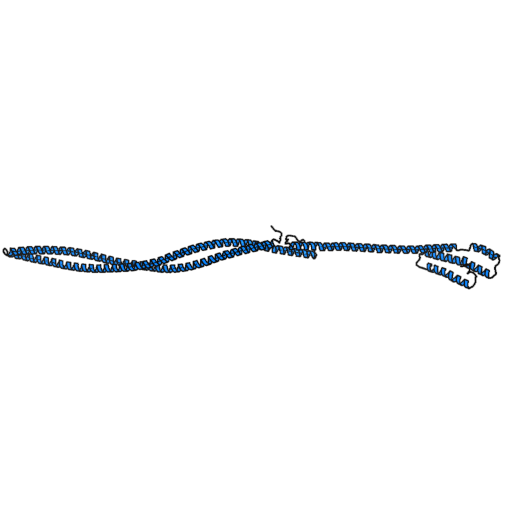ALA A C 1
ATOM 2475 O O . ALA A 1 329 ? -66.596 1.700 100.106 1.00 87.88 329 ALA A O 1
ATOM 2476 N N . VAL A 1 330 ? -65.900 1.004 102.130 1.00 89.44 330 VAL A N 1
ATOM 2477 C CA . VAL A 1 330 ? -64.472 1.291 101.892 1.00 89.44 330 VAL A CA 1
ATOM 2478 C C . VAL A 1 330 ? -63.907 0.368 100.813 1.00 89.44 330 VAL A C 1
ATOM 2480 O O . VAL A 1 330 ? -63.298 0.853 99.863 1.00 89.44 330 VAL A O 1
ATOM 2483 N N . VAL A 1 331 ? -64.169 -0.941 100.904 1.00 92.75 331 VAL A N 1
ATOM 2484 C CA . VAL A 1 331 ? -63.730 -1.908 99.881 1.00 92.75 331 VAL A CA 1
ATOM 2485 C C . VAL A 1 331 ? -64.336 -1.572 98.517 1.00 92.75 331 VAL A C 1
ATOM 2487 O O . VAL A 1 331 ? -63.623 -1.558 97.519 1.00 92.75 331 VAL A O 1
ATOM 2490 N N . ALA A 1 332 ? -65.626 -1.230 98.459 1.00 93.38 332 ALA A N 1
ATOM 2491 C CA . ALA A 1 332 ? -66.287 -0.832 97.220 1.00 93.38 332 ALA A CA 1
ATOM 2492 C C . ALA A 1 332 ? -65.673 0.444 96.611 1.00 93.38 332 ALA A C 1
ATOM 2494 O O . ALA A 1 332 ? -65.483 0.511 95.397 1.00 93.38 332 ALA A O 1
ATOM 2495 N N . SER A 1 333 ? -65.301 1.435 97.430 1.00 92.44 333 SER A N 1
ATOM 2496 C CA . SER A 1 333 ? -64.594 2.634 96.959 1.00 92.44 333 SER A CA 1
ATOM 2497 C C . SER A 1 333 ? -63.194 2.317 96.418 1.00 92.44 333 SER A C 1
ATOM 2499 O O . SER A 1 333 ? -62.801 2.869 95.389 1.00 92.44 333 SER A O 1
ATOM 2501 N N . GLU A 1 334 ? -62.454 1.414 97.066 1.00 95.56 334 GLU A N 1
ATOM 2502 C CA . GLU A 1 334 ? -61.116 1.006 96.620 1.00 95.56 334 GLU A CA 1
ATOM 2503 C C . GLU A 1 334 ? -61.177 0.220 95.301 1.00 95.56 334 GLU A C 1
ATOM 2505 O O . GLU A 1 334 ? -60.452 0.529 94.355 1.00 95.56 334 GLU A O 1
ATOM 2510 N N . VAL A 1 335 ? -62.118 -0.728 95.183 1.00 96.06 335 VAL A N 1
ATOM 2511 C CA . VAL A 1 335 ? -62.371 -1.471 93.934 1.00 96.06 335 VAL A CA 1
ATOM 2512 C C . VAL A 1 335 ? -62.765 -0.514 92.807 1.00 96.06 335 VAL A C 1
ATOM 2514 O O . VAL A 1 335 ? -62.302 -0.666 91.676 1.00 96.06 335 VAL A O 1
ATOM 2517 N N . ARG A 1 336 ? -63.572 0.510 93.105 1.00 94.75 336 ARG A N 1
ATOM 2518 C CA . ARG A 1 336 ? -63.954 1.535 92.129 1.00 94.75 336 ARG A CA 1
ATOM 2519 C C . ARG A 1 336 ? -62.752 2.350 91.645 1.00 94.75 336 ARG A C 1
ATOM 2521 O O . ARG A 1 336 ? -62.596 2.539 90.440 1.00 94.75 336 ARG A O 1
ATOM 2528 N N . SER A 1 337 ? -61.897 2.797 92.564 1.00 95.25 337 SER A N 1
ATOM 2529 C CA . SER A 1 337 ? -60.654 3.513 92.243 1.00 95.25 337 SER A CA 1
ATOM 2530 C C . SER A 1 337 ? -59.724 2.658 91.370 1.00 95.25 337 SER A C 1
ATOM 2532 O O . SER A 1 337 ? -59.230 3.118 90.337 1.00 95.25 337 SER A O 1
ATOM 2534 N N . LEU A 1 338 ? -59.555 1.376 91.715 1.00 95.62 338 LEU A N 1
ATOM 2535 C CA . LEU A 1 338 ? -58.757 0.425 90.936 1.00 95.62 338 LEU A CA 1
ATOM 2536 C C . LEU A 1 338 ? -59.327 0.202 89.527 1.00 95.62 338 LEU A C 1
ATOM 2538 O O . LEU A 1 338 ? -58.570 0.155 88.554 1.00 95.62 338 LEU A O 1
ATOM 2542 N N . ALA A 1 339 ? -60.652 0.113 89.401 1.00 95.69 339 ALA A N 1
ATOM 2543 C CA . ALA A 1 339 ? -61.333 -0.013 88.118 1.00 95.69 339 ALA A CA 1
ATOM 2544 C C . ALA A 1 339 ? -61.134 1.235 87.238 1.00 95.69 339 ALA A C 1
ATOM 2546 O O . ALA A 1 339 ? -60.792 1.108 86.064 1.00 95.69 339 ALA A O 1
ATOM 2547 N N . GLN A 1 340 ? -61.251 2.444 87.800 1.00 94.00 340 GLN A N 1
ATOM 2548 C CA . GLN A 1 340 ? -60.966 3.690 87.073 1.00 94.00 340 GLN A CA 1
ATOM 2549 C C . GLN A 1 340 ? -59.502 3.776 86.618 1.00 94.00 340 GLN A C 1
ATOM 2551 O O . GLN A 1 340 ? -59.240 4.138 85.470 1.00 94.00 340 GLN A O 1
ATOM 2556 N N . ARG A 1 341 ? -58.548 3.394 87.479 1.00 95.81 341 ARG A N 1
ATOM 2557 C CA . ARG A 1 341 ? -57.120 3.322 87.122 1.00 95.81 341 ARG A CA 1
ATOM 2558 C C . ARG A 1 341 ? -56.854 2.305 86.011 1.00 95.81 341 ARG A C 1
ATOM 2560 O O . ARG A 1 341 ? -56.085 2.597 85.102 1.00 95.81 341 ARG A O 1
ATOM 2567 N N . SER A 1 342 ? -57.512 1.146 86.061 1.00 95.69 342 SER A N 1
ATOM 2568 C CA . SER A 1 342 ? -57.383 0.102 85.036 1.00 95.69 342 SER A CA 1
ATOM 2569 C C . SER A 1 342 ? -57.938 0.561 83.686 1.00 95.69 342 SER A C 1
ATOM 2571 O O . SER A 1 342 ? -57.295 0.343 82.665 1.00 95.69 342 SER A O 1
ATOM 2573 N N . ALA A 1 343 ? -59.082 1.255 83.674 1.00 93.81 343 ALA A N 1
ATOM 2574 C CA . ALA A 1 343 ? -59.653 1.828 82.453 1.00 93.81 343 ALA A CA 1
ATOM 2575 C C . ALA A 1 343 ? -58.744 2.911 81.845 1.00 93.81 343 ALA A C 1
ATOM 2577 O O . ALA A 1 343 ? -58.512 2.914 80.638 1.00 93.81 343 ALA A O 1
ATOM 2578 N N . ALA A 1 344 ? -58.184 3.799 82.675 1.00 94.69 344 ALA A N 1
ATOM 2579 C CA . ALA A 1 344 ? -57.247 4.824 82.214 1.00 94.69 344 ALA A CA 1
ATOM 2580 C C . ALA A 1 344 ? -55.981 4.209 81.591 1.00 94.69 344 ALA A C 1
ATOM 2582 O O . ALA A 1 344 ? -55.594 4.604 80.493 1.00 94.69 344 ALA A O 1
ATOM 2583 N N . ALA A 1 345 ? -55.392 3.202 82.246 1.00 95.31 345 ALA A N 1
ATOM 2584 C CA . ALA A 1 345 ? -54.232 2.483 81.722 1.00 95.31 345 ALA A CA 1
ATOM 2585 C C . ALA A 1 345 ? -54.558 1.733 80.418 1.00 95.31 345 ALA A C 1
ATOM 2587 O O . ALA A 1 345 ? -53.792 1.804 79.462 1.00 95.31 345 ALA A O 1
ATOM 2588 N N . ALA A 1 346 ? -55.712 1.059 80.342 1.00 95.12 346 ALA A N 1
ATOM 2589 C CA . ALA A 1 346 ? -56.149 0.379 79.123 1.00 95.12 346 ALA A CA 1
ATOM 2590 C C . ALA A 1 346 ? -56.299 1.359 77.947 1.00 95.12 346 ALA A C 1
ATOM 2592 O O . ALA A 1 346 ? -55.838 1.068 76.843 1.00 95.12 346 ALA A O 1
ATOM 2593 N N . LYS A 1 347 ? -56.867 2.547 78.192 1.00 93.31 347 LYS A N 1
ATOM 2594 C CA . LYS A 1 347 ? -57.011 3.607 77.187 1.00 93.31 347 LYS A CA 1
ATOM 2595 C C . LYS A 1 347 ? -55.664 4.155 76.709 1.00 93.31 347 LYS A C 1
ATOM 2597 O O . LYS A 1 347 ? -55.492 4.390 75.514 1.00 93.31 347 LYS A O 1
ATOM 2602 N N . GLU A 1 348 ? -54.711 4.343 77.619 1.00 95.56 348 GLU A N 1
ATOM 2603 C CA . GLU A 1 348 ? -53.348 4.772 77.285 1.00 95.56 348 GLU A CA 1
ATOM 2604 C C . GLU A 1 348 ? -52.624 3.730 76.417 1.00 95.56 348 GLU A C 1
ATOM 2606 O O . GLU A 1 348 ? -52.073 4.078 75.371 1.00 95.56 348 GLU A O 1
ATOM 2611 N N . ILE A 1 349 ? -52.715 2.443 76.780 1.00 95.19 349 ILE A N 1
ATOM 2612 C CA . ILE A 1 349 ? -52.169 1.340 75.975 1.00 95.19 349 ILE A CA 1
ATOM 2613 C C . ILE A 1 349 ? -52.811 1.321 74.581 1.00 95.19 349 ILE A C 1
ATOM 2615 O O . ILE A 1 349 ? -52.096 1.205 73.587 1.00 95.19 349 ILE A O 1
ATOM 2619 N N . ASN A 1 350 ? -54.133 1.495 74.478 1.00 92.62 350 ASN A N 1
ATOM 2620 C CA . ASN A 1 350 ? -54.822 1.543 73.185 1.00 92.62 350 ASN A CA 1
ATOM 2621 C C . ASN A 1 350 ? -54.323 2.708 72.308 1.00 92.62 350 ASN A C 1
ATOM 2623 O O . ASN A 1 350 ? -54.140 2.543 71.103 1.00 92.62 350 ASN A O 1
ATOM 2627 N N . GLY A 1 351 ? -54.035 3.869 72.908 1.00 94.19 351 GLY A N 1
ATOM 2628 C CA . GLY A 1 351 ? -53.411 4.998 72.212 1.00 94.19 351 GLY A CA 1
ATOM 2629 C C . GLY A 1 351 ? -52.021 4.665 71.656 1.00 94.19 351 GLY A C 1
ATOM 2630 O O . GLY A 1 351 ? -51.736 4.949 70.490 1.00 94.19 351 GLY A O 1
ATOM 2631 N N . LEU A 1 352 ? -51.174 4.006 72.456 1.00 94.31 352 LEU A N 1
ATOM 2632 C CA . LEU A 1 352 ? -49.841 3.557 72.031 1.00 94.31 352 LEU A CA 1
ATOM 2633 C C . LEU A 1 352 ? -49.908 2.499 70.919 1.00 94.31 352 LEU A C 1
ATOM 2635 O O . LEU A 1 352 ? -49.118 2.549 69.972 1.00 94.31 352 LEU A O 1
ATOM 2639 N N . ILE A 1 353 ? -50.865 1.570 70.993 1.00 94.06 353 ILE A N 1
ATOM 2640 C CA . ILE A 1 353 ? -51.086 0.566 69.943 1.00 94.06 353 ILE A CA 1
ATOM 2641 C C . ILE A 1 353 ? -51.557 1.237 68.655 1.00 94.06 353 ILE A C 1
ATOM 2643 O O . ILE A 1 353 ? -51.013 0.938 67.596 1.00 94.06 353 ILE A O 1
ATOM 2647 N N . GLY A 1 354 ? -52.498 2.183 68.729 1.00 92.19 354 GLY A N 1
ATOM 2648 C CA . GLY A 1 354 ? -52.950 2.943 67.560 1.00 92.19 354 GLY A CA 1
ATOM 2649 C C . GLY A 1 354 ? -51.806 3.693 66.872 1.00 92.19 354 GLY A C 1
ATOM 2650 O O . GLY A 1 354 ? -51.665 3.626 65.651 1.00 92.19 354 GLY A O 1
ATOM 2651 N N . SER A 1 355 ? -50.931 4.336 67.653 1.00 93.88 355 SER A N 1
ATOM 2652 C CA . SER A 1 355 ? -49.714 4.965 67.123 1.00 93.88 355 SER A CA 1
ATOM 2653 C C . SER A 1 355 ? -48.755 3.945 66.497 1.00 93.88 355 SER A C 1
ATOM 2655 O O . SER A 1 355 ? -48.199 4.211 65.432 1.00 93.88 355 SER A O 1
ATOM 2657 N N . SER A 1 356 ? -48.594 2.770 67.111 1.00 93.38 356 SER A N 1
ATOM 2658 C CA . SER A 1 356 ? -47.747 1.695 66.579 1.00 93.38 356 SER A CA 1
ATOM 2659 C C . SER A 1 356 ? -48.277 1.155 65.250 1.00 93.38 356 SER A C 1
ATOM 2661 O O . SER A 1 356 ? -47.508 1.024 64.304 1.00 93.38 356 SER A O 1
ATOM 2663 N N . VAL A 1 357 ? -49.589 0.915 65.138 1.00 92.06 357 VAL A N 1
ATOM 2664 C CA . VAL A 1 357 ? -50.236 0.468 63.891 1.00 92.06 357 VAL A CA 1
ATOM 2665 C C . VAL A 1 357 ? -50.038 1.491 62.771 1.00 92.06 357 VAL A C 1
ATOM 2667 O O . VAL A 1 357 ? -49.699 1.103 61.655 1.00 92.06 357 VAL A O 1
ATOM 2670 N N . ALA A 1 358 ? -50.170 2.789 63.062 1.00 91.69 358 ALA A N 1
ATOM 2671 C CA . ALA A 1 358 ? -49.911 3.838 62.074 1.00 91.69 358 ALA A CA 1
ATOM 2672 C C . ALA A 1 358 ? -48.450 3.826 61.577 1.00 91.69 358 ALA A C 1
ATOM 2674 O O . ALA A 1 358 ? -48.211 3.915 60.374 1.00 91.69 358 ALA A O 1
ATOM 2675 N N . MET A 1 359 ? -47.473 3.653 62.478 1.00 92.25 359 MET A N 1
ATOM 2676 C CA . MET A 1 359 ? -46.056 3.531 62.098 1.00 92.25 359 MET A CA 1
ATOM 2677 C C . MET A 1 359 ? -45.773 2.264 61.276 1.00 92.25 359 MET A C 1
ATOM 2679 O O . MET A 1 359 ? -45.002 2.314 60.321 1.00 92.25 359 MET A O 1
ATOM 2683 N N . ILE A 1 360 ? -46.414 1.140 61.611 1.00 93.56 360 ILE A N 1
ATOM 2684 C CA . ILE A 1 360 ? -46.296 -0.128 60.873 1.00 93.56 360 ILE A CA 1
ATOM 2685 C C . ILE A 1 360 ? -46.859 0.016 59.452 1.00 93.56 360 ILE A C 1
ATOM 2687 O O . ILE A 1 360 ? -46.231 -0.449 58.503 1.00 93.56 360 ILE A O 1
ATOM 2691 N N . GLN A 1 361 ? -48.007 0.682 59.283 1.00 89.75 361 GLN A N 1
ATOM 2692 C CA . GLN A 1 361 ? -48.594 0.937 57.962 1.00 89.75 361 GLN A CA 1
ATOM 2693 C C . GLN A 1 361 ? -47.685 1.802 57.083 1.00 89.75 361 GLN A C 1
ATOM 2695 O O . GLN A 1 361 ? -47.476 1.479 55.913 1.00 89.75 361 GLN A O 1
ATOM 2700 N N . GLU A 1 362 ? -47.104 2.863 57.645 1.00 92.88 362 GLU A N 1
ATOM 2701 C CA . GLU A 1 362 ? -46.144 3.702 56.921 1.00 92.88 362 GLU A CA 1
ATOM 2702 C C . GLU A 1 362 ? -44.876 2.913 56.550 1.00 92.88 362 GLU A C 1
ATOM 2704 O O . GLU A 1 362 ? -44.440 2.948 55.400 1.00 92.88 362 GLU A O 1
ATOM 2709 N N . GLY A 1 363 ? -44.336 2.112 57.476 1.00 93.06 363 GLY A N 1
ATOM 2710 C CA . GLY A 1 363 ? -43.198 1.229 57.201 1.00 93.06 363 GLY A CA 1
ATOM 2711 C C . GLY A 1 363 ? -43.494 0.180 56.122 1.00 93.06 363 GLY A C 1
ATOM 2712 O O . GLY A 1 363 ? -42.645 -0.086 55.272 1.00 93.06 363 GLY A O 1
ATOM 2713 N N . SER A 1 364 ? -44.712 -0.373 56.099 1.00 91.88 364 SER A N 1
ATOM 2714 C CA . SER A 1 364 ? -45.175 -1.289 55.046 1.00 91.88 364 SER A CA 1
ATOM 2715 C C . SER A 1 364 ? -45.166 -0.614 53.675 1.00 91.88 364 SER A C 1
ATOM 2717 O O . SER A 1 364 ? -44.636 -1.163 52.709 1.00 91.88 364 SER A O 1
ATOM 2719 N N . LYS A 1 365 ? -45.694 0.612 53.596 1.00 92.50 365 LYS A N 1
ATOM 2720 C CA . LYS A 1 365 ? -45.728 1.390 52.355 1.00 92.50 365 LYS A CA 1
ATOM 2721 C C . LYS A 1 365 ? -44.319 1.681 51.830 1.00 92.50 365 LYS A C 1
ATOM 2723 O O . LYS A 1 365 ? -44.066 1.473 50.646 1.00 92.50 365 LYS A O 1
ATOM 2728 N N . GLN A 1 366 ? -43.402 2.091 52.707 1.00 93.94 366 GLN A N 1
ATOM 2729 C CA . GLN A 1 366 ? -41.998 2.321 52.346 1.00 93.94 366 GLN A CA 1
ATOM 2730 C C . GLN A 1 366 ? -41.317 1.035 51.865 1.00 93.94 366 GLN A C 1
ATOM 2732 O O . GLN A 1 366 ? -40.591 1.055 50.876 1.00 93.94 366 GLN A O 1
ATOM 2737 N N . ALA A 1 367 ? -41.589 -0.104 52.507 1.00 92.62 367 ALA A N 1
ATOM 2738 C CA . ALA A 1 367 ? -41.059 -1.396 52.081 1.00 92.62 367 ALA A CA 1
ATOM 2739 C C . ALA A 1 367 ? -41.521 -1.772 50.661 1.00 92.62 367 ALA A C 1
ATOM 2741 O O . ALA A 1 367 ? -40.708 -2.195 49.842 1.00 92.62 367 ALA A O 1
ATOM 2742 N N . VAL A 1 368 ? -42.804 -1.567 50.344 1.00 91.44 368 VAL A N 1
ATOM 2743 C CA . VAL A 1 368 ? -43.347 -1.801 48.993 1.00 91.44 368 VAL A CA 1
ATOM 2744 C C . VAL A 1 368 ? -42.674 -0.896 47.954 1.00 91.44 368 VAL A C 1
ATOM 2746 O O . VAL A 1 368 ? -42.326 -1.363 46.870 1.00 91.44 368 VAL A O 1
ATOM 2749 N N . GLU A 1 369 ? -42.442 0.376 48.283 1.00 93.50 369 GLU A N 1
ATOM 2750 C CA . GLU A 1 369 ? -41.751 1.326 47.400 1.00 93.50 369 GLU A CA 1
ATOM 2751 C C . GLU A 1 369 ? -40.284 0.933 47.147 1.00 93.50 369 GLU A C 1
ATOM 2753 O O . GLU A 1 369 ? -39.810 0.974 46.006 1.00 93.50 369 GLU A O 1
ATOM 2758 N N . VAL A 1 370 ? -39.575 0.464 48.181 1.00 93.88 370 VAL A N 1
ATOM 2759 C CA . VAL A 1 370 ? -38.217 -0.085 48.036 1.00 93.88 370 VAL A CA 1
ATOM 2760 C C . VAL A 1 370 ? -38.224 -1.327 47.139 1.00 93.88 370 VAL A C 1
ATOM 2762 O O . VAL A 1 370 ? -37.369 -1.436 46.261 1.00 93.88 370 VAL A O 1
ATOM 2765 N N . GLY A 1 371 ? -39.200 -2.226 47.294 1.00 92.25 371 GLY A N 1
ATOM 2766 C CA . GLY A 1 371 ? -39.352 -3.402 46.427 1.00 92.25 371 GLY A CA 1
ATOM 2767 C C . GLY A 1 371 ? -39.560 -3.025 44.956 1.00 92.25 371 GLY A C 1
ATOM 2768 O O . GLY A 1 371 ? -38.869 -3.539 44.077 1.00 92.25 371 GLY A O 1
ATOM 2769 N N . ALA A 1 372 ? -40.434 -2.051 44.680 1.00 92.81 372 ALA A N 1
ATOM 2770 C CA . ALA A 1 372 ? -40.635 -1.531 43.325 1.00 92.81 372 ALA A CA 1
ATOM 2771 C C . ALA A 1 372 ? -39.354 -0.904 42.739 1.00 92.81 372 ALA A C 1
ATOM 2773 O O . ALA A 1 372 ? -39.058 -1.080 41.557 1.00 92.81 372 ALA A O 1
ATOM 2774 N N . THR A 1 373 ? -38.566 -0.217 43.570 1.00 94.25 373 THR A N 1
ATOM 2775 C CA . THR A 1 373 ? -37.274 0.358 43.163 1.00 94.25 373 THR A CA 1
ATOM 2776 C C . THR A 1 373 ? -36.253 -0.732 42.821 1.00 94.25 373 THR A C 1
ATOM 2778 O O . THR A 1 373 ? -35.520 -0.594 41.843 1.00 94.25 373 THR A O 1
ATOM 2781 N N . MET A 1 374 ? -36.219 -1.843 43.567 1.00 93.38 374 MET A N 1
ATOM 2782 C CA . MET A 1 374 ? -35.332 -2.976 43.259 1.00 93.38 374 MET A CA 1
ATOM 2783 C C . MET A 1 374 ? -35.660 -3.617 41.906 1.00 93.38 374 MET A C 1
ATOM 2785 O O . MET A 1 374 ? -34.744 -3.934 41.147 1.00 93.38 374 MET A O 1
ATOM 2789 N N . GLU A 1 375 ? -36.943 -3.730 41.554 1.00 92.31 375 GLU A N 1
ATOM 2790 C CA . GLU A 1 375 ? -37.353 -4.229 40.234 1.00 92.31 375 GLU A CA 1
ATOM 2791 C C . GLU A 1 375 ? -36.899 -3.288 39.102 1.00 92.31 375 GLU A C 1
ATOM 2793 O O . GLU A 1 375 ? -36.384 -3.737 38.075 1.00 92.31 375 GLU A O 1
ATOM 2798 N N . GLN A 1 376 ? -36.994 -1.967 39.303 1.00 94.62 376 GLN A N 1
ATOM 2799 C CA . GLN A 1 376 ? -36.470 -0.986 38.343 1.00 94.62 376 GLN A CA 1
ATOM 2800 C C . GLN A 1 376 ? -34.945 -1.081 38.189 1.00 94.62 376 GLN A C 1
ATOM 2802 O O . GLN A 1 376 ? -34.434 -1.037 37.067 1.00 94.62 376 GLN A O 1
ATOM 2807 N N . VAL A 1 377 ? -34.210 -1.253 39.294 1.00 94.44 377 VAL A N 1
ATOM 2808 C CA . VAL A 1 377 ? -32.752 -1.459 39.278 1.00 94.44 377 VAL A CA 1
ATOM 2809 C C . VAL A 1 377 ? -32.397 -2.720 38.492 1.00 94.44 377 VAL A C 1
ATOM 2811 O O . VAL A 1 377 ? -31.518 -2.677 37.631 1.00 94.44 377 VAL A O 1
ATOM 2814 N N . LYS A 1 378 ? -33.114 -3.824 38.719 1.00 93.06 378 LYS A N 1
ATOM 2815 C CA . LYS A 1 378 ? -32.935 -5.073 37.970 1.00 93.06 378 LYS A CA 1
ATOM 2816 C C . LYS A 1 378 ? -33.138 -4.869 36.467 1.00 93.06 378 LYS A C 1
ATOM 2818 O O . LYS A 1 378 ? -32.329 -5.337 35.664 1.00 93.06 378 LYS A O 1
ATOM 2823 N N . GLN A 1 379 ? -34.177 -4.131 36.074 1.00 94.62 379 GLN A N 1
ATOM 2824 C CA . GLN A 1 379 ? -34.435 -3.824 34.668 1.00 94.62 379 GLN A CA 1
ATOM 2825 C C . GLN A 1 379 ? -33.321 -2.967 34.042 1.00 94.62 379 GLN A C 1
ATOM 2827 O O . GLN A 1 379 ? -32.908 -3.239 32.913 1.00 94.62 379 GLN A O 1
ATOM 2832 N N . ALA A 1 380 ? -32.790 -1.985 34.775 1.00 96.12 380 ALA A N 1
ATOM 2833 C CA . ALA A 1 380 ? -31.667 -1.165 34.319 1.00 96.12 380 ALA A CA 1
ATOM 2834 C C . ALA A 1 380 ? -30.371 -1.985 34.164 1.00 96.12 380 ALA A C 1
ATOM 2836 O O . ALA A 1 380 ? -29.674 -1.849 33.160 1.00 96.12 380 ALA A O 1
ATOM 2837 N N . ILE A 1 381 ? -30.070 -2.885 35.108 1.00 96.00 381 ILE A N 1
ATOM 2838 C CA . ILE A 1 381 ? -28.907 -3.786 35.017 1.00 96.00 381 ILE A CA 1
ATOM 2839 C C . ILE A 1 381 ? -29.028 -4.702 33.794 1.00 96.00 381 ILE A C 1
ATOM 2841 O O . ILE A 1 381 ? -28.046 -4.905 33.079 1.00 96.00 381 ILE A O 1
ATOM 2845 N N . LYS A 1 382 ? -30.234 -5.208 33.507 1.00 92.88 382 LYS A N 1
ATOM 2846 C CA . LYS A 1 382 ? -30.485 -6.011 32.306 1.00 92.88 382 LYS A CA 1
ATOM 2847 C C . LYS A 1 382 ? -30.183 -5.235 31.022 1.00 92.88 382 LYS A C 1
ATOM 2849 O O . LYS A 1 382 ? -29.479 -5.753 30.166 1.00 92.88 382 LYS A O 1
ATOM 2854 N N . GLN A 1 383 ? -30.638 -3.986 30.916 1.00 95.62 383 GLN A N 1
ATOM 2855 C CA . GLN A 1 383 ? -30.320 -3.134 29.762 1.00 95.62 383 GLN A CA 1
ATOM 2856 C C . GLN A 1 383 ? -28.810 -2.912 29.600 1.00 95.62 383 GLN A C 1
ATOM 2858 O O . GLN A 1 383 ? -28.304 -2.918 28.481 1.00 95.62 383 GLN A O 1
ATOM 2863 N N . VAL A 1 384 ? -28.074 -2.750 30.706 1.00 95.88 384 VAL A N 1
ATOM 2864 C CA . VAL A 1 384 ? -26.606 -2.655 30.668 1.00 95.88 384 VAL A CA 1
ATOM 2865 C C . VAL A 1 384 ? -25.983 -3.956 30.154 1.00 95.88 384 VAL A C 1
ATOM 2867 O O . VAL A 1 384 ? -25.104 -3.896 29.299 1.00 95.88 384 VAL A O 1
ATOM 2870 N N . SER A 1 385 ? -26.442 -5.119 30.625 1.00 94.25 385 SER A N 1
ATOM 2871 C CA . SER A 1 385 ? -25.968 -6.428 30.145 1.00 94.25 385 SER A CA 1
ATOM 2872 C C . SER A 1 385 ? -26.203 -6.608 28.640 1.00 94.25 385 SER A C 1
ATOM 2874 O O . SER A 1 385 ? -25.280 -7.016 27.935 1.00 94.25 385 SER A O 1
ATOM 2876 N N . ASP A 1 386 ? -27.376 -6.214 28.134 1.00 95.00 386 ASP A N 1
ATOM 2877 C CA . ASP A 1 386 ? -27.700 -6.282 26.703 1.00 95.00 386 ASP A CA 1
ATOM 2878 C C . ASP A 1 386 ? -26.741 -5.405 25.864 1.00 95.00 386 ASP A C 1
ATOM 2880 O O . ASP A 1 386 ? -26.153 -5.881 24.891 1.00 95.00 386 ASP A O 1
ATOM 2884 N N . ILE A 1 387 ? -26.491 -4.154 26.279 1.00 96.12 387 ILE A N 1
ATOM 2885 C CA . ILE A 1 387 ? -25.547 -3.242 25.596 1.00 96.12 387 ILE A CA 1
ATOM 2886 C C . ILE A 1 387 ? -24.122 -3.807 25.611 1.00 96.12 387 ILE A C 1
ATOM 2888 O O . ILE A 1 387 ? -23.400 -3.751 24.616 1.00 96.12 387 ILE A O 1
ATOM 2892 N N . VAL A 1 388 ? -23.693 -4.353 26.747 1.00 96.31 388 VAL A N 1
ATOM 2893 C CA . VAL A 1 388 ? -22.356 -4.933 26.892 1.00 96.31 388 VAL A CA 1
ATOM 2894 C C . VAL A 1 388 ? -22.184 -6.158 25.985 1.00 96.31 388 VAL A C 1
ATOM 2896 O O . VAL A 1 388 ? -21.122 -6.323 25.377 1.00 96.31 388 VAL A O 1
ATOM 2899 N N . ALA A 1 389 ? -23.223 -6.982 25.830 1.00 94.19 389 ALA A N 1
ATOM 2900 C CA . ALA A 1 389 ? -23.214 -8.103 24.895 1.00 94.19 389 ALA A CA 1
ATOM 2901 C C . ALA A 1 389 ? -23.088 -7.634 23.432 1.00 94.19 389 ALA A C 1
ATOM 2903 O O . ALA A 1 389 ? -22.320 -8.222 22.663 1.00 94.19 389 ALA A O 1
ATOM 2904 N N . GLU A 1 390 ? -23.767 -6.547 23.054 1.00 96.50 390 GLU A N 1
ATOM 2905 C CA . GLU A 1 390 ? -23.608 -5.930 21.730 1.00 96.50 390 GLU A CA 1
ATOM 2906 C C . GLU A 1 390 ? -22.187 -5.390 21.506 1.00 96.50 390 GLU A C 1
ATOM 2908 O O . GLU A 1 390 ? -21.611 -5.609 20.438 1.00 96.50 390 GLU A O 1
ATOM 2913 N N . ILE A 1 391 ? -21.573 -4.754 22.514 1.00 96.19 391 ILE A N 1
ATOM 2914 C CA . ILE A 1 391 ? -20.177 -4.282 22.444 1.00 96.19 391 ILE A CA 1
ATOM 2915 C C . ILE A 1 391 ? -19.212 -5.455 22.239 1.00 96.19 391 ILE A C 1
ATOM 2917 O O . ILE A 1 391 ? -18.292 -5.355 21.421 1.00 96.19 391 ILE A O 1
ATOM 2921 N N . ALA A 1 392 ? -19.413 -6.571 22.945 1.00 93.38 392 ALA A N 1
ATOM 2922 C CA . ALA A 1 392 ? -18.591 -7.768 22.778 1.00 93.38 392 ALA A CA 1
ATOM 2923 C C . ALA A 1 392 ? -18.703 -8.326 21.350 1.00 93.38 392 ALA A C 1
ATOM 2925 O O . ALA A 1 392 ? -17.683 -8.591 20.708 1.00 93.38 392 ALA A O 1
ATOM 2926 N N . ALA A 1 393 ? -19.926 -8.439 20.821 1.00 94.69 393 ALA A N 1
ATOM 2927 C CA . ALA A 1 393 ? -20.163 -8.893 19.453 1.00 94.69 393 ALA A CA 1
ATOM 2928 C C . ALA A 1 393 ? -19.520 -7.954 18.415 1.00 94.69 393 ALA A C 1
ATOM 2930 O O . ALA A 1 393 ? -18.788 -8.415 17.536 1.00 94.69 393 ALA A O 1
ATOM 2931 N N . ALA A 1 394 ? -19.710 -6.639 18.562 1.00 97.25 394 ALA A N 1
ATOM 2932 C CA . ALA A 1 394 ? -19.105 -5.631 17.693 1.00 97.25 394 ALA A CA 1
ATOM 2933 C C . ALA A 1 394 ? -17.568 -5.654 17.749 1.00 97.25 394 ALA A C 1
ATOM 2935 O O . ALA A 1 394 ? -16.910 -5.491 16.723 1.00 97.25 394 ALA A O 1
ATOM 2936 N N . SER A 1 395 ? -16.983 -5.910 18.921 1.00 97.00 395 SER A N 1
ATOM 2937 C CA . SER A 1 395 ? -15.527 -6.017 19.080 1.00 97.00 395 SER A CA 1
ATOM 2938 C C . SER A 1 395 ? -14.963 -7.246 18.353 1.00 97.00 395 SER A C 1
ATOM 2940 O O . SER A 1 395 ? -13.906 -7.166 17.728 1.00 97.00 395 SER A O 1
ATOM 2942 N N . VAL A 1 396 ? -15.679 -8.378 18.353 1.00 92.88 396 VAL A N 1
ATOM 2943 C CA . VAL A 1 396 ? -15.286 -9.565 17.567 1.00 92.88 396 VAL A CA 1
ATOM 2944 C C . VAL A 1 396 ? -15.361 -9.286 16.060 1.00 92.88 396 VAL A C 1
ATOM 2946 O O . VAL A 1 396 ? -14.448 -9.664 15.321 1.00 92.88 396 VAL A O 1
ATOM 2949 N N . GLU A 1 397 ? -16.409 -8.599 15.600 1.00 95.56 397 GLU A N 1
ATOM 2950 C CA . GLU A 1 397 ? -16.553 -8.159 14.203 1.00 95.56 397 GLU A CA 1
ATOM 2951 C C . GLU A 1 397 ? -15.393 -7.232 13.791 1.00 95.56 397 GLU A C 1
ATOM 2953 O O . GLU A 1 397 ? -14.734 -7.462 12.774 1.00 95.56 397 GLU A O 1
ATOM 2958 N N . GLN A 1 398 ? -15.074 -6.234 14.624 1.00 96.31 398 GLN A N 1
ATOM 2959 C CA . GLN A 1 398 ? -13.945 -5.324 14.412 1.00 96.31 398 GLN A CA 1
ATOM 2960 C C . GLN A 1 398 ? -12.613 -6.068 14.339 1.00 96.31 398 GLN A C 1
ATOM 2962 O O . GLN A 1 398 ? -11.806 -5.773 13.460 1.00 96.31 398 GLN A O 1
ATOM 2967 N N . SER A 1 399 ? -12.388 -7.058 15.209 1.00 94.56 399 SER A N 1
ATOM 2968 C CA . SER A 1 399 ? -11.167 -7.868 15.178 1.00 94.56 399 SER A CA 1
ATOM 2969 C C . SER A 1 399 ? -11.006 -8.599 13.842 1.00 94.56 399 SER A C 1
ATOM 2971 O O . SER A 1 399 ? -9.903 -8.634 13.298 1.00 94.56 399 SER A O 1
ATOM 2973 N N . ARG A 1 400 ? -12.094 -9.143 13.279 1.00 94.44 400 ARG A N 1
ATOM 2974 C CA . ARG A 1 400 ? -12.073 -9.778 11.949 1.00 94.44 400 ARG A CA 1
ATOM 2975 C C . ARG A 1 400 ? -11.793 -8.767 10.837 1.00 94.44 400 ARG A C 1
ATOM 2977 O O . ARG A 1 400 ? -11.001 -9.053 9.943 1.00 94.44 400 ARG A O 1
ATOM 2984 N N . GLY A 1 401 ? -12.410 -7.585 10.900 1.00 96.81 401 GLY A N 1
ATOM 2985 C CA . GLY A 1 401 ? -12.153 -6.503 9.943 1.00 96.81 401 GLY A CA 1
ATOM 2986 C C . GLY A 1 401 ? -10.698 -6.026 9.980 1.00 96.81 401 GLY A C 1
ATOM 2987 O O . GLY A 1 401 ? -10.075 -5.837 8.937 1.00 96.81 401 GLY A O 1
ATOM 2988 N N . ILE A 1 402 ? -10.121 -5.912 11.177 1.00 96.06 402 ILE A N 1
ATOM 2989 C CA . ILE A 1 402 ? -8.709 -5.569 11.373 1.00 96.06 402 ILE A CA 1
ATOM 2990 C C . ILE A 1 402 ? -7.791 -6.624 10.748 1.00 96.06 402 ILE A C 1
ATOM 2992 O O . ILE A 1 402 ? -6.826 -6.263 10.075 1.00 96.06 402 ILE A O 1
ATOM 2996 N N . GLU A 1 403 ? -8.097 -7.912 10.900 1.00 94.00 403 GLU A N 1
ATOM 2997 C CA . GLU A 1 403 ? -7.297 -8.984 10.301 1.00 94.00 403 GLU A CA 1
ATOM 2998 C C . GLU A 1 403 ? -7.312 -8.938 8.762 1.00 94.00 403 GLU A C 1
ATOM 3000 O O . GLU A 1 403 ? -6.270 -9.107 8.126 1.00 94.00 403 GLU A O 1
ATOM 3005 N N . GLN A 1 404 ? -8.451 -8.602 8.149 1.00 95.56 404 GLN A N 1
ATOM 3006 C CA . GLN A 1 404 ? -8.532 -8.378 6.699 1.00 95.56 404 GLN A CA 1
ATOM 3007 C C . GLN A 1 404 ? -7.691 -7.178 6.245 1.00 95.56 404 GLN A C 1
ATOM 3009 O O . GLN A 1 404 ? -6.975 -7.262 5.244 1.00 95.56 404 GLN A O 1
ATOM 3014 N N . VAL A 1 405 ? -7.734 -6.069 6.987 1.00 95.81 405 VAL A N 1
ATOM 3015 C CA . VAL A 1 405 ? -6.894 -4.900 6.689 1.00 95.81 405 VAL A CA 1
ATOM 3016 C C . VAL A 1 405 ? -5.412 -5.243 6.870 1.00 95.81 405 VAL A C 1
ATOM 3018 O O . VAL A 1 405 ? -4.598 -4.844 6.043 1.00 95.81 405 VAL A O 1
ATOM 3021 N N . ASN A 1 406 ? -5.048 -6.043 7.875 1.00 93.25 406 ASN A N 1
ATOM 3022 C CA . ASN A 1 406 ? -3.672 -6.505 8.069 1.00 93.25 406 ASN A CA 1
ATOM 3023 C C . ASN A 1 406 ? -3.169 -7.322 6.863 1.00 93.25 406 ASN A C 1
ATOM 3025 O O . ASN A 1 406 ? -2.069 -7.083 6.366 1.00 93.25 406 ASN A O 1
ATOM 3029 N N . GLN A 1 407 ? -4.000 -8.220 6.320 1.00 94.75 407 GLN A N 1
ATOM 3030 C CA . GLN A 1 407 ? -3.679 -8.945 5.084 1.00 94.75 407 GLN A CA 1
ATOM 3031 C C . GLN A 1 407 ? -3.476 -7.997 3.891 1.00 94.75 407 GLN A C 1
ATOM 3033 O O . GLN A 1 407 ? -2.533 -8.181 3.119 1.00 94.75 407 GLN A O 1
ATOM 3038 N N . ALA A 1 408 ? -4.316 -6.967 3.753 1.00 95.19 408 ALA A N 1
ATOM 3039 C CA . ALA A 1 408 ? -4.171 -5.964 2.699 1.00 95.19 408 ALA A CA 1
ATOM 3040 C C . ALA A 1 408 ? -2.872 -5.146 2.842 1.00 95.19 408 ALA A C 1
ATOM 3042 O O . ALA A 1 408 ? -2.181 -4.927 1.846 1.00 95.19 408 ALA A O 1
ATOM 3043 N N . VAL A 1 409 ? -2.502 -4.760 4.067 1.00 95.44 409 VAL A N 1
ATOM 3044 C CA . VAL A 1 409 ? -1.240 -4.058 4.364 1.00 95.44 409 VAL A CA 1
ATOM 3045 C C . VAL A 1 409 ? -0.032 -4.935 4.024 1.00 95.44 409 VAL A C 1
ATOM 3047 O O . VAL A 1 409 ? 0.874 -4.467 3.340 1.00 95.44 409 VAL A O 1
ATOM 3050 N N . ASN A 1 410 ? -0.044 -6.224 4.384 1.00 93.62 410 ASN A N 1
ATOM 3051 C CA . ASN A 1 410 ? 1.026 -7.162 4.012 1.00 93.62 410 ASN A CA 1
ATOM 3052 C C . ASN A 1 410 ? 1.160 -7.325 2.487 1.00 93.62 410 ASN A C 1
ATOM 3054 O O . ASN A 1 410 ? 2.263 -7.427 1.949 1.00 93.62 410 ASN A O 1
ATOM 3058 N N . GLN A 1 411 ? 0.039 -7.333 1.761 1.00 95.88 411 GLN A N 1
ATOM 3059 C CA . GLN A 1 411 ? 0.064 -7.374 0.300 1.00 95.88 411 GLN A CA 1
ATOM 3060 C C . GLN A 1 411 ? 0.621 -6.069 -0.297 1.00 95.88 411 GLN A C 1
ATOM 3062 O O . GLN A 1 411 ? 1.375 -6.121 -1.271 1.00 95.88 411 GLN A O 1
ATOM 3067 N N . MET A 1 412 ? 0.280 -4.911 0.277 1.00 95.62 412 MET A N 1
ATOM 3068 C CA . MET A 1 412 ? 0.845 -3.617 -0.120 1.00 95.62 412 MET A CA 1
ATOM 3069 C C . MET A 1 412 ? 2.347 -3.530 0.157 1.00 95.62 412 MET A C 1
ATOM 3071 O O . MET A 1 412 ? 3.075 -3.011 -0.689 1.00 95.62 412 MET A O 1
ATOM 3075 N N . ASP A 1 413 ? 2.827 -4.070 1.278 1.00 95.56 413 ASP A N 1
ATOM 3076 C CA . ASP A 1 413 ? 4.260 -4.154 1.584 1.00 95.56 413 ASP A CA 1
ATOM 3077 C C . ASP A 1 413 ? 5.000 -4.971 0.516 1.00 95.56 413 ASP A C 1
ATOM 3079 O O . ASP A 1 413 ? 5.958 -4.493 -0.094 1.00 95.56 413 ASP A O 1
ATOM 3083 N N . LYS A 1 414 ? 4.470 -6.144 0.149 1.00 95.38 414 LYS A N 1
ATOM 3084 C CA . LYS A 1 414 ? 5.045 -6.965 -0.926 1.00 95.38 414 LYS A CA 1
ATOM 3085 C C . LYS A 1 414 ? 5.125 -6.226 -2.266 1.00 95.38 414 LYS A C 1
ATOM 3087 O O . LYS A 1 414 ? 6.131 -6.337 -2.965 1.00 95.38 414 LYS A O 1
ATOM 3092 N N . VAL A 1 415 ? 4.085 -5.477 -2.638 1.00 96.00 415 VAL A N 1
ATOM 3093 C CA . VAL A 1 415 ? 4.094 -4.660 -3.867 1.00 96.00 415 VAL A CA 1
ATOM 3094 C C . VAL A 1 415 ? 5.088 -3.504 -3.752 1.00 96.00 415 VAL A C 1
ATOM 3096 O O . VAL A 1 415 ? 5.785 -3.205 -4.714 1.00 96.00 415 VAL A O 1
ATOM 3099 N N . THR A 1 416 ? 5.212 -2.888 -2.579 1.00 95.25 416 THR A N 1
ATOM 3100 C CA . THR A 1 416 ? 6.190 -1.819 -2.318 1.00 95.25 416 THR A CA 1
ATOM 3101 C C . THR A 1 416 ? 7.622 -2.334 -2.480 1.00 95.25 416 THR A C 1
ATOM 3103 O O . THR A 1 416 ? 8.425 -1.710 -3.170 1.00 95.25 416 THR A O 1
ATOM 3106 N N . GLN A 1 417 ? 7.926 -3.525 -1.960 1.00 93.69 417 GLN A N 1
ATOM 3107 C CA . GLN A 1 417 ? 9.222 -4.181 -2.165 1.00 93.69 417 GLN A CA 1
ATOM 3108 C C . GLN A 1 417 ? 9.469 -4.541 -3.638 1.00 93.69 417 GLN A C 1
ATOM 3110 O O . GLN A 1 417 ? 10.577 -4.370 -4.147 1.00 93.69 417 GLN A O 1
ATOM 3115 N N . GLN A 1 418 ? 8.439 -5.002 -4.356 1.00 95.31 418 GLN A N 1
ATOM 3116 C CA . GLN A 1 418 ? 8.536 -5.236 -5.800 1.00 95.31 418 GLN A CA 1
ATOM 3117 C C . GLN A 1 418 ? 8.790 -3.940 -6.574 1.00 95.31 418 GLN A C 1
ATOM 3119 O O . GLN A 1 418 ? 9.596 -3.945 -7.501 1.00 95.31 418 GLN A O 1
ATOM 3124 N N . ASN A 1 419 ? 8.158 -2.832 -6.183 1.00 94.25 419 ASN A N 1
ATOM 3125 C CA . ASN A 1 419 ? 8.403 -1.524 -6.780 1.00 94.25 419 ASN A CA 1
ATOM 3126 C C . ASN A 1 419 ? 9.843 -1.069 -6.541 1.00 94.25 419 ASN A C 1
ATOM 3128 O O . ASN A 1 419 ? 10.470 -0.596 -7.481 1.00 94.25 419 ASN A O 1
ATOM 3132 N N . ALA A 1 420 ? 10.396 -1.276 -5.344 1.00 92.94 420 ALA A N 1
ATOM 3133 C CA . ALA A 1 420 ? 11.799 -0.970 -5.067 1.00 92.94 420 ALA A CA 1
ATOM 3134 C C . ALA A 1 420 ? 12.743 -1.763 -5.993 1.00 92.94 420 ALA A C 1
ATOM 3136 O O . ALA A 1 420 ? 13.619 -1.185 -6.634 1.00 92.94 420 ALA A O 1
ATOM 3137 N N . ALA A 1 421 ? 12.498 -3.068 -6.162 1.00 93.88 421 ALA A N 1
ATOM 3138 C CA . ALA A 1 421 ? 13.264 -3.891 -7.100 1.00 93.88 421 ALA A CA 1
ATOM 3139 C C . ALA A 1 421 ? 13.097 -3.432 -8.564 1.00 93.88 421 ALA A C 1
ATOM 3141 O O . ALA A 1 421 ? 14.061 -3.417 -9.330 1.00 93.88 421 ALA A O 1
ATOM 3142 N N . LEU A 1 422 ? 11.884 -3.035 -8.965 1.00 94.19 422 LEU A N 1
ATOM 3143 C CA . LEU A 1 422 ? 11.614 -2.501 -10.303 1.00 94.19 422 LEU A CA 1
ATOM 3144 C C . LEU A 1 422 ? 12.311 -1.158 -10.538 1.00 94.19 422 LEU A C 1
ATOM 3146 O O . LEU A 1 422 ? 12.802 -0.927 -11.640 1.00 94.19 422 LEU A O 1
ATOM 3150 N N . VAL A 1 423 ? 12.392 -0.296 -9.523 1.00 95.19 423 VAL A N 1
ATOM 3151 C CA . VAL A 1 423 ? 13.130 0.972 -9.583 1.00 95.19 423 VAL A CA 1
ATOM 3152 C C . VAL A 1 423 ? 14.616 0.708 -9.819 1.00 95.19 423 VAL A C 1
ATOM 3154 O O . VAL A 1 423 ? 15.193 1.302 -10.730 1.00 95.19 423 VAL A O 1
ATOM 3157 N N . GLU A 1 424 ? 15.230 -0.228 -9.089 1.00 91.69 424 GLU A N 1
ATOM 3158 C CA . GLU A 1 424 ? 16.631 -0.611 -9.322 1.00 91.69 424 GLU A CA 1
ATOM 3159 C C . GLU A 1 424 ? 16.849 -1.155 -10.743 1.00 91.69 424 GLU A C 1
ATOM 3161 O O . GLU A 1 424 ? 17.776 -0.740 -11.445 1.00 91.69 424 GLU A O 1
ATOM 3166 N N . GLN A 1 425 ? 15.963 -2.041 -11.207 1.00 94.00 425 GLN A N 1
ATOM 3167 C CA . GLN A 1 425 ? 16.033 -2.605 -12.557 1.00 94.00 425 GLN A CA 1
ATOM 3168 C C . GLN A 1 425 ? 15.869 -1.538 -13.643 1.00 94.00 425 GLN A C 1
ATOM 3170 O O . GLN A 1 425 ? 16.621 -1.525 -14.620 1.00 94.00 425 GLN A O 1
ATOM 3175 N N . ALA A 1 426 ? 14.912 -0.626 -13.478 1.00 93.19 426 ALA A N 1
ATOM 3176 C CA . ALA A 1 426 ? 14.683 0.462 -14.416 1.00 93.19 426 ALA A CA 1
ATOM 3177 C C . ALA A 1 426 ? 15.856 1.458 -14.421 1.00 93.19 426 ALA A C 1
ATOM 3179 O O . ALA A 1 426 ? 16.208 1.960 -15.486 1.00 93.19 426 ALA A O 1
ATOM 3180 N N . ALA A 1 427 ? 16.524 1.677 -13.282 1.00 91.75 427 ALA A N 1
ATOM 3181 C CA . ALA A 1 427 ? 17.683 2.563 -13.201 1.00 91.75 427 ALA A CA 1
ATOM 3182 C C . ALA A 1 427 ? 18.871 1.955 -13.957 1.00 91.75 427 ALA A C 1
ATOM 3184 O O . ALA A 1 427 ? 19.509 2.630 -14.767 1.00 91.75 427 ALA A O 1
ATOM 3185 N N . ALA A 1 428 ? 19.104 0.651 -13.776 1.00 93.31 428 ALA A N 1
ATOM 3186 C CA . ALA A 1 428 ? 20.104 -0.091 -14.538 1.00 93.31 428 ALA A CA 1
ATOM 3187 C C . ALA A 1 428 ? 19.802 -0.087 -16.050 1.00 93.31 428 ALA A C 1
ATOM 3189 O O . ALA A 1 428 ? 20.710 0.085 -16.867 1.00 93.31 428 ALA A O 1
ATOM 3190 N N . ALA A 1 429 ? 18.530 -0.230 -16.438 1.00 93.31 429 ALA A N 1
ATOM 3191 C CA . ALA A 1 429 ? 18.113 -0.157 -17.837 1.00 93.31 429 ALA A CA 1
ATOM 3192 C C . ALA A 1 429 ? 18.337 1.244 -18.436 1.00 93.31 429 ALA A C 1
ATOM 3194 O O . ALA A 1 429 ? 18.879 1.344 -19.538 1.00 93.31 429 ALA A O 1
ATOM 3195 N N . ALA A 1 430 ? 17.994 2.312 -17.704 1.00 93.50 430 ALA A N 1
ATOM 3196 C CA . ALA A 1 430 ? 18.239 3.700 -18.107 1.00 93.50 430 ALA A CA 1
ATOM 3197 C C . ALA A 1 430 ? 19.728 3.950 -18.373 1.00 93.50 430 ALA A C 1
ATOM 3199 O O . ALA A 1 430 ? 20.106 4.442 -19.436 1.00 93.50 430 ALA A O 1
ATOM 3200 N N . GLN A 1 431 ? 20.581 3.527 -17.437 1.00 91.44 431 GLN A N 1
ATOM 3201 C CA . GLN A 1 431 ? 22.030 3.681 -17.542 1.00 91.44 431 GLN A CA 1
ATOM 3202 C C . GLN A 1 431 ? 22.614 2.857 -18.702 1.00 91.44 431 GLN A C 1
ATOM 3204 O O . GLN A 1 431 ? 23.532 3.296 -19.399 1.00 91.44 431 GLN A O 1
ATOM 3209 N N . SER A 1 432 ? 22.065 1.666 -18.961 1.00 94.19 432 SER A N 1
ATOM 3210 C CA . SER A 1 432 ? 22.453 0.864 -20.123 1.00 94.19 432 SER A CA 1
ATOM 3211 C C . SER A 1 432 ? 22.063 1.536 -21.445 1.00 94.19 432 SER A C 1
ATOM 3213 O O . SER A 1 432 ? 22.839 1.468 -22.402 1.00 94.19 432 SER A O 1
ATOM 3215 N N . LEU A 1 433 ? 20.888 2.173 -21.520 1.00 93.81 433 LEU A N 1
ATOM 3216 C CA . LEU A 1 433 ? 20.450 2.925 -22.701 1.00 93.81 433 LEU A CA 1
ATOM 3217 C C . LEU A 1 433 ? 21.333 4.151 -22.946 1.00 93.81 433 LEU A C 1
ATOM 3219 O O . LEU A 1 433 ? 21.785 4.343 -24.074 1.00 93.81 433 LEU A O 1
ATOM 3223 N N . GLU A 1 434 ? 21.656 4.911 -21.898 1.00 91.56 434 GLU A N 1
ATOM 3224 C CA . GLU A 1 434 ? 22.588 6.045 -21.958 1.00 91.56 434 GLU A CA 1
ATOM 3225 C C . GLU A 1 434 ? 23.979 5.604 -22.453 1.00 91.56 434 GLU A C 1
ATOM 3227 O O . GLU A 1 434 ? 24.559 6.202 -23.367 1.00 91.56 434 GLU A O 1
ATOM 3232 N N . SER A 1 435 ? 24.503 4.494 -21.921 1.00 93.44 435 SER A N 1
ATOM 3233 C CA . SER A 1 435 ? 25.780 3.929 -22.374 1.00 93.44 435 SER A CA 1
ATOM 3234 C C . SER A 1 435 ? 25.733 3.514 -23.849 1.00 93.44 435 SER A C 1
ATOM 3236 O O . SER A 1 435 ? 26.676 3.771 -24.605 1.00 93.44 435 SER A O 1
ATOM 3238 N N . GLN A 1 436 ? 24.637 2.889 -24.289 1.00 93.31 436 GLN A N 1
ATOM 3239 C CA . GLN A 1 436 ? 24.472 2.461 -25.677 1.00 93.31 436 GLN A CA 1
ATOM 3240 C C . GLN A 1 436 ? 24.326 3.652 -26.632 1.00 93.31 436 GLN A C 1
ATOM 3242 O O . GLN A 1 436 ? 24.918 3.641 -27.714 1.00 93.31 436 GLN A O 1
ATOM 3247 N N . ALA A 1 437 ? 23.600 4.691 -26.224 1.00 93.12 437 ALA A N 1
ATOM 3248 C CA . ALA A 1 437 ? 23.482 5.941 -26.960 1.00 93.12 437 ALA A CA 1
ATOM 3249 C C . ALA A 1 437 ? 24.845 6.635 -27.095 1.00 93.12 437 ALA A C 1
ATOM 3251 O O . ALA A 1 437 ? 25.239 6.974 -28.208 1.00 93.12 437 ALA A O 1
ATOM 3252 N N . THR A 1 438 ? 25.633 6.713 -26.020 1.00 91.69 438 THR A N 1
ATOM 3253 C CA . THR A 1 438 ? 27.004 7.263 -26.049 1.00 91.69 438 THR A CA 1
ATOM 3254 C C . THR A 1 438 ? 27.926 6.490 -27.005 1.00 91.69 438 THR A C 1
ATOM 3256 O O . THR A 1 438 ? 28.715 7.081 -27.751 1.00 91.69 438 THR A O 1
ATOM 3259 N N . LYS A 1 439 ? 27.823 5.151 -27.036 1.00 92.75 439 LYS A N 1
ATOM 3260 C CA . LYS A 1 439 ? 28.579 4.310 -27.985 1.00 92.75 439 LYS A CA 1
ATOM 3261 C C . LYS A 1 439 ? 28.168 4.573 -29.434 1.00 92.75 439 LYS A C 1
ATOM 3263 O O . LYS A 1 439 ? 29.038 4.646 -30.300 1.00 92.75 439 LYS A O 1
ATOM 3268 N N . LEU A 1 440 ? 26.869 4.717 -29.699 1.00 91.81 440 LEU A N 1
ATOM 3269 C CA . LEU A 1 440 ? 26.353 5.045 -31.031 1.00 91.81 440 LEU A CA 1
ATOM 3270 C C . LEU A 1 440 ? 26.773 6.454 -31.459 1.00 91.81 440 LEU A C 1
ATOM 3272 O O . LEU A 1 440 ? 27.231 6.624 -32.585 1.00 91.81 440 LEU A O 1
ATOM 3276 N N . GLU A 1 441 ? 26.705 7.440 -30.564 1.00 90.00 441 GLU A N 1
ATOM 3277 C CA . GLU A 1 441 ? 27.191 8.799 -30.822 1.00 90.00 441 GLU A CA 1
ATOM 3278 C C . GLU A 1 441 ? 28.675 8.785 -31.201 1.00 90.00 441 GLU A C 1
ATOM 3280 O O . GLU A 1 441 ? 29.062 9.342 -32.228 1.00 90.00 441 GLU A O 1
ATOM 3285 N N . SER A 1 442 ? 29.494 8.055 -30.438 1.00 89.25 442 SER A N 1
ATOM 3286 C CA . SER A 1 442 ? 30.926 7.893 -30.715 1.00 89.25 442 SER A CA 1
ATOM 3287 C C . SER A 1 442 ? 31.180 7.217 -32.067 1.00 89.25 442 SER A C 1
ATOM 3289 O O . SER A 1 442 ? 32.010 7.690 -32.843 1.00 89.25 442 SER A O 1
ATOM 3291 N N . ALA A 1 443 ? 30.447 6.147 -32.392 1.00 89.00 443 ALA A N 1
ATOM 3292 C CA . ALA A 1 443 ? 30.590 5.434 -33.663 1.00 89.00 443 ALA A CA 1
ATOM 3293 C C . ALA A 1 443 ? 30.226 6.311 -34.872 1.00 89.00 443 ALA A C 1
ATOM 3295 O O . ALA A 1 443 ? 30.850 6.215 -35.929 1.00 89.00 443 ALA A O 1
ATOM 3296 N N . VAL A 1 444 ? 29.232 7.182 -34.708 1.00 89.19 444 VAL A N 1
ATOM 3297 C CA . VAL A 1 444 ? 28.737 8.053 -35.774 1.00 89.19 444 VAL A CA 1
ATOM 3298 C C . VAL A 1 444 ? 29.540 9.359 -35.860 1.00 89.19 444 VAL A C 1
ATOM 3300 O O . VAL A 1 444 ? 29.609 9.955 -36.932 1.00 89.19 444 VAL A O 1
ATOM 3303 N N . SER A 1 445 ? 30.239 9.758 -34.790 1.00 86.12 445 SER A N 1
ATOM 3304 C CA . SER A 1 445 ? 31.091 10.962 -34.748 1.00 86.12 445 SER A CA 1
ATOM 3305 C C . SER A 1 445 ? 32.237 10.970 -35.772 1.00 86.12 445 SER A C 1
ATOM 3307 O O . SER A 1 445 ? 32.721 12.036 -36.149 1.00 86.12 445 SER A O 1
ATOM 3309 N N . VAL A 1 446 ? 32.644 9.793 -36.267 1.00 86.50 446 VAL A N 1
ATOM 3310 C CA . VAL A 1 446 ? 33.635 9.651 -37.349 1.00 86.50 446 VAL A CA 1
ATOM 3311 C C . VAL A 1 446 ? 33.122 10.264 -38.660 1.00 86.50 446 VAL A C 1
ATOM 3313 O O . VAL A 1 446 ? 33.914 10.741 -39.476 1.00 86.50 446 VAL A O 1
ATOM 3316 N N . PHE A 1 447 ? 31.801 10.295 -38.862 1.00 87.88 447 PHE A N 1
ATOM 3317 C CA . PHE A 1 447 ? 31.175 10.890 -40.035 1.00 87.88 447 PHE A CA 1
ATOM 3318 C C . PHE A 1 447 ? 30.973 12.397 -39.845 1.00 87.88 447 PHE A C 1
ATOM 3320 O O . PHE A 1 447 ? 30.049 12.859 -39.177 1.00 87.88 447 PHE A O 1
ATOM 3327 N N . ASN A 1 448 ? 31.816 13.192 -40.496 1.00 83.94 448 ASN A N 1
ATOM 3328 C CA . ASN A 1 448 ? 31.659 14.635 -40.571 1.00 83.94 448 ASN A CA 1
ATOM 3329 C C . ASN A 1 448 ? 30.631 14.995 -41.649 1.00 83.94 448 ASN A C 1
ATOM 3331 O O . ASN A 1 448 ? 30.967 15.137 -42.827 1.00 83.94 448 ASN A O 1
ATOM 3335 N N . VAL A 1 449 ? 29.379 15.160 -41.231 1.00 80.00 449 VAL A N 1
ATOM 3336 C CA . VAL A 1 449 ? 28.258 15.548 -42.101 1.00 80.00 449 VAL A CA 1
ATOM 3337 C C . VAL A 1 449 ? 28.226 17.031 -42.471 1.00 80.00 449 VAL A C 1
ATOM 3339 O O . VAL A 1 449 ? 27.376 17.424 -43.257 1.00 80.00 449 VAL A O 1
ATOM 3342 N N . GLY A 1 450 ? 29.170 17.845 -41.981 1.00 65.06 450 GLY A N 1
ATOM 3343 C CA . GLY A 1 450 ? 29.166 19.289 -42.209 1.00 65.06 450 GLY A CA 1
ATOM 3344 C C . GLY A 1 450 ? 28.008 19.910 -41.445 1.00 65.06 450 GLY A C 1
ATOM 3345 O O . GLY A 1 450 ? 26.875 19.905 -41.906 1.00 65.06 450 GLY A O 1
ATOM 3346 N N . GLY A 1 451 ? 28.280 20.386 -40.232 1.00 47.72 451 GLY A N 1
ATOM 3347 C CA . GLY A 1 451 ? 27.240 20.938 -39.374 1.00 47.72 451 GLY A CA 1
ATOM 3348 C C . GLY A 1 451 ? 26.444 22.029 -40.089 1.00 47.72 451 GLY A C 1
ATOM 3349 O O . GLY A 1 451 ? 26.993 23.075 -40.427 1.00 47.72 451 GLY A O 1
ATOM 3350 N N . ALA A 1 452 ? 25.145 21.797 -40.268 1.00 40.09 452 ALA A N 1
ATOM 3351 C CA . ALA A 1 452 ? 24.193 22.879 -40.105 1.00 40.09 452 ALA A CA 1
ATOM 3352 C C . ALA A 1 452 ? 24.182 23.181 -38.602 1.00 40.09 452 ALA A C 1
ATOM 3354 O O . ALA A 1 452 ? 23.635 22.406 -37.813 1.00 40.09 452 ALA A O 1
ATOM 3355 N N . GLY A 1 453 ? 24.923 24.220 -38.216 1.00 33.47 453 GLY A N 1
ATOM 3356 C CA . GLY A 1 453 ? 24.591 24.960 -37.004 1.00 33.47 453 GLY A CA 1
ATOM 3357 C C . GLY A 1 453 ? 23.221 25.598 -37.159 1.00 33.47 453 GLY A C 1
ATOM 3358 O O . GLY A 1 453 ? 22.890 25.972 -38.310 1.00 33.47 453 GLY A O 1
#

Mean predicted aligned error: 17.18 Å

Secondary structure (DSSP, 8-state):
--TTS-S--HHHHHHHHHHHHHHHHHHHHHHT-TTS-HHHHHHHHHHHHHHHHHIIIIIHHHHHHHHHHHTT---HHHHHHHHHHHHHTT--HHHHHHHHHHHHHHHHHHHHHHHHHHHHHHHHHHHHHHHHHHHHHHHHHHHHHHHHHHHHHHHHHHHHHHHHHTTBTTS-------SHHHHHHHHHHHHHHHHHHHHHHHHHHHHHHHHHHHHHHHHHHHHHHHHHHHHHHHHHHHHHHHHHHHHHHHHHHHHHHHHHHHHHHHHHHHHHHHHHHHHHHHHHHHHHHHHHHHHHHHHHHHHHHHHHHHHHHHHHHHHHTGGGSHHHHHHHHHHHHHHHHHHHHHHHHHHHHHHHHHHHHHHHHHHHHHHHHHHHHHHHHHHHHHHHHHHHHHHHHHHHHHHHHHHHHHHHHHHHHHHHHHHHHHHHHHHHHHHHHHHHHHHHHTSB-----

Sequence (453 aa):
MLAYNLNGEPGHLEWKNDHIDDFKRSLAKVELSNVIAETEKKEVGDALRQYSMWVKNVVEPMFALRSKVTSRNVSLAELQKMQEDLGDYLGTDNLVVAMDKLDATEKKLVAEQVKEEEVLQNVISGSLVIATLLAITVAGLLGRWLTRSIRVPLAEAVGAAEAIAQGKLNRVIKHSYSDETGALLRSLETMQASLVSIVSSVVSGVRAINLSSAELAMGNIDLSARTEQQAASLEETAASMTQLTQTVKQNADNAYQANELATIATTMADTGNDAVQMMVATIDNISHSSMRISEITSLIEGIAFQTNILALNAAVEAARAGGQGRGFAVVASEVRSLAQRSAAAAKEINGLIGSSVAMIQEGSKQAVEVGATMEQVKQAIKQVSDIVAEIAAASVEQSRGIEQVNQAVNQMDKVTQQNAALVEQAAAAAQSLESQATKLESAVSVFNVGGAG

Radius of gyration: 98.48 Å; Cα contacts (8 Å, |Δi|>4): 290; chains: 1; bounding box: 180×37×280 Å

Foldseek 3Di:
DPVVLLQLDPVSVVVLCVPLVVVLVVLVVVLPDPPDDPVLNVLSVQLSVLSVCLCVQQVVVVSVVSVCVNVVPDDPVRVVVVVVVVVPRPSCPSNVVSVVVNVVRVVVVVVVVVVVVVVVVVVVVVVVVVVVVVVVVVCVVVVVVVCCLPVVLVVLLVVLVVCVVLQNLADDQDQPDPDPSSVSSVVSVVVSVVVLVVLVVLLVVLVVLLVVLVVLLVVLVVLLVVLVVLLVVLVVVLVVLVVVLVVLVVLLVVLVVLLVVLVVVLVVLVVVLVVLVVVLVVLVVVLVVLVVLLVVLVVQLVVLVVQLVVLVVQLVVLVVVPPVSVVSNVVSVVSNVVSVVSNVV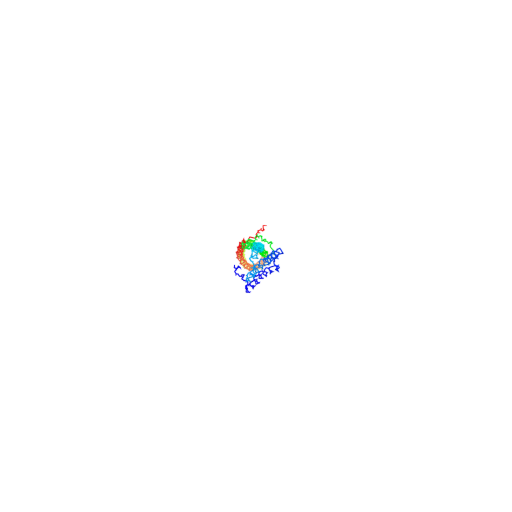SVVSSVVSVVVSVVSVVVSVVSVVVSVVSVVVSVVSVVSSVVSVVSSVVSVVVSVVSVVVSVVSVVSSVVSVVSNVVSVVSNVVSVVSNVVSVVSNVVSVSNCSPDPD

Solvent-accessible surface area (backbone atoms only — not comparable to full-atom values): 23430 Å² total; per-residue (Å²): 124,70,86,78,60,61,80,70,52,78,75,48,59,54,56,52,54,55,57,58,49,47,55,52,52,56,53,48,56,58,50,71,38,92,85,60,54,76,74,53,35,50,46,49,50,48,32,53,48,36,48,52,47,35,43,61,66,38,51,49,52,54,52,54,52,43,49,45,62,74,66,77,72,74,54,73,70,58,56,53,61,48,57,63,57,54,72,76,44,72,68,48,69,66,41,52,58,31,49,55,53,50,56,56,52,54,58,49,56,57,59,53,57,56,55,58,54,57,54,54,55,52,54,56,54,52,52,52,53,52,52,51,53,50,50,52,52,51,50,51,52,51,50,52,49,53,48,52,69,50,52,52,51,49,51,50,41,52,55,49,52,52,32,49,74,66,24,44,52,56,66,87,71,82,64,91,52,94,50,72,60,20,53,49,33,49,50,50,40,53,50,44,55,51,49,42,53,52,51,53,51,50,54,53,50,33,52,50,48,40,52,54,22,52,52,48,42,52,52,36,53,53,50,44,54,51,40,53,52,49,50,53,52,49,52,53,48,51,53,51,50,52,52,49,51,52,53,37,50,50,49,27,52,50,23,54,53,51,36,51,50,33,52,52,52,42,54,50,33,53,54,49,38,54,52,36,52,54,48,45,55,49,46,51,53,50,46,55,52,46,53,54,50,40,54,51,31,52,50,48,26,50,50,19,51,52,44,28,52,53,20,49,52,44,28,52,54,17,59,72,54,45,87,81,15,54,70,53,28,52,52,18,50,51,49,23,53,51,17,53,52,46,27,52,52,25,51,52,50,40,51,54,42,54,54,48,49,53,52,48,53,52,52,43,53,52,41,52,52,52,36,56,50,32,54,52,51,38,54,51,40,49,55,50,32,54,52,28,52,50,50,27,52,51,26,53,53,50,50,54,53,51,52,53,49,51,53,51,51,55,53,50,51,55,51,41,54,51,47,52,54,48,35,55,53,50,44,53,48,25,54,51,49,36,52,50,27,53,52,49,49,57,66,50,62,58,48,40,58,54,82,83,124

pLDDT: mean 84.4, std 13.44, range [33.47, 97.44]

Organism: NCBI:txid2528715